Protein AF-A0A9W3TDT8-F1 (afdb_monomer_lite)

Secondary structure (DSSP, 8-state):
---SSSHHHHHHHHHHHTTSS-GGGHHHHSS--HHHHHHHHHHHHHHHHHHHHS-HHHHHHHHHHGGGGGGGHHHHHTT-HHHHHHHHHHS-TT--HHHHHHHHHHHHHHHHHHHHHHHHHHHHHHHHHHHHHHHHHHHHHHHHHHHHHHHHHGGGTTS-HHHHHHHHHHEEEE----TT------EEEESBPBPHHHHHHHHHTTSEEEETTTTEEEES-HHHHHHHHHHHHHTT---B--HHHHHHHHTTSS----S-SB-SS-EESS-HHHHHHHHHHHHHHHHHHHHHHHHHHHHHHHHHHH-SSHHHHHHHHHHTTHHHHHHHHHHHHHHHHHHHHTT-EEEEEEEPTTS-EEEEEEE-TT--EEEEEEESSHHHHHH---GGGGTTS-SEEEEEES-SSPPPPSSSGGGSEEEEEETTEEEEEE---S----SSHHHHHHHHHHHHHHHHHH--

Organism: Bacillus thuringiensis (NCBI:txid1428)

Sequence (460 aa):
MITGRDQLSQEIIKDLTDKTIKVKDVPKRYDVSLDQAKRLSRYLKITLAANKHLSESVNRKVHLMGLKVLALADLFKNEDWEGLEEILSSVNENITRDQLKQRVLSLEEKRERIQAFLEETKFKIKYLEESRKDAREKIEQLKSIQSEIKVLTNDFQKYDEITREFLLEHVGIYQRTSQGKNEATNTLILIKRLDSLFQKKLKNMGIIAYNDLKYTHEINDLDKFVRAYLERKNKRGGIIWDFEKEDRRAENKTYFAPSSPYYKKGVQLIGEILLQKMEQTKEDLKKTEEQIKETEKEIQDLRKISVKSFSEAVLASNMLSAKEIQKHGELQYKAGKWLYSKGYVVGFEVTLPNGRRVDVAGFNENREIIFVEVKASDNDFQNDKKWKEYLLYCDKFYFFGDWEFIPHSKDDKTDAGFLLKYGNTIEVCSETAIEHSAKNRDTIIFSISRAISKKLVYGY

Structure (mmCIF, N/CA/C/O backbone):
data_AF-A0A9W3TDT8-F1
#
_entry.id   AF-A0A9W3TDT8-F1
#
loop_
_atom_site.group_PDB
_atom_site.id
_atom_site.type_symbol
_atom_site.label_atom_id
_atom_site.label_alt_id
_atom_site.label_comp_id
_atom_site.label_asym_id
_atom_site.label_entity_id
_atom_site.label_seq_id
_atom_site.pdbx_PDB_ins_code
_atom_site.Cartn_x
_atom_site.Cartn_y
_atom_site.Cartn_z
_atom_site.occupancy
_atom_site.B_iso_or_equiv
_atom_site.auth_seq_id
_atom_site.auth_comp_id
_atom_site.auth_asym_id
_atom_site.auth_atom_id
_atom_site.pdbx_PDB_model_num
ATOM 1 N N . MET A 1 1 ? 46.488 4.516 -41.419 1.00 73.50 1 MET A N 1
ATOM 2 C CA . MET A 1 1 ? 45.874 3.738 -40.314 1.00 73.50 1 MET A CA 1
ATOM 3 C C . MET A 1 1 ? 44.365 3.855 -40.455 1.00 73.50 1 MET A C 1
ATOM 5 O O . MET A 1 1 ? 43.896 4.980 -40.529 1.00 73.50 1 MET A O 1
ATOM 9 N N . ILE A 1 2 ? 43.622 2.746 -40.537 1.00 88.12 2 ILE A N 1
ATOM 10 C CA . ILE A 1 2 ? 42.15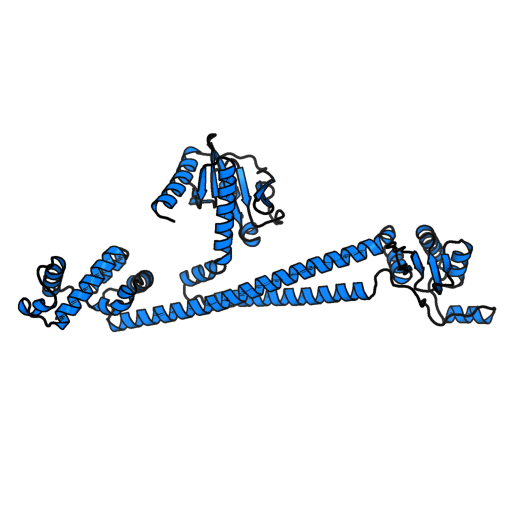9 2.815 -40.676 1.00 88.12 2 ILE A CA 1
ATOM 11 C C . ILE A 1 2 ? 41.494 3.267 -39.371 1.00 88.12 2 ILE A C 1
ATOM 13 O O . ILE A 1 2 ? 41.816 2.797 -38.278 1.00 88.12 2 ILE A O 1
ATOM 17 N N . THR A 1 3 ? 40.547 4.180 -39.489 1.00 86.75 3 THR A N 1
ATOM 18 C CA . THR A 1 3 ? 39.854 4.844 -38.381 1.00 86.75 3 THR A CA 1
ATOM 19 C C . THR A 1 3 ? 38.340 4.756 -38.513 1.00 86.75 3 THR A C 1
ATOM 21 O O . THR A 1 3 ? 37.637 5.088 -37.558 1.00 86.75 3 THR A O 1
ATOM 24 N N . GLY A 1 4 ? 37.822 4.297 -39.659 1.00 87.12 4 GLY A N 1
ATOM 25 C CA . GLY A 1 4 ? 36.386 4.293 -39.950 1.00 87.12 4 GLY A CA 1
ATOM 26 C C . GLY A 1 4 ? 35.867 5.642 -40.450 1.00 87.12 4 GLY A C 1
ATOM 27 O O . GLY A 1 4 ? 34.734 5.706 -40.901 1.00 87.12 4 GLY A O 1
ATOM 28 N N . ARG A 1 5 ? 36.682 6.704 -40.392 1.00 89.06 5 ARG A N 1
ATOM 29 C CA . ARG A 1 5 ? 36.339 8.070 -40.832 1.00 89.06 5 ARG A CA 1
ATOM 30 C C . ARG A 1 5 ? 37.253 8.585 -41.941 1.00 89.06 5 ARG A C 1
ATOM 32 O O . ARG A 1 5 ? 36.876 9.501 -42.656 1.00 89.06 5 ARG A O 1
ATOM 39 N N . ASP A 1 6 ? 38.450 8.016 -42.065 1.00 92.50 6 ASP A N 1
ATOM 40 C CA . ASP A 1 6 ? 39.355 8.304 -43.174 1.00 92.50 6 ASP A CA 1
ATOM 41 C C . ASP A 1 6 ? 38.748 7.866 -44.507 1.00 92.50 6 ASP A C 1
ATOM 43 O O . ASP A 1 6 ? 37.914 6.960 -44.565 1.00 92.50 6 ASP A O 1
ATOM 47 N N . GLN A 1 7 ? 39.211 8.507 -45.575 1.00 92.25 7 GLN A N 1
ATOM 48 C CA . GLN A 1 7 ? 38.705 8.316 -46.928 1.00 92.25 7 GLN A CA 1
ATOM 49 C C . GLN A 1 7 ? 38.711 6.841 -47.359 1.00 92.25 7 GLN A C 1
ATOM 51 O O . GLN A 1 7 ? 37.685 6.333 -47.802 1.00 92.25 7 GLN A O 1
ATOM 56 N N . LEU A 1 8 ? 39.822 6.132 -47.133 1.00 93.00 8 LEU A N 1
ATOM 57 C CA . LEU A 1 8 ? 39.950 4.711 -47.466 1.00 93.00 8 LEU A CA 1
ATOM 58 C C . LEU A 1 8 ? 38.904 3.858 -46.731 1.00 93.00 8 LEU A C 1
ATOM 60 O O . LEU A 1 8 ? 38.270 2.986 -47.321 1.00 93.00 8 LEU A O 1
ATOM 64 N N . SER A 1 9 ? 38.678 4.129 -45.443 1.00 93.25 9 SER A N 1
ATOM 65 C CA . SER A 1 9 ? 37.631 3.453 -44.672 1.00 93.25 9 SER A CA 1
ATOM 66 C C . SER A 1 9 ? 36.227 3.721 -45.226 1.00 93.25 9 SER A C 1
ATOM 68 O O . SER A 1 9 ? 35.424 2.793 -45.280 1.00 93.25 9 SER A O 1
ATOM 70 N N . GLN A 1 10 ? 35.925 4.956 -45.636 1.00 93.06 10 GLN A N 1
ATOM 71 C CA . GLN A 1 10 ? 34.615 5.336 -46.184 1.00 93.06 10 GLN A CA 1
ATOM 72 C C . GLN A 1 10 ? 34.343 4.681 -47.546 1.00 93.06 10 GLN A C 1
ATOM 74 O O . GLN A 1 10 ? 33.245 4.173 -47.769 1.00 93.06 10 GLN A O 1
ATOM 79 N N . GLU A 1 11 ? 35.351 4.607 -48.417 1.00 93.56 11 GLU A N 1
ATOM 80 C CA . GLU A 1 11 ? 35.265 3.897 -49.700 1.00 93.56 11 GLU A CA 1
ATOM 81 C C . GLU A 1 11 ? 34.970 2.404 -49.498 1.00 93.56 11 GLU A C 1
ATOM 83 O O . GLU A 1 11 ? 34.043 1.867 -50.103 1.00 93.56 11 GLU A O 1
ATOM 88 N N . ILE A 1 12 ? 35.683 1.749 -48.574 1.00 93.62 12 ILE A N 1
ATOM 89 C CA . ILE A 1 12 ? 35.451 0.337 -48.239 1.00 93.62 12 ILE A CA 1
ATOM 90 C C . ILE A 1 12 ? 34.053 0.128 -47.633 1.00 93.62 12 ILE A C 1
ATOM 92 O O . ILE A 1 12 ? 33.376 -0.844 -47.965 1.00 93.62 12 ILE A O 1
ATOM 96 N N . ILE A 1 13 ? 33.606 1.008 -46.730 1.00 93.69 13 ILE A N 1
ATOM 97 C CA . ILE A 1 13 ? 32.273 0.916 -46.112 1.00 93.69 13 ILE A CA 1
ATOM 98 C C . ILE A 1 13 ? 31.175 1.049 -47.171 1.00 93.69 13 ILE A C 1
ATOM 100 O O . ILE A 1 13 ? 30.207 0.288 -47.126 1.00 93.69 13 ILE A O 1
ATOM 104 N N . LYS A 1 14 ? 31.330 1.965 -48.133 1.00 93.56 14 LYS A N 1
ATOM 105 C CA . LYS A 1 14 ? 30.395 2.132 -49.250 1.00 93.56 14 LYS A CA 1
ATOM 106 C C . LYS A 1 14 ? 30.304 0.860 -50.091 1.00 93.56 14 LYS A C 1
ATOM 108 O O . LYS A 1 14 ? 29.216 0.319 -50.251 1.00 93.56 14 LYS A O 1
ATOM 113 N N . ASP A 1 15 ? 31.442 0.319 -50.513 1.00 93.50 15 ASP A N 1
ATOM 114 C CA . ASP A 1 15 ? 31.515 -0.927 -51.283 1.00 93.50 15 ASP A CA 1
ATOM 115 C C . ASP A 1 15 ? 30.879 -2.127 -50.546 1.00 93.50 15 ASP A C 1
ATOM 117 O O . ASP A 1 15 ? 30.190 -2.965 -51.135 1.00 93.50 15 ASP A O 1
ATOM 121 N N . LEU A 1 16 ? 31.064 -2.204 -49.223 1.00 92.56 16 LEU A N 1
ATOM 122 C CA . LEU A 1 16 ? 30.414 -3.213 -48.381 1.00 92.56 16 LEU A CA 1
ATOM 123 C C . LEU A 1 16 ? 28.898 -2.991 -48.248 1.00 92.56 16 LEU A C 1
ATOM 125 O O . LEU A 1 16 ? 28.151 -3.967 -48.158 1.00 92.56 16 LEU A O 1
ATOM 129 N N . THR A 1 17 ? 28.447 -1.736 -48.226 1.00 92.19 17 THR A N 1
ATOM 130 C CA . THR A 1 17 ? 27.026 -1.355 -48.129 1.00 92.19 17 THR A CA 1
ATOM 131 C C . THR A 1 17 ? 26.286 -1.675 -49.423 1.00 92.19 17 THR A C 1
ATOM 133 O O . THR A 1 17 ? 25.246 -2.335 -49.390 1.00 92.19 17 THR A O 1
ATOM 136 N N . ASP A 1 18 ? 26.884 -1.315 -50.559 1.00 92.06 18 ASP A N 1
ATOM 137 C CA . ASP A 1 18 ? 26.377 -1.576 -51.911 1.00 92.06 18 ASP A CA 1
ATOM 138 C C . ASP A 1 18 ? 26.528 -3.059 -52.312 1.00 92.06 18 ASP A C 1
ATOM 140 O O . ASP A 1 18 ? 26.087 -3.480 -53.381 1.00 92.06 18 ASP A O 1
ATOM 144 N N . LYS A 1 19 ? 27.142 -3.876 -51.438 1.00 89.31 19 LYS A N 1
ATOM 145 C CA . LYS A 1 19 ? 27.426 -5.309 -51.632 1.00 89.31 19 LYS A CA 1
ATOM 146 C C . LYS A 1 19 ? 28.259 -5.596 -52.888 1.00 89.31 19 LYS A C 1
ATOM 148 O O . LYS A 1 19 ? 28.207 -6.707 -53.418 1.00 89.31 19 LYS A O 1
ATOM 153 N N . THR A 1 20 ? 29.063 -4.631 -53.334 1.00 90.06 20 THR A N 1
ATOM 154 C CA . THR A 1 20 ? 29.946 -4.758 -54.505 1.00 90.06 20 THR A CA 1
ATOM 155 C C . THR A 1 20 ? 31.166 -5.633 -54.207 1.00 90.06 20 THR A C 1
ATOM 157 O O . THR A 1 20 ? 31.757 -6.206 -55.121 1.00 90.06 20 THR A O 1
ATOM 160 N N . ILE A 1 21 ? 31.518 -5.798 -52.925 1.00 92.25 21 ILE A N 1
ATOM 161 C CA . ILE A 1 21 ? 32.611 -6.657 -52.459 1.00 92.25 21 ILE A CA 1
ATOM 162 C C . ILE A 1 21 ? 32.231 -7.419 -51.182 1.00 92.25 21 ILE A C 1
ATOM 164 O O . ILE A 1 21 ? 31.498 -6.929 -50.323 1.00 92.25 21 ILE A O 1
ATOM 168 N N . LYS A 1 22 ? 32.752 -8.642 -51.020 1.00 92.81 22 LYS A N 1
ATOM 169 C CA . LYS A 1 22 ? 32.635 -9.404 -49.764 1.00 92.81 22 LYS A CA 1
ATOM 170 C C . LYS A 1 22 ? 33.793 -9.051 -48.833 1.00 92.81 22 LYS A C 1
ATOM 172 O O . LYS A 1 22 ? 34.923 -8.906 -49.281 1.00 92.81 22 LYS A O 1
ATOM 177 N N . VAL A 1 23 ? 33.550 -9.042 -47.519 1.00 93.62 23 VAL A N 1
ATOM 178 C CA . VAL A 1 23 ? 34.560 -8.709 -46.484 1.00 93.62 23 VAL A CA 1
ATOM 179 C C . VAL A 1 23 ? 35.882 -9.475 -46.660 1.00 93.62 23 VAL A C 1
ATOM 181 O O . VAL A 1 23 ? 36.952 -8.906 -46.473 1.00 93.62 23 VAL A O 1
ATOM 184 N N . LYS A 1 24 ? 35.820 -10.759 -47.042 1.00 95.00 24 LYS A N 1
ATOM 185 C CA . LYS A 1 24 ? 37.003 -11.616 -47.253 1.00 95.00 24 LYS A CA 1
ATOM 186 C C . LYS A 1 24 ? 37.871 -11.205 -48.449 1.00 95.00 24 LYS A C 1
ATOM 188 O O . LYS A 1 24 ? 39.041 -11.563 -48.492 1.00 95.00 24 LYS A O 1
ATOM 193 N N . ASP A 1 25 ? 37.286 -10.495 -49.409 1.00 95.06 25 ASP A N 1
ATOM 194 C CA . ASP A 1 25 ? 37.921 -10.103 -50.665 1.00 95.06 25 ASP A CA 1
ATOM 195 C C . ASP A 1 25 ? 38.400 -8.640 -50.632 1.00 95.06 25 ASP A C 1
ATOM 197 O O . ASP A 1 25 ? 39.139 -8.228 -51.519 1.00 95.06 25 ASP A O 1
ATOM 201 N N . VAL A 1 26 ? 38.069 -7.874 -49.581 1.00 93.56 26 VAL A N 1
ATOM 202 C CA . VAL A 1 26 ? 38.519 -6.481 -49.386 1.00 93.56 26 VAL A CA 1
ATOM 203 C C . VAL A 1 26 ? 40.047 -6.322 -49.481 1.00 93.56 26 VAL A C 1
ATOM 205 O O . VAL A 1 26 ? 40.470 -5.436 -50.221 1.00 93.56 26 VAL A O 1
ATOM 208 N N . PRO A 1 27 ? 40.888 -7.183 -48.862 1.00 95.12 27 PRO A N 1
ATOM 209 C CA . PRO A 1 27 ? 42.350 -7.069 -48.977 1.00 95.12 27 PRO A CA 1
ATOM 210 C C . PRO A 1 27 ? 42.903 -7.254 -50.397 1.00 95.12 27 PRO A C 1
ATOM 212 O O . PRO A 1 27 ? 44.055 -6.932 -50.654 1.00 95.12 27 PRO A O 1
ATOM 215 N N . LYS A 1 28 ? 42.113 -7.816 -51.326 1.00 93.56 28 LYS A N 1
ATOM 216 C CA . LYS A 1 28 ? 42.521 -7.980 -52.731 1.00 93.56 28 LYS A CA 1
ATOM 217 C C . LYS A 1 28 ? 42.345 -6.694 -53.538 1.00 93.56 28 LYS A C 1
ATOM 219 O O . LYS A 1 28 ? 42.944 -6.562 -54.598 1.00 93.56 28 LYS A O 1
ATOM 224 N N . ARG A 1 29 ? 41.474 -5.794 -53.072 1.00 91.75 29 ARG A N 1
ATOM 225 C CA . ARG A 1 29 ? 41.096 -4.553 -53.762 1.00 91.75 29 ARG A CA 1
ATOM 226 C C . ARG A 1 29 ? 41.669 -3.311 -53.086 1.00 91.75 29 ARG A C 1
ATOM 228 O O . ARG A 1 29 ? 41.930 -2.323 -53.760 1.00 91.75 29 ARG A O 1
ATOM 235 N N . TYR A 1 30 ? 41.858 -3.371 -51.775 1.00 92.25 30 TYR A N 1
ATOM 236 C CA . TYR A 1 30 ? 42.336 -2.270 -50.953 1.00 92.25 30 TYR A CA 1
ATOM 237 C C . TYR A 1 30 ? 43.552 -2.713 -50.145 1.00 92.25 30 TYR A C 1
ATOM 239 O O . TYR A 1 30 ? 43.590 -3.848 -49.669 1.00 92.25 30 TYR A O 1
ATOM 247 N N . ASP A 1 31 ? 44.505 -1.801 -49.942 1.00 90.75 31 ASP A N 1
ATOM 248 C CA . ASP A 1 31 ? 45.710 -2.034 -49.135 1.00 90.75 31 ASP A CA 1
ATOM 249 C C . ASP A 1 31 ? 45.388 -2.020 -47.627 1.00 90.75 31 ASP A C 1
ATOM 251 O O . ASP A 1 31 ? 45.697 -1.086 -46.884 1.00 90.75 31 ASP A O 1
ATOM 255 N N . VAL A 1 32 ? 44.651 -3.042 -47.182 1.00 93.06 32 VAL A N 1
ATOM 256 C CA . VAL A 1 32 ? 44.233 -3.247 -45.792 1.00 93.06 32 VAL A CA 1
ATOM 257 C C . VAL A 1 32 ? 44.267 -4.729 -45.430 1.00 93.06 32 VAL A C 1
ATOM 259 O O . VAL A 1 32 ? 44.009 -5.607 -46.251 1.00 93.06 32 VAL A O 1
ATOM 262 N N . SER A 1 33 ? 44.519 -5.035 -44.159 1.00 95.38 33 SER A N 1
ATOM 263 C CA . SER A 1 33 ? 44.481 -6.418 -43.679 1.00 95.38 33 SER A CA 1
ATOM 264 C C . SER A 1 33 ? 43.048 -6.964 -43.586 1.00 95.38 33 SER A C 1
ATOM 266 O O . SER A 1 33 ? 42.065 -6.226 -43.471 1.00 95.38 33 SER A O 1
ATOM 268 N N . LEU A 1 34 ? 42.904 -8.293 -43.551 1.00 94.69 34 LEU A N 1
ATOM 269 C CA . LEU A 1 34 ? 41.598 -8.925 -43.334 1.00 94.69 34 LEU A CA 1
ATOM 270 C C . LEU A 1 34 ? 40.973 -8.536 -41.979 1.00 94.69 34 LEU A C 1
ATOM 272 O O . LEU A 1 34 ? 39.751 -8.421 -41.878 1.00 94.69 34 LEU A O 1
ATOM 276 N N . ASP A 1 35 ? 41.780 -8.319 -40.934 1.00 94.56 35 ASP A N 1
ATOM 277 C CA . ASP A 1 35 ? 41.279 -7.825 -39.642 1.00 94.56 35 ASP A CA 1
ATOM 278 C C . ASP A 1 35 ? 40.708 -6.408 -39.770 1.00 94.56 35 ASP A C 1
ATOM 280 O O . ASP A 1 35 ? 39.601 -6.127 -39.302 1.00 94.56 35 ASP A O 1
ATOM 284 N N . GLN A 1 36 ? 41.424 -5.537 -40.480 1.00 94.38 36 GLN A N 1
ATOM 285 C CA . GLN A 1 36 ? 40.990 -4.176 -40.765 1.00 94.38 36 GLN A CA 1
ATOM 286 C C . GLN A 1 36 ? 39.651 -4.164 -41.524 1.00 94.38 36 GLN A C 1
ATOM 288 O O . GLN A 1 36 ? 38.710 -3.488 -41.099 1.00 94.38 36 GLN A O 1
ATOM 293 N N . ALA A 1 37 ? 39.505 -5.010 -42.548 1.00 94.25 37 ALA A N 1
ATOM 294 C CA . ALA A 1 37 ? 38.245 -5.207 -43.267 1.00 94.25 37 ALA A CA 1
ATOM 295 C C . ALA A 1 37 ? 37.107 -5.731 -42.363 1.00 94.25 37 ALA A C 1
ATOM 297 O O . ALA A 1 37 ? 35.983 -5.222 -42.399 1.00 94.25 37 ALA A O 1
ATOM 298 N N . LYS A 1 38 ? 37.380 -6.713 -41.489 1.00 95.38 38 LYS A N 1
ATOM 299 C CA . LYS A 1 38 ? 36.399 -7.233 -40.514 1.00 95.38 38 LYS A CA 1
ATOM 300 C C . LYS A 1 38 ? 35.955 -6.169 -39.506 1.00 95.38 38 LYS A C 1
ATOM 302 O O . LYS A 1 38 ? 34.798 -6.166 -39.083 1.00 95.38 38 LYS A O 1
ATOM 307 N N . ARG A 1 39 ? 36.853 -5.276 -39.081 1.00 96.06 39 ARG A N 1
ATOM 308 C CA . ARG A 1 39 ? 36.530 -4.154 -38.181 1.00 96.06 39 ARG A CA 1
ATOM 309 C C . ARG A 1 39 ? 35.620 -3.135 -38.858 1.00 96.06 39 ARG A C 1
ATOM 311 O O . ARG A 1 39 ? 34.632 -2.744 -38.244 1.00 96.06 39 ARG A O 1
ATOM 318 N N . LEU A 1 40 ? 35.900 -2.776 -40.111 1.00 95.81 40 LEU A N 1
ATOM 319 C CA . LEU A 1 40 ? 35.036 -1.895 -40.904 1.00 95.81 40 LEU A CA 1
ATOM 320 C C . LEU A 1 40 ? 33.653 -2.512 -41.141 1.00 95.81 40 LEU A C 1
ATOM 322 O O . LEU A 1 40 ? 32.648 -1.833 -40.967 1.00 95.81 40 LEU A O 1
ATOM 326 N N . SER A 1 41 ? 33.575 -3.819 -41.412 1.00 95.38 41 SER A N 1
ATOM 327 C CA . SER A 1 41 ? 32.284 -4.511 -41.526 1.00 95.38 41 SER A CA 1
ATOM 328 C C . SER A 1 41 ? 31.480 -4.491 -40.219 1.00 95.38 41 SER A C 1
ATOM 330 O O . SER A 1 41 ? 30.274 -4.256 -40.241 1.00 95.38 41 SER A O 1
ATOM 332 N N . ARG A 1 42 ? 32.129 -4.704 -39.063 1.00 95.94 42 ARG A N 1
ATOM 333 C CA . ARG A 1 42 ? 31.466 -4.586 -37.751 1.00 95.94 42 ARG A CA 1
ATOM 334 C C . ARG A 1 42 ? 30.990 -3.160 -37.481 1.00 95.94 42 ARG A C 1
ATOM 336 O O . ARG A 1 42 ? 29.885 -2.977 -36.986 1.00 95.94 42 ARG A O 1
ATOM 343 N N . TYR A 1 43 ? 31.798 -2.168 -37.836 1.00 96.19 43 TYR A N 1
ATOM 344 C CA . TYR A 1 43 ? 31.442 -0.760 -37.701 1.00 96.19 43 TYR A CA 1
ATOM 345 C C . TYR A 1 43 ? 30.256 -0.364 -38.594 1.00 96.19 43 TYR A C 1
ATOM 347 O O . TYR A 1 43 ? 29.349 0.319 -38.126 1.00 96.19 43 TYR A O 1
ATOM 355 N N . LEU A 1 44 ? 30.195 -0.868 -39.831 1.00 94.88 44 LEU A N 1
ATOM 356 C CA . LEU A 1 44 ? 29.031 -0.702 -40.707 1.00 94.88 44 LEU A CA 1
ATOM 357 C C . LEU A 1 44 ? 27.753 -1.262 -40.057 1.00 94.88 44 LEU A C 1
ATOM 359 O O . LEU A 1 44 ? 26.719 -0.607 -40.053 1.00 94.88 44 LEU A O 1
ATOM 363 N N . LYS A 1 45 ? 27.814 -2.444 -39.432 1.00 94.69 45 LYS A N 1
ATOM 364 C CA . LYS A 1 45 ? 26.649 -2.991 -38.712 1.00 94.69 45 LYS A CA 1
ATOM 365 C C . LYS A 1 45 ? 26.199 -2.093 -37.556 1.00 94.69 45 LYS A C 1
ATOM 367 O O . LYS A 1 45 ? 25.004 -1.879 -37.393 1.00 94.69 45 LYS A O 1
ATOM 372 N N . ILE A 1 46 ? 27.147 -1.560 -36.783 1.00 95.69 46 ILE A N 1
ATOM 373 C CA . ILE A 1 46 ? 26.859 -0.644 -35.671 1.00 95.69 46 ILE A CA 1
ATOM 374 C C . ILE A 1 46 ? 26.220 0.655 -36.169 1.00 95.69 46 ILE A C 1
ATOM 376 O O . ILE A 1 46 ? 25.220 1.080 -35.609 1.00 95.69 46 ILE A O 1
ATOM 380 N N . THR A 1 47 ? 26.759 1.274 -37.220 1.00 93.94 47 THR A N 1
ATOM 381 C CA . THR A 1 47 ? 26.219 2.535 -37.768 1.00 93.94 47 THR A CA 1
ATOM 382 C C . THR A 1 47 ? 24.811 2.358 -38.335 1.00 93.94 47 THR A C 1
ATOM 384 O O . THR A 1 47 ? 23.944 3.186 -38.076 1.00 93.94 47 THR A O 1
ATOM 387 N N . LEU A 1 48 ? 24.536 1.240 -39.015 1.00 92.25 48 LEU A N 1
ATOM 388 C CA . LEU A 1 48 ? 23.182 0.901 -39.466 1.00 92.25 48 LEU A CA 1
ATOM 389 C C . LEU A 1 48 ? 22.204 0.718 -38.295 1.00 92.25 48 LEU A C 1
ATOM 391 O O . LEU A 1 48 ? 21.078 1.207 -38.360 1.00 92.25 48 LEU A O 1
ATOM 395 N N . ALA A 1 49 ? 22.625 0.039 -37.225 1.00 89.75 49 ALA A N 1
ATOM 396 C CA . ALA A 1 49 ? 21.803 -0.133 -36.029 1.00 89.75 49 ALA A CA 1
ATOM 397 C C . ALA A 1 49 ? 21.570 1.199 -35.292 1.00 89.75 49 ALA A C 1
ATOM 399 O O . ALA A 1 49 ? 20.440 1.512 -34.925 1.00 89.75 49 ALA A O 1
ATOM 400 N N . ALA A 1 50 ? 22.618 2.015 -35.153 1.00 89.81 50 ALA A N 1
ATOM 401 C CA . ALA A 1 50 ? 22.557 3.344 -34.554 1.00 89.81 50 ALA A CA 1
ATOM 402 C C . ALA A 1 50 ? 21.582 4.266 -35.300 1.00 89.81 50 ALA A C 1
ATOM 404 O O . ALA A 1 50 ? 20.744 4.891 -34.662 1.00 89.81 50 ALA A O 1
ATOM 405 N N . ASN A 1 51 ? 21.621 4.277 -36.639 1.00 89.75 51 ASN A N 1
ATOM 406 C CA . ASN A 1 51 ? 20.691 5.044 -37.477 1.00 89.75 51 ASN A CA 1
ATOM 407 C C . ASN A 1 51 ? 19.219 4.689 -37.235 1.00 89.75 51 ASN A C 1
ATOM 409 O O . ASN A 1 51 ? 18.345 5.525 -37.443 1.00 89.75 51 ASN A O 1
ATOM 413 N N . LYS A 1 52 ? 18.941 3.441 -36.851 1.00 87.19 52 LYS A N 1
ATOM 414 C CA . LYS A 1 52 ? 17.577 2.946 -36.662 1.00 87.19 52 LYS A CA 1
ATOM 415 C C . LYS A 1 52 ? 17.048 3.184 -35.246 1.00 87.19 52 LYS A C 1
ATOM 417 O O . LYS A 1 52 ? 15.846 3.372 -35.090 1.00 87.19 52 LYS A O 1
ATOM 422 N N . HIS A 1 53 ? 17.915 3.122 -34.236 1.00 83.62 53 HIS A N 1
ATOM 423 C CA . HIS A 1 53 ? 17.491 3.007 -32.837 1.00 83.62 53 HIS A CA 1
ATOM 424 C C . HIS A 1 53 ? 17.959 4.143 -31.922 1.00 83.62 53 HIS A C 1
ATOM 426 O O . HIS A 1 53 ? 17.345 4.346 -30.879 1.00 83.62 53 HIS A O 1
ATOM 432 N N . LEU A 1 54 ? 19.018 4.876 -32.279 1.00 82.12 54 LEU A N 1
ATOM 433 C CA . LEU A 1 54 ? 19.561 5.948 -31.442 1.00 82.12 54 LEU A CA 1
ATOM 434 C C . LEU A 1 54 ? 19.052 7.318 -31.897 1.00 82.12 54 LEU A C 1
ATOM 436 O O . LEU A 1 54 ? 18.741 7.533 -33.071 1.00 82.12 54 LEU A O 1
ATOM 440 N N . SER A 1 55 ? 19.012 8.264 -30.963 1.00 80.38 55 SER A N 1
ATOM 441 C CA . SER A 1 55 ? 18.698 9.662 -31.238 1.00 80.38 55 SER A CA 1
ATOM 442 C C . SER A 1 55 ? 19.700 10.269 -32.218 1.00 80.38 55 SER A C 1
ATOM 444 O O . SER A 1 55 ? 20.872 9.890 -32.269 1.00 80.38 55 SER A O 1
ATOM 446 N N . GLU A 1 56 ? 19.262 11.263 -32.988 1.00 83.94 56 GLU A N 1
ATOM 447 C CA . GLU A 1 56 ? 20.092 11.890 -34.021 1.00 83.94 56 GLU A CA 1
ATOM 448 C C . GLU A 1 56 ? 21.415 12.450 -33.460 1.00 83.94 56 GLU A C 1
ATOM 450 O O . GLU A 1 56 ? 22.482 12.266 -34.050 1.00 83.94 56 GLU A O 1
ATOM 455 N N . SER A 1 57 ? 21.362 13.063 -32.273 1.00 83.62 57 SER A N 1
ATOM 456 C CA . SER A 1 57 ? 22.533 13.610 -31.574 1.00 83.62 57 SER A CA 1
ATOM 457 C C . SER A 1 57 ? 23.552 12.524 -31.214 1.00 83.62 57 SER A C 1
ATOM 459 O O . SER A 1 57 ? 24.746 12.655 -31.504 1.00 83.62 57 SER A O 1
ATOM 461 N N . VAL A 1 58 ? 23.092 11.416 -30.629 1.00 84.94 58 VAL A N 1
ATOM 462 C CA . VAL A 1 58 ? 23.956 10.294 -30.247 1.00 84.94 58 VAL A CA 1
ATOM 463 C C . VAL A 1 58 ? 24.474 9.547 -31.469 1.00 84.94 58 VAL A C 1
ATOM 465 O O . VAL A 1 58 ? 25.661 9.223 -31.552 1.00 84.94 58 VAL A O 1
ATOM 468 N N . ASN A 1 59 ? 23.622 9.337 -32.461 1.00 89.44 59 ASN A N 1
ATOM 469 C CA . ASN A 1 59 ? 24.000 8.703 -33.708 1.00 89.44 59 ASN A CA 1
ATOM 470 C C . ASN A 1 59 ? 25.092 9.502 -34.447 1.00 89.44 59 ASN A C 1
ATOM 472 O O . ASN A 1 59 ? 26.068 8.932 -34.945 1.00 89.44 59 ASN A O 1
ATOM 476 N N . ARG A 1 60 ? 25.020 10.840 -34.438 1.00 90.88 60 ARG A N 1
ATOM 477 C CA . ARG A 1 60 ? 26.102 11.689 -34.960 1.00 90.88 60 ARG A CA 1
ATOM 478 C C . ARG A 1 60 ? 27.426 11.424 -34.238 1.00 90.88 60 ARG A C 1
ATOM 480 O O . ARG A 1 60 ? 28.464 11.323 -34.894 1.00 90.88 60 ARG A O 1
ATOM 487 N N . LYS A 1 61 ? 27.411 11.245 -32.912 1.00 90.12 61 LYS A N 1
ATOM 488 C CA . LYS A 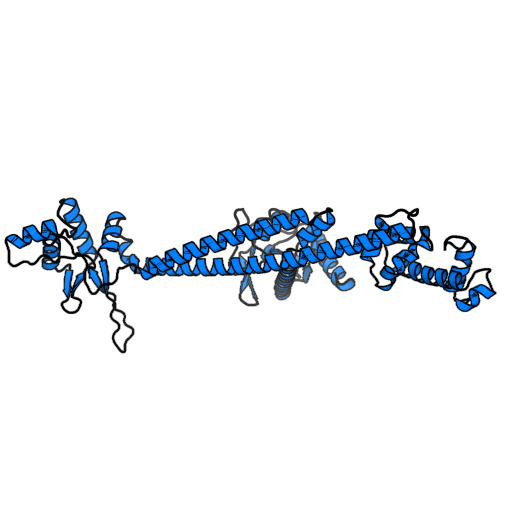1 61 ? 28.618 10.895 -32.144 1.00 90.12 61 LYS A CA 1
ATOM 489 C C . LYS A 1 61 ? 29.183 9.527 -32.542 1.00 90.12 61 LYS A C 1
ATOM 491 O O . LYS A 1 61 ? 30.396 9.415 -32.693 1.00 90.12 61 LYS A O 1
ATOM 496 N N . VAL A 1 62 ? 28.345 8.520 -32.808 1.00 91.50 62 VAL A N 1
ATOM 497 C CA . VAL A 1 62 ? 28.794 7.200 -33.312 1.00 91.50 62 VAL A CA 1
ATOM 498 C C . VAL A 1 62 ? 29.615 7.338 -34.599 1.00 91.50 62 VAL A C 1
ATOM 500 O O . VAL A 1 62 ? 30.679 6.725 -34.741 1.00 91.50 62 VAL A O 1
ATOM 503 N N . HIS A 1 63 ? 29.163 8.189 -35.521 1.00 90.81 63 HIS A N 1
ATOM 504 C CA . HIS A 1 63 ? 29.883 8.479 -36.761 1.00 90.81 63 HIS A CA 1
ATOM 505 C C . HIS A 1 63 ? 31.185 9.249 -36.493 1.00 90.81 63 HIS A C 1
ATOM 507 O O . HIS A 1 63 ? 32.250 8.875 -36.991 1.00 90.81 63 HIS A O 1
ATOM 513 N N . LEU A 1 64 ? 31.139 10.267 -35.626 1.00 90.69 64 LEU A N 1
ATOM 514 C CA . LEU A 1 64 ? 32.313 11.055 -35.240 1.00 90.69 64 LEU A CA 1
ATOM 515 C C . LEU A 1 64 ? 33.372 10.244 -34.486 1.00 90.69 64 LEU A C 1
ATOM 517 O O . LEU A 1 64 ? 34.542 10.597 -34.554 1.00 90.69 64 LEU A O 1
ATOM 521 N N . MET A 1 65 ? 33.028 9.156 -33.803 1.00 90.00 65 MET A N 1
ATOM 522 C CA . MET A 1 65 ? 33.988 8.335 -33.053 1.00 90.00 65 MET A CA 1
ATOM 523 C C . MET A 1 65 ? 34.707 7.288 -33.914 1.00 90.00 65 MET A C 1
ATOM 525 O O . MET A 1 65 ? 35.774 6.794 -33.527 1.00 90.00 65 MET A O 1
ATOM 529 N N . GLY A 1 66 ? 34.152 6.940 -35.079 1.00 92.56 66 GLY A N 1
ATOM 530 C CA . GLY A 1 66 ? 34.710 5.915 -35.960 1.00 92.56 66 GLY A CA 1
ATOM 531 C C . GLY A 1 66 ? 34.864 4.561 -35.262 1.00 92.56 66 GLY A C 1
ATOM 532 O O . GLY A 1 66 ? 34.069 4.172 -34.407 1.00 92.56 66 GLY A O 1
ATOM 533 N N . LEU A 1 67 ? 35.951 3.845 -35.558 1.00 94.31 67 LEU A N 1
ATOM 534 C CA . LEU A 1 67 ? 36.212 2.502 -35.020 1.00 94.31 67 LEU A CA 1
ATOM 535 C C . LEU A 1 67 ? 36.351 2.433 -33.491 1.00 94.31 67 LEU A C 1
ATOM 537 O O . LEU A 1 67 ? 36.366 1.326 -32.949 1.00 94.31 67 LEU A O 1
ATOM 541 N N . LYS A 1 68 ? 36.454 3.566 -32.781 1.00 93.44 68 LYS A N 1
ATOM 542 C CA . LYS A 1 68 ? 36.449 3.579 -31.309 1.00 93.44 68 LYS A CA 1
ATOM 543 C C . LYS A 1 68 ? 35.138 3.025 -30.743 1.00 93.44 68 LYS A C 1
ATOM 545 O O . LYS A 1 68 ? 35.178 2.363 -29.709 1.00 93.44 68 LYS A O 1
ATOM 550 N N . VAL A 1 69 ? 34.016 3.205 -31.452 1.00 94.12 69 VAL A N 1
ATOM 551 C CA . VAL A 1 69 ? 32.694 2.710 -31.026 1.00 94.12 69 VAL A CA 1
ATOM 552 C C . VAL A 1 69 ? 32.628 1.184 -30.935 1.00 94.12 69 VAL A C 1
ATOM 554 O O . VAL A 1 69 ? 31.772 0.645 -30.247 1.00 94.12 69 VAL A O 1
ATOM 557 N N . LEU A 1 70 ? 33.573 0.464 -31.554 1.00 95.00 70 LEU A N 1
ATOM 558 C CA . LEU A 1 70 ? 33.683 -0.987 -31.390 1.00 95.00 70 LEU A CA 1
ATOM 559 C C . LEU A 1 70 ? 33.923 -1.404 -29.927 1.00 95.00 70 LEU A C 1
ATOM 561 O O . LEU A 1 70 ? 33.716 -2.569 -29.609 1.00 95.00 70 LEU A O 1
ATOM 565 N N . ALA A 1 71 ? 34.339 -0.486 -29.042 1.00 94.31 71 ALA A N 1
ATOM 566 C CA . ALA A 1 71 ? 34.363 -0.724 -27.596 1.00 94.31 71 ALA A CA 1
ATOM 567 C C . ALA A 1 71 ? 32.976 -1.007 -26.999 1.00 94.31 71 ALA A C 1
ATOM 569 O O . ALA A 1 71 ? 32.899 -1.636 -25.954 1.00 94.31 71 ALA A O 1
ATOM 570 N N . LEU A 1 72 ? 31.911 -0.548 -27.659 1.00 95.38 72 LEU A N 1
ATOM 571 C CA . LEU A 1 72 ? 30.517 -0.709 -27.246 1.00 95.38 72 LEU A CA 1
ATOM 572 C C . LEU A 1 72 ? 29.802 -1.813 -28.042 1.00 95.38 72 LEU A C 1
ATOM 574 O O . LEU A 1 72 ? 28.583 -1.926 -27.979 1.00 95.38 72 LEU A O 1
ATOM 578 N N . ALA A 1 73 ? 30.533 -2.608 -28.834 1.00 94.38 73 ALA A N 1
ATOM 579 C CA . ALA A 1 73 ? 29.938 -3.579 -29.753 1.00 94.38 73 ALA A CA 1
ATOM 580 C C . ALA A 1 73 ? 29.032 -4.605 -29.053 1.00 94.38 73 ALA A C 1
ATOM 582 O O . ALA A 1 73 ? 28.044 -5.028 -29.649 1.00 94.38 73 ALA A O 1
ATOM 583 N N . ASP A 1 74 ? 29.342 -4.975 -27.809 1.00 94.06 74 ASP A N 1
ATOM 584 C CA . ASP A 1 74 ? 28.527 -5.911 -27.032 1.00 94.06 74 ASP A CA 1
ATOM 585 C C . ASP A 1 74 ? 27.169 -5.307 -26.646 1.00 94.06 74 ASP A C 1
ATOM 587 O O . ASP A 1 74 ? 26.156 -5.991 -26.759 1.00 94.06 74 ASP A O 1
ATOM 591 N N . LEU A 1 75 ? 27.108 -4.008 -26.324 1.00 90.94 75 LEU A N 1
ATOM 592 C CA . LEU A 1 75 ? 25.841 -3.308 -26.073 1.00 90.94 75 LEU A CA 1
ATOM 593 C C . LEU A 1 75 ? 24.970 -3.248 -27.335 1.00 90.94 75 LEU A C 1
ATOM 595 O O . LEU A 1 75 ? 23.779 -3.529 -27.274 1.00 90.94 75 LEU A O 1
ATOM 599 N N . PHE A 1 76 ? 25.568 -2.976 -28.501 1.00 92.12 76 PHE A N 1
ATOM 600 C CA . PHE A 1 76 ? 24.858 -3.036 -29.789 1.00 92.12 76 PHE A CA 1
ATOM 601 C C . PHE A 1 76 ? 24.355 -4.447 -30.113 1.00 92.12 76 PHE A C 1
ATOM 603 O O . PHE A 1 76 ? 23.274 -4.603 -30.673 1.00 92.12 76 PHE A O 1
ATOM 610 N N . LYS A 1 77 ? 25.142 -5.479 -29.792 1.00 92.62 77 LYS A N 1
ATOM 611 C CA . LYS A 1 77 ? 24.776 -6.882 -30.023 1.00 92.62 77 LYS A CA 1
ATOM 612 C C . LYS A 1 77 ? 23.624 -7.327 -29.122 1.00 92.62 77 LYS A C 1
ATOM 614 O O . LYS A 1 77 ? 22.784 -8.097 -29.574 1.00 92.62 77 LYS A O 1
ATOM 619 N N . ASN A 1 78 ? 23.610 -6.859 -27.878 1.00 89.00 78 ASN A N 1
ATOM 620 C CA . ASN A 1 78 ? 22.566 -7.152 -26.900 1.00 89.00 78 ASN A CA 1
ATOM 621 C C . ASN A 1 78 ? 21.356 -6.209 -27.024 1.00 89.00 78 ASN A C 1
ATOM 623 O O . ASN A 1 78 ? 20.454 -6.289 -26.199 1.00 89.00 78 ASN A O 1
ATOM 627 N N . GLU A 1 79 ? 21.347 -5.329 -28.033 1.00 89.38 79 GLU A N 1
ATOM 628 C CA . GLU A 1 79 ? 20.280 -4.353 -28.286 1.00 89.38 79 GLU A CA 1
ATOM 629 C C . GLU A 1 79 ? 20.006 -3.413 -27.093 1.00 89.38 79 GLU A C 1
ATOM 631 O O . GLU A 1 79 ? 18.888 -2.950 -26.884 1.00 89.38 79 GLU A O 1
ATOM 636 N N . ASP A 1 80 ? 21.043 -3.094 -26.314 1.00 82.81 80 ASP A N 1
ATOM 637 C CA . ASP A 1 80 ? 20.956 -2.205 -25.152 1.00 82.81 80 ASP A CA 1
ATOM 638 C C . ASP A 1 80 ? 20.998 -0.726 -25.573 1.00 82.81 80 ASP A C 1
ATOM 640 O O . ASP A 1 80 ? 21.978 -0.005 -25.359 1.00 82.81 80 ASP A O 1
ATOM 644 N N . TRP A 1 81 ? 19.931 -0.281 -26.237 1.00 85.50 81 TRP A N 1
ATOM 645 C CA . TRP A 1 81 ? 19.823 1.073 -26.789 1.00 85.50 81 TRP A CA 1
ATOM 646 C C . TRP A 1 81 ? 19.837 2.154 -25.706 1.00 85.50 81 TRP A C 1
ATOM 648 O O . TRP A 1 81 ? 20.439 3.205 -25.909 1.00 85.50 81 TRP A O 1
ATOM 658 N N . GLU A 1 82 ? 19.242 1.886 -24.543 1.00 77.44 82 GLU A N 1
ATOM 659 C CA . GLU A 1 82 ? 19.234 2.818 -23.410 1.00 77.44 82 GLU A CA 1
ATOM 660 C C . GLU A 1 82 ? 20.628 2.986 -22.798 1.00 77.44 82 GLU A C 1
ATOM 662 O O . GLU A 1 82 ? 21.065 4.111 -22.553 1.00 77.44 82 GLU A O 1
ATOM 667 N N . GLY A 1 83 ? 21.365 1.887 -22.602 1.00 76.31 83 GLY A N 1
ATOM 668 C CA . GLY A 1 83 ? 22.749 1.945 -22.134 1.00 76.31 83 GLY A CA 1
ATOM 669 C C . GLY A 1 83 ? 23.667 2.664 -23.125 1.00 76.31 83 GLY A C 1
ATOM 670 O O . GLY A 1 83 ? 24.534 3.449 -22.729 1.00 76.31 83 GLY A O 1
ATOM 671 N N . LEU A 1 84 ? 23.440 2.451 -24.425 1.00 83.12 84 LEU A N 1
ATOM 672 C CA . LEU A 1 84 ? 24.135 3.166 -25.494 1.00 83.12 84 LEU A CA 1
ATOM 673 C C . LEU A 1 84 ? 23.827 4.667 -25.482 1.00 83.12 84 LEU A C 1
ATOM 675 O O . LEU A 1 84 ? 24.759 5.466 -25.575 1.00 83.12 84 LEU A O 1
ATOM 679 N N . GLU A 1 85 ? 22.560 5.055 -25.333 1.00 81.56 85 GLU A N 1
ATOM 680 C CA . GLU A 1 85 ? 22.134 6.451 -25.183 1.00 81.56 85 GLU A CA 1
ATOM 681 C C . GLU A 1 85 ? 22.777 7.115 -23.960 1.00 81.56 85 GLU A C 1
ATOM 683 O O . GLU A 1 85 ? 23.346 8.201 -24.082 1.00 81.56 85 GLU A O 1
ATOM 688 N N . GLU A 1 86 ? 22.774 6.456 -22.797 1.00 79.94 86 GLU A N 1
ATOM 689 C CA . GLU A 1 86 ? 23.342 6.998 -21.556 1.00 79.94 86 GLU A CA 1
ATOM 690 C C . GLU A 1 86 ? 24.857 7.247 -21.677 1.00 79.94 86 GLU A C 1
ATOM 692 O O . GLU A 1 86 ? 25.366 8.333 -21.357 1.00 79.94 86 GLU A O 1
ATOM 697 N N . ILE A 1 87 ? 25.594 6.255 -22.186 1.00 86.44 87 ILE A N 1
ATOM 698 C CA . ILE A 1 87 ? 27.042 6.371 -22.372 1.00 86.44 87 ILE A CA 1
ATOM 699 C C . ILE A 1 87 ? 27.352 7.433 -23.428 1.00 86.44 87 ILE A C 1
ATOM 701 O O . ILE A 1 87 ? 28.156 8.330 -23.181 1.00 86.44 87 ILE A O 1
ATOM 705 N N . LEU A 1 88 ? 26.733 7.361 -24.607 1.00 85.69 88 LEU A N 1
ATOM 706 C CA . LEU A 1 88 ? 27.099 8.227 -25.729 1.00 85.69 88 LEU A CA 1
ATOM 707 C C . LEU A 1 88 ? 26.626 9.674 -25.535 1.00 85.69 88 LEU A C 1
ATOM 709 O O . LEU A 1 88 ? 27.295 10.606 -25.994 1.00 85.69 88 LEU A O 1
ATOM 713 N N . SER A 1 89 ? 25.538 9.903 -24.800 1.00 81.19 89 SER A N 1
ATOM 714 C CA . SER A 1 89 ? 25.093 11.252 -24.439 1.00 81.19 89 SER A CA 1
ATOM 715 C C . SER A 1 89 ? 26.086 11.960 -23.515 1.00 81.19 89 SER A C 1
ATOM 717 O O . SER A 1 89 ? 26.339 13.152 -23.699 1.00 81.19 89 SER A O 1
ATOM 719 N N . SER A 1 90 ? 26.720 11.230 -22.592 1.00 80.06 90 SER A N 1
ATOM 720 C CA . SER A 1 90 ? 27.612 11.785 -21.559 1.00 80.06 90 SER A CA 1
ATOM 721 C C . SER A 1 90 ? 29.089 11.918 -21.960 1.00 80.06 90 SER A C 1
ATOM 723 O O . SER A 1 90 ? 29.878 12.515 -21.224 1.00 80.06 90 SER A O 1
ATOM 725 N N . VAL A 1 91 ? 29.488 11.391 -23.120 1.00 83.75 91 VAL A N 1
ATOM 726 C CA . VAL A 1 91 ? 30.882 11.419 -23.600 1.00 83.75 91 VAL A CA 1
ATOM 727 C C . VAL A 1 91 ? 31.071 12.347 -24.802 1.00 83.75 91 VAL A C 1
ATOM 729 O O . VAL A 1 91 ? 30.130 12.654 -25.539 1.00 83.75 91 VAL A O 1
ATOM 732 N N . ASN A 1 92 ? 32.316 12.788 -25.000 1.00 85.38 92 ASN A N 1
ATOM 733 C CA . ASN A 1 92 ? 32.740 13.564 -26.166 1.00 85.38 92 ASN A CA 1
ATOM 734 C C . ASN A 1 92 ? 33.381 12.667 -27.242 1.00 85.38 92 ASN A C 1
ATOM 736 O O . ASN A 1 92 ? 33.795 11.538 -26.978 1.00 85.38 92 ASN A O 1
ATOM 740 N N . GLU A 1 93 ? 33.507 13.186 -28.459 1.00 79.56 93 GLU A N 1
ATOM 741 C CA . GLU A 1 93 ? 34.100 12.504 -29.618 1.00 79.56 93 GLU A CA 1
ATOM 742 C C . GLU A 1 93 ? 35.601 12.178 -29.456 1.00 79.56 93 GLU A C 1
ATOM 744 O O . GLU A 1 93 ? 36.143 11.294 -30.134 1.00 79.56 93 GLU A O 1
ATOM 749 N N . ASN A 1 94 ? 36.277 12.848 -28.520 1.00 84.25 94 ASN A N 1
ATOM 750 C CA . ASN A 1 94 ? 37.706 12.681 -28.259 1.00 84.25 94 ASN A CA 1
ATOM 751 C C . ASN A 1 94 ? 38.026 11.524 -27.302 1.00 84.25 94 ASN A C 1
ATOM 753 O O . ASN A 1 94 ? 39.188 11.123 -27.224 1.00 84.25 94 ASN A O 1
ATOM 757 N N . ILE A 1 95 ? 37.020 10.929 -26.655 1.00 88.94 95 ILE A N 1
ATOM 758 C CA . ILE A 1 95 ? 37.180 9.812 -25.717 1.00 88.94 95 ILE A CA 1
ATOM 759 C C . ILE A 1 95 ? 38.004 8.656 -26.307 1.00 88.94 95 ILE A C 1
ATOM 761 O O . ILE A 1 95 ? 37.966 8.371 -27.513 1.00 88.94 95 ILE A O 1
ATOM 765 N N . THR A 1 96 ? 38.793 7.988 -25.464 1.00 91.50 96 THR A N 1
ATOM 766 C CA . THR A 1 96 ? 39.597 6.828 -25.869 1.00 91.50 96 THR A CA 1
ATOM 767 C C . THR A 1 96 ? 38.798 5.526 -25.798 1.00 91.50 96 THR A C 1
ATOM 769 O O . THR A 1 96 ? 37.740 5.440 -25.174 1.00 91.50 96 THR A O 1
ATOM 772 N N . ARG A 1 97 ? 39.317 4.470 -26.437 1.00 90.88 97 ARG A N 1
ATOM 773 C CA . ARG A 1 97 ? 38.683 3.144 -26.415 1.00 90.88 97 ARG A CA 1
ATOM 774 C C . ARG A 1 97 ? 38.596 2.571 -24.998 1.00 90.88 97 ARG A C 1
ATOM 776 O O . ARG A 1 97 ? 37.593 1.953 -24.660 1.00 90.88 97 ARG A O 1
ATOM 783 N N . ASP A 1 98 ? 39.627 2.776 -24.184 1.00 91.31 98 ASP A N 1
ATOM 784 C CA . ASP A 1 98 ? 39.663 2.248 -22.819 1.00 91.31 98 ASP A CA 1
ATOM 785 C C . ASP A 1 98 ? 38.763 3.054 -21.883 1.00 91.31 98 ASP A C 1
ATOM 787 O O . ASP A 1 98 ? 38.063 2.466 -21.067 1.00 91.31 98 ASP A O 1
ATOM 791 N N . GLN A 1 99 ? 38.662 4.374 -22.075 1.00 89.75 99 GLN A N 1
ATOM 792 C CA . GLN A 1 99 ? 37.674 5.189 -21.366 1.00 89.75 99 GLN A CA 1
ATOM 793 C C . GLN A 1 99 ? 36.235 4.762 -21.691 1.00 89.75 99 GLN A C 1
ATOM 795 O O . GLN A 1 99 ? 35.405 4.725 -20.789 1.00 89.75 99 GLN A O 1
ATOM 800 N N . LEU A 1 100 ? 35.933 4.385 -22.941 1.00 91.44 100 LEU A N 1
ATOM 801 C CA . LEU A 1 100 ? 34.619 3.829 -23.290 1.00 91.44 100 LEU A CA 1
ATOM 802 C C . LEU A 1 100 ? 34.333 2.513 -22.567 1.00 91.44 100 LEU A C 1
ATOM 804 O O . LEU A 1 100 ? 33.234 2.343 -22.053 1.00 91.44 100 LEU A O 1
ATOM 808 N N . LYS A 1 101 ? 35.317 1.614 -22.466 1.00 91.75 101 LYS A N 1
ATOM 809 C CA . LYS A 1 101 ? 35.164 0.377 -21.686 1.00 91.75 101 LYS A CA 1
ATOM 810 C C . LYS A 1 101 ? 34.897 0.662 -20.208 1.00 91.75 101 LYS A C 1
ATOM 812 O O . LYS A 1 101 ? 34.039 0.020 -19.620 1.00 91.75 101 LYS A O 1
ATOM 817 N N . GLN A 1 102 ? 35.580 1.651 -19.630 1.00 89.56 102 GLN A N 1
ATOM 818 C CA . GLN A 1 102 ? 35.318 2.076 -18.252 1.00 89.56 102 GLN A CA 1
ATOM 819 C C . GLN A 1 102 ? 33.889 2.611 -18.081 1.00 89.56 102 GLN A C 1
ATOM 821 O O . GLN A 1 102 ? 33.253 2.317 -17.078 1.00 89.56 102 GLN A O 1
ATOM 826 N N . ARG A 1 103 ? 33.338 3.327 -19.074 1.00 88.12 103 ARG A N 1
ATOM 827 C CA . ARG A 1 103 ? 31.927 3.760 -19.041 1.00 88.12 103 ARG A CA 1
ATOM 828 C C . ARG A 1 103 ? 30.944 2.590 -19.047 1.00 88.12 103 ARG A C 1
ATOM 830 O O . ARG A 1 103 ? 29.934 2.685 -18.362 1.00 88.12 103 ARG A O 1
ATOM 837 N N . VAL A 1 104 ? 31.242 1.514 -19.780 1.00 88.88 104 VAL A N 1
ATOM 838 C CA . VAL A 1 104 ? 30.427 0.286 -19.762 1.00 88.88 104 VAL A CA 1
ATOM 839 C C . VAL A 1 104 ? 30.445 -0.347 -18.371 1.00 88.88 104 VAL A C 1
ATOM 841 O O . VAL A 1 104 ? 29.380 -0.581 -17.814 1.00 88.88 104 VAL A O 1
ATOM 844 N N . LEU A 1 105 ? 31.626 -0.513 -17.767 1.00 88.25 105 LEU A N 1
ATOM 845 C CA . LEU A 1 105 ? 31.747 -1.054 -16.406 1.00 88.25 105 LEU A CA 1
ATOM 846 C C . LEU A 1 105 ? 30.992 -0.196 -15.378 1.00 88.25 105 LEU A C 1
ATOM 848 O O . LEU A 1 105 ? 30.221 -0.715 -14.580 1.00 88.25 105 LEU A O 1
ATOM 852 N N . SER A 1 106 ? 31.130 1.133 -15.439 1.00 83.38 106 SER A N 1
ATOM 853 C CA . SER A 1 106 ? 30.387 2.032 -14.544 1.00 83.38 106 SER A CA 1
ATOM 854 C C . SER A 1 106 ? 28.867 1.960 -14.736 1.00 83.38 106 SER A C 1
ATOM 856 O O . SER A 1 106 ? 28.123 2.168 -13.777 1.00 83.38 106 SER A O 1
ATOM 858 N N . LEU A 1 107 ? 28.390 1.700 -15.960 1.00 82.06 107 LEU A N 1
ATOM 859 C CA . LEU A 1 107 ? 26.966 1.501 -16.241 1.00 82.06 107 LEU A CA 1
ATOM 860 C C . LEU A 1 107 ? 26.461 0.188 -15.625 1.00 82.06 107 LEU A C 1
ATOM 862 O O . LEU A 1 107 ? 25.378 0.168 -15.043 1.00 82.06 107 LEU A O 1
ATOM 866 N N . GLU A 1 108 ? 27.244 -0.887 -15.718 1.00 83.62 108 GLU A N 1
ATOM 867 C CA . GLU A 1 108 ? 26.930 -2.182 -15.103 1.00 83.62 108 GLU A CA 1
ATOM 868 C C . GLU A 1 108 ? 26.878 -2.071 -13.572 1.00 83.62 108 GLU A C 1
ATOM 870 O O . GLU A 1 108 ? 25.848 -2.385 -12.977 1.00 83.62 108 GLU A O 1
ATOM 875 N N . GLU A 1 109 ? 27.901 -1.489 -12.938 1.00 83.00 109 GLU A N 1
ATOM 876 C CA . GLU A 1 109 ? 27.923 -1.236 -11.487 1.00 83.00 109 GLU A CA 1
ATOM 877 C C . GLU A 1 109 ? 26.736 -0.371 -11.026 1.00 83.00 109 GLU A C 1
ATOM 879 O O . GLU A 1 109 ? 26.154 -0.578 -9.955 1.00 83.00 109 GLU A O 1
ATOM 884 N N . LYS A 1 110 ? 26.352 0.628 -11.834 1.00 77.38 110 LYS A N 1
ATOM 885 C CA . LYS A 1 110 ? 25.167 1.455 -11.575 1.00 77.38 110 LYS A CA 1
ATOM 886 C C . LYS A 1 110 ? 23.894 0.607 -11.603 1.00 77.38 110 LYS A C 1
ATOM 888 O O . LYS A 1 110 ? 23.070 0.744 -10.700 1.00 77.38 110 LYS A O 1
ATOM 893 N N . ARG A 1 111 ? 23.728 -0.254 -12.611 1.00 77.38 111 ARG A N 1
ATOM 894 C CA . ARG A 1 111 ? 22.558 -1.136 -12.751 1.00 77.38 111 ARG A CA 1
ATOM 895 C C . ARG A 1 111 ? 22.462 -2.140 -11.611 1.00 77.38 111 ARG A C 1
ATOM 897 O O . ARG A 1 111 ? 21.383 -2.283 -11.047 1.00 77.38 111 ARG A O 1
ATOM 904 N N . GLU A 1 112 ? 23.569 -2.766 -11.224 1.00 79.94 112 GLU A N 1
ATOM 905 C CA . GLU A 1 112 ? 23.611 -3.689 -10.083 1.00 79.94 112 GLU A CA 1
ATOM 906 C C . GLU A 1 112 ? 23.206 -2.996 -8.781 1.00 79.94 112 GLU A C 1
ATOM 908 O O . GLU A 1 112 ? 22.361 -3.505 -8.042 1.00 79.94 112 GLU A O 1
ATOM 913 N N . ARG A 1 113 ? 23.733 -1.790 -8.530 1.00 78.06 113 ARG A N 1
ATOM 9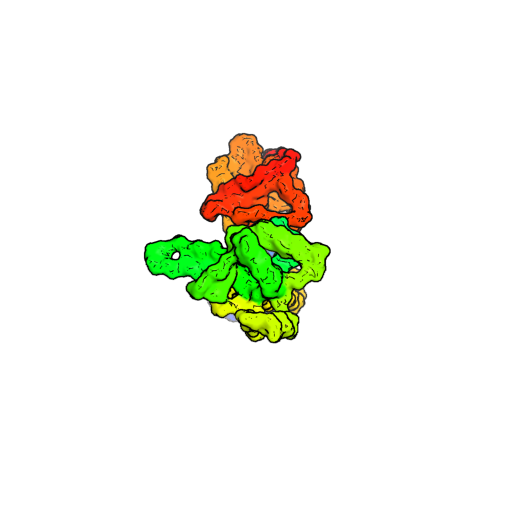14 C CA . ARG A 1 113 ? 23.346 -0.980 -7.367 1.00 78.06 113 ARG A CA 1
ATOM 915 C C . ARG A 1 113 ? 21.851 -0.665 -7.362 1.00 78.06 113 ARG A C 1
ATOM 917 O O . ARG A 1 113 ? 21.214 -0.782 -6.317 1.00 78.06 113 ARG A O 1
ATOM 924 N N . ILE A 1 114 ? 21.300 -0.247 -8.505 1.00 68.56 114 ILE A N 1
ATOM 925 C CA . ILE A 1 114 ? 19.865 0.036 -8.634 1.00 68.56 114 ILE A CA 1
ATOM 926 C C . ILE A 1 114 ? 19.072 -1.242 -8.360 1.00 68.56 114 ILE A C 1
ATOM 928 O O . ILE A 1 114 ? 18.181 -1.219 -7.521 1.00 68.56 114 ILE A O 1
ATOM 932 N N . GLN A 1 115 ? 19.426 -2.366 -8.980 1.00 70.00 115 GLN A N 1
ATOM 933 C CA . GLN A 1 115 ? 18.711 -3.627 -8.802 1.00 70.00 115 GLN A CA 1
ATOM 934 C C . GLN A 1 115 ? 18.717 -4.109 -7.345 1.00 70.00 115 GLN A C 1
ATOM 936 O O . GLN A 1 115 ? 17.673 -4.506 -6.832 1.00 70.00 115 GLN A O 1
ATOM 941 N N . ALA A 1 116 ? 19.858 -4.033 -6.656 1.00 76.19 116 ALA A N 1
ATOM 942 C CA . ALA A 1 116 ? 19.955 -4.396 -5.243 1.00 76.19 116 ALA A CA 1
ATOM 943 C C . ALA A 1 116 ? 19.033 -3.530 -4.368 1.00 76.19 116 ALA A C 1
ATOM 945 O O . ALA A 1 116 ? 18.289 -4.053 -3.536 1.00 76.19 116 ALA A O 1
ATOM 946 N N . PHE A 1 117 ? 19.015 -2.216 -4.614 1.00 71.50 117 PHE A N 1
ATOM 947 C CA . PHE A 1 117 ? 18.095 -1.295 -3.946 1.00 71.50 117 PHE A CA 1
ATOM 948 C C . PHE A 1 117 ? 16.622 -1.647 -4.213 1.00 71.50 117 PHE A C 1
ATOM 950 O O . PHE A 1 117 ? 15.792 -1.544 -3.305 1.00 71.50 117 PHE A O 1
ATOM 957 N N . LEU A 1 118 ? 16.283 -2.083 -5.431 1.00 63.75 118 LEU A N 1
ATOM 958 C CA . LEU A 1 118 ? 14.916 -2.475 -5.781 1.00 63.75 118 LEU A CA 1
ATOM 959 C C . LEU A 1 118 ? 14.455 -3.727 -5.062 1.00 63.75 118 LEU A C 1
ATOM 961 O O . LEU A 1 118 ? 13.339 -3.738 -4.545 1.00 63.75 118 LEU A O 1
ATOM 965 N N . GLU A 1 119 ? 15.295 -4.754 -5.002 1.00 71.88 119 GLU A N 1
ATOM 966 C CA . GLU A 1 119 ? 14.954 -5.985 -4.292 1.00 71.88 119 GLU A CA 1
ATOM 967 C C . GLU A 1 119 ? 14.781 -5.730 -2.789 1.00 71.88 119 GLU A C 1
ATOM 969 O O . GLU A 1 119 ? 13.783 -6.159 -2.202 1.00 71.88 119 GLU A O 1
ATOM 974 N N . GLU A 1 120 ? 15.677 -4.949 -2.176 1.00 75.25 120 GLU A N 1
ATOM 975 C CA . GLU A 1 120 ? 15.562 -4.587 -0.759 1.00 75.25 120 GLU A CA 1
ATOM 976 C C . GLU A 1 120 ? 14.292 -3.765 -0.484 1.00 75.25 120 GLU A C 1
ATOM 978 O O . GLU A 1 120 ? 13.515 -4.078 0.424 1.00 75.25 120 GLU A O 1
ATOM 983 N N . THR A 1 121 ? 14.024 -2.747 -1.306 1.00 68.12 121 THR A N 1
ATOM 984 C CA . THR A 1 121 ? 12.840 -1.889 -1.153 1.00 68.12 121 THR A CA 1
ATOM 985 C C . THR A 1 121 ? 11.548 -2.683 -1.339 1.00 68.12 121 THR A C 1
ATOM 987 O O . THR A 1 121 ? 10.603 -2.524 -0.564 1.00 68.12 121 THR A O 1
ATOM 990 N N . LYS A 1 122 ? 11.498 -3.577 -2.331 1.00 68.94 122 LYS A N 1
ATOM 991 C CA . LYS A 1 122 ? 10.342 -4.441 -2.601 1.00 68.94 122 LYS A CA 1
ATOM 992 C C . LYS A 1 122 ? 10.027 -5.352 -1.416 1.00 68.94 122 LYS A C 1
ATOM 994 O O . LYS A 1 122 ? 8.857 -5.486 -1.054 1.00 68.94 122 LYS A O 1
ATOM 999 N N . PHE A 1 123 ? 11.049 -5.947 -0.799 1.00 73.38 123 PHE A N 1
ATOM 1000 C CA . PHE A 1 123 ? 10.874 -6.773 0.394 1.00 73.38 123 PHE A CA 1
ATOM 1001 C C . PHE A 1 123 ? 10.290 -5.963 1.560 1.00 73.38 123 PHE A C 1
ATOM 1003 O O . PHE A 1 123 ? 9.292 -6.376 2.153 1.00 73.38 123 PHE A O 1
ATOM 1010 N N . LYS A 1 124 ? 10.841 -4.772 1.835 1.00 76.00 124 LYS A N 1
ATOM 1011 C CA . LYS A 1 124 ? 10.356 -3.902 2.920 1.00 76.00 124 LYS A CA 1
ATOM 1012 C C . LYS A 1 124 ? 8.935 -3.391 2.691 1.00 76.00 124 LYS A C 1
ATOM 1014 O O . LYS A 1 124 ? 8.154 -3.335 3.635 1.00 76.00 124 LYS A O 1
ATOM 1019 N N . ILE A 1 125 ? 8.562 -3.070 1.450 1.00 67.88 125 ILE A N 1
ATOM 1020 C CA . ILE A 1 125 ? 7.181 -2.685 1.111 1.00 67.88 125 ILE A CA 1
ATOM 1021 C C . ILE A 1 125 ? 6.216 -3.836 1.389 1.00 67.88 125 ILE A C 1
ATOM 1023 O O . ILE A 1 125 ? 5.174 -3.618 2.003 1.00 67.88 125 ILE A O 1
ATOM 1027 N N . LYS A 1 126 ? 6.559 -5.059 0.971 1.00 72.62 126 LYS A N 1
ATOM 1028 C CA . LYS A 1 126 ? 5.719 -6.234 1.226 1.00 72.62 126 LYS A CA 1
ATOM 1029 C C . LYS A 1 126 ? 5.515 -6.452 2.729 1.00 72.62 126 LYS A C 1
ATOM 1031 O O . LYS A 1 126 ? 4.383 -6.634 3.166 1.00 72.62 126 LYS A O 1
ATOM 1036 N N . TYR A 1 127 ? 6.593 -6.372 3.507 1.00 76.06 127 TYR A N 1
ATOM 1037 C CA . TYR A 1 127 ? 6.529 -6.463 4.965 1.00 76.06 127 TYR A CA 1
ATOM 1038 C C . TYR A 1 127 ? 5.625 -5.373 5.565 1.00 76.06 127 TYR A C 1
ATOM 1040 O O . TYR A 1 127 ? 4.731 -5.671 6.352 1.00 76.06 127 TYR A O 1
ATOM 1048 N N . LEU A 1 128 ? 5.776 -4.122 5.118 1.00 76.62 128 LEU A N 1
ATOM 1049 C CA . LEU A 1 128 ? 4.957 -2.995 5.568 1.00 76.62 128 LEU A CA 1
ATOM 1050 C C . LEU A 1 128 ? 3.457 -3.206 5.292 1.00 76.62 128 LEU A C 1
ATOM 1052 O O . LEU A 1 128 ? 2.617 -2.857 6.122 1.00 76.62 128 LEU A O 1
ATOM 1056 N N . GLU A 1 129 ? 3.101 -3.766 4.132 1.00 72.69 129 GLU A N 1
ATOM 1057 C CA . GLU A 1 129 ? 1.712 -4.100 3.795 1.00 72.69 129 GLU A CA 1
ATOM 1058 C C . GLU A 1 129 ? 1.135 -5.171 4.729 1.00 72.69 129 GLU A C 1
ATOM 1060 O O . GLU A 1 129 ? 0.004 -5.026 5.202 1.00 72.69 129 GLU A O 1
ATOM 1065 N N . GLU A 1 130 ? 1.907 -6.220 5.016 1.00 77.31 130 GLU A N 1
ATOM 1066 C CA . GLU A 1 130 ? 1.517 -7.293 5.935 1.00 77.31 130 GLU A CA 1
ATOM 1067 C C . GLU A 1 130 ? 1.324 -6.755 7.362 1.00 77.31 130 GLU A C 1
ATOM 1069 O O . GLU A 1 130 ? 0.278 -7.000 7.966 1.00 77.31 130 GLU A O 1
ATOM 1074 N N . SER A 1 131 ? 2.245 -5.924 7.865 1.00 77.38 131 SER A N 1
ATOM 1075 C CA . SER A 1 131 ? 2.113 -5.279 9.180 1.00 77.38 131 SER A CA 1
ATOM 1076 C C . SER A 1 131 ? 0.904 -4.343 9.259 1.00 77.38 131 SER A C 1
ATOM 1078 O O . SER A 1 131 ? 0.185 -4.326 10.257 1.00 77.38 131 SER A O 1
ATOM 1080 N N . ARG A 1 132 ? 0.621 -3.570 8.201 1.00 80.50 132 ARG A N 1
ATOM 1081 C CA . ARG A 1 132 ? -0.572 -2.703 8.152 1.00 80.50 132 ARG A CA 1
ATOM 1082 C C . ARG A 1 132 ? -1.868 -3.508 8.141 1.00 80.50 132 ARG A C 1
ATOM 1084 O O . ARG A 1 132 ? -2.861 -3.063 8.716 1.00 80.50 132 ARG A O 1
ATOM 1091 N N . LYS A 1 133 ? -1.881 -4.669 7.483 1.00 78.44 133 LYS A N 1
ATOM 1092 C CA . LYS A 1 133 ? -3.026 -5.584 7.505 1.00 78.44 133 LYS A CA 1
ATOM 1093 C C . LYS A 1 133 ? -3.258 -6.134 8.916 1.00 78.44 133 LYS A C 1
ATOM 1095 O O . LYS A 1 133 ? -4.377 -6.037 9.407 1.00 78.44 133 LYS A O 1
ATOM 1100 N N . ASP A 1 134 ? -2.207 -6.612 9.577 1.00 82.50 134 ASP A N 1
ATOM 1101 C CA . ASP A 1 134 ? -2.254 -7.079 10.970 1.00 82.50 134 ASP A CA 1
ATOM 1102 C C . ASP A 1 134 ? -2.771 -5.986 11.929 1.00 82.50 134 ASP A C 1
ATOM 1104 O O . ASP A 1 134 ? -3.676 -6.225 12.730 1.00 82.50 134 ASP A O 1
ATOM 1108 N N . ALA A 1 135 ? -2.300 -4.742 11.781 1.00 79.44 135 ALA A N 1
ATOM 1109 C CA . ALA A 1 135 ? -2.810 -3.612 12.560 1.00 79.44 135 ALA A CA 1
ATOM 1110 C C . ALA A 1 135 ? -4.323 -3.388 12.359 1.00 79.44 135 ALA A C 1
ATOM 1112 O O . ALA A 1 135 ? -5.050 -3.159 13.326 1.00 79.44 135 ALA A O 1
ATOM 1113 N N . ARG A 1 136 ? -4.827 -3.486 11.118 1.00 83.12 136 ARG A N 1
ATOM 1114 C CA . ARG A 1 136 ? -6.269 -3.362 10.825 1.00 83.12 136 ARG A CA 1
ATOM 1115 C C . ARG A 1 136 ? -7.085 -4.471 11.483 1.00 83.12 136 ARG A C 1
ATOM 1117 O O . ARG A 1 136 ? -8.134 -4.182 12.053 1.00 83.12 136 ARG A O 1
ATOM 1124 N N . GLU A 1 137 ? -6.605 -5.710 11.435 1.00 84.00 137 GLU A N 1
ATOM 1125 C CA . GLU A 1 137 ? -7.268 -6.851 12.077 1.00 84.00 137 GLU A CA 1
ATOM 1126 C C . GLU A 1 137 ? -7.345 -6.665 13.601 1.00 84.00 137 GLU A C 1
ATOM 1128 O O . GLU A 1 137 ? -8.409 -6.855 14.192 1.00 84.00 137 GLU A O 1
ATOM 1133 N N . LYS A 1 138 ? -6.265 -6.192 14.234 1.00 88.38 138 LYS A N 1
ATOM 1134 C CA . LYS A 1 138 ? -6.242 -5.852 15.668 1.00 88.38 138 LYS A CA 1
ATOM 1135 C C . LYS A 1 138 ? -7.203 -4.716 16.025 1.00 88.38 138 LYS A C 1
ATOM 1137 O O . LYS A 1 138 ? -7.876 -4.783 17.052 1.00 88.38 138 LYS A O 1
ATOM 1142 N N . ILE A 1 139 ? -7.315 -3.689 15.179 1.00 83.75 139 ILE A N 1
ATOM 1143 C CA . ILE A 1 139 ? -8.281 -2.595 15.371 1.00 83.75 139 ILE A CA 1
ATOM 1144 C C . ILE A 1 139 ? -9.721 -3.123 15.327 1.00 83.75 139 ILE A C 1
ATOM 1146 O O . ILE A 1 139 ? -10.530 -2.751 16.178 1.00 83.75 139 ILE A O 1
ATOM 1150 N N . GLU A 1 140 ? -10.052 -4.001 14.380 1.00 86.31 140 GLU A N 1
ATOM 1151 C CA . GLU A 1 140 ? -11.384 -4.618 14.316 1.00 86.31 140 GLU A CA 1
ATOM 1152 C C . GLU A 1 140 ? -11.665 -5.518 15.526 1.00 86.31 140 GLU A C 1
ATOM 1154 O O . GLU A 1 140 ? -12.747 -5.447 16.112 1.00 86.31 140 GLU A O 1
ATOM 1159 N N . GLN A 1 141 ? -10.675 -6.287 15.990 1.00 88.38 141 GLN A N 1
ATOM 1160 C CA . GLN A 1 141 ? -10.795 -7.051 17.236 1.00 88.38 141 GLN A CA 1
ATOM 1161 C C . GLN A 1 141 ? -11.076 -6.140 18.440 1.00 88.38 141 GLN A C 1
ATOM 1163 O O . GLN A 1 141 ? -11.975 -6.433 19.230 1.00 88.38 141 GLN A O 1
ATOM 1168 N N . LEU A 1 142 ? -10.372 -5.008 18.564 1.00 87.31 142 LEU A N 1
ATOM 1169 C CA . LEU A 1 142 ? -10.625 -4.033 19.629 1.00 87.31 142 LEU A CA 1
ATOM 1170 C C . LEU A 1 142 ? -12.039 -3.457 19.558 1.00 87.31 142 LEU A C 1
ATOM 1172 O O . LEU A 1 142 ? -12.701 -3.374 20.592 1.00 87.31 142 LEU A O 1
ATOM 1176 N N . LYS A 1 143 ? -12.530 -3.102 18.365 1.00 82.94 143 LYS A N 1
ATOM 1177 C CA . LYS A 1 143 ? -13.915 -2.635 18.187 1.00 82.94 143 LYS A CA 1
ATOM 1178 C C . LYS A 1 143 ? -14.925 -3.701 18.604 1.00 82.94 143 LYS A C 1
ATOM 1180 O O . LYS A 1 143 ? -15.894 -3.380 19.289 1.00 82.94 143 LYS A O 1
ATOM 1185 N N . SER A 1 144 ? -14.685 -4.962 18.242 1.00 83.00 144 SER A N 1
ATOM 1186 C CA . SER A 1 144 ? -15.533 -6.084 18.649 1.00 83.00 144 SER A CA 1
ATOM 1187 C C . SER A 1 144 ? -15.575 -6.221 20.172 1.00 83.00 144 SER A C 1
ATOM 1189 O O . SER A 1 144 ? -16.661 -6.240 20.749 1.00 83.00 144 SER A O 1
ATOM 1191 N N . ILE A 1 145 ? -14.416 -6.231 20.840 1.00 82.12 145 ILE A N 1
ATOM 1192 C CA . ILE A 1 145 ? -14.338 -6.317 22.308 1.00 82.12 145 ILE A CA 1
ATOM 1193 C C . ILE A 1 145 ? -15.035 -5.112 22.960 1.00 82.12 145 ILE A C 1
ATOM 1195 O O . ILE A 1 145 ? -15.808 -5.272 23.902 1.00 82.12 145 ILE A O 1
ATOM 1199 N N . GLN A 1 146 ? -14.827 -3.901 22.436 1.00 82.06 146 GLN A N 1
ATOM 1200 C CA . GLN A 1 146 ? -15.508 -2.697 22.922 1.00 82.06 146 GLN A CA 1
ATOM 1201 C C . GLN A 1 146 ? -17.029 -2.783 22.760 1.00 82.06 146 GLN A C 1
ATOM 1203 O O . GLN A 1 146 ? -17.764 -2.350 23.648 1.00 82.06 146 GLN A O 1
ATOM 1208 N N . SER A 1 147 ? -17.514 -3.349 21.653 1.00 81.06 147 SER A N 1
ATOM 1209 C CA . SER A 1 147 ? -18.946 -3.551 21.429 1.00 81.06 147 SER A CA 1
ATOM 1210 C C . SER A 1 147 ? -19.542 -4.550 22.424 1.00 81.06 147 SER A C 1
ATOM 1212 O O . SER A 1 147 ? -20.610 -4.291 22.975 1.00 81.06 147 SER A O 1
ATOM 1214 N N . GLU A 1 148 ? -18.819 -5.626 22.741 1.00 81.75 148 GLU A N 1
ATOM 1215 C CA . GLU A 1 148 ? -19.224 -6.620 23.736 1.00 81.75 148 GLU A CA 1
ATOM 1216 C C . GLU A 1 148 ? -19.300 -5.997 25.136 1.00 81.75 148 GLU A C 1
ATOM 1218 O O . GLU A 1 148 ? -20.319 -6.121 25.818 1.00 81.75 148 GLU A O 1
ATOM 1223 N N . ILE A 1 149 ? -18.282 -5.219 25.527 1.00 80.88 149 ILE A N 1
ATOM 1224 C CA . ILE A 1 149 ? -18.288 -4.449 26.781 1.00 80.88 149 ILE A CA 1
ATOM 1225 C C . ILE A 1 149 ? -19.475 -3.479 26.816 1.00 80.88 149 ILE A C 1
ATOM 1227 O O . ILE A 1 149 ? -20.155 -3.363 27.838 1.00 80.88 149 ILE A O 1
ATOM 1231 N N . LYS A 1 150 ? -19.761 -2.787 25.708 1.00 79.88 150 LYS A N 1
ATOM 1232 C CA . LYS A 1 150 ? -20.895 -1.860 25.617 1.00 79.88 150 LYS A CA 1
ATOM 1233 C C . LYS A 1 150 ? -22.232 -2.576 25.805 1.00 79.88 150 LYS A C 1
ATOM 1235 O O . LYS A 1 150 ? -23.073 -2.063 26.533 1.00 79.88 150 LYS A O 1
ATOM 1240 N N . VAL A 1 151 ? -22.424 -3.746 25.194 1.00 78.50 151 VAL A N 1
ATOM 1241 C CA . VAL A 1 151 ? -23.644 -4.555 25.361 1.00 78.50 151 VAL A CA 1
ATOM 1242 C C . VAL A 1 151 ? -23.798 -4.997 26.815 1.00 78.50 151 VAL A C 1
ATOM 1244 O O . VAL A 1 151 ? -24.862 -4.800 27.398 1.00 78.50 151 VAL A O 1
ATOM 1247 N N . LEU A 1 152 ? -22.728 -5.515 27.427 1.00 76.38 152 LEU A N 1
ATOM 1248 C CA . LEU A 1 152 ? -22.733 -5.958 28.826 1.00 76.38 152 LEU A CA 1
ATOM 1249 C C . LEU A 1 152 ? -23.024 -4.812 29.805 1.00 76.38 152 LEU A C 1
ATOM 1251 O O . LEU A 1 152 ? -23.625 -5.029 30.850 1.00 76.38 152 LEU A O 1
ATOM 1255 N N . THR A 1 153 ? -22.633 -3.585 29.465 1.00 80.00 153 THR A N 1
ATOM 1256 C CA . THR A 1 153 ? -22.804 -2.402 30.324 1.00 80.00 153 THR A CA 1
ATOM 1257 C C . THR A 1 153 ? -23.964 -1.494 29.914 1.00 80.00 153 THR A C 1
ATOM 1259 O O . THR A 1 153 ? -24.160 -0.445 30.531 1.00 80.00 153 THR A O 1
ATOM 1262 N N . ASN A 1 154 ? -24.757 -1.875 28.907 1.00 83.50 154 ASN A N 1
ATOM 1263 C CA . ASN A 1 154 ? -25.787 -1.019 28.313 1.00 83.50 154 ASN A CA 1
ATOM 1264 C C . ASN A 1 154 ? -26.797 -0.512 29.353 1.00 83.50 154 ASN A C 1
ATOM 1266 O O . ASN A 1 154 ? -27.059 0.687 29.443 1.00 83.50 154 ASN A O 1
ATOM 1270 N N . ASP A 1 155 ? -27.279 -1.410 30.213 1.00 82.50 155 ASP A N 1
ATOM 1271 C CA . ASP A 1 155 ? -28.254 -1.084 31.259 1.00 82.50 155 ASP A CA 1
ATOM 1272 C C . ASP A 1 155 ? -27.699 -0.117 32.313 1.00 82.50 155 ASP A C 1
ATOM 1274 O O . ASP A 1 155 ? -28.465 0.487 33.067 1.00 82.50 155 ASP A O 1
ATOM 1278 N N . PHE A 1 156 ? -26.372 0.043 32.375 1.00 87.69 156 PHE A N 1
ATOM 1279 C CA . PHE A 1 156 ? -25.697 0.914 33.332 1.00 87.69 156 PHE A CA 1
ATOM 1280 C C . PHE A 1 156 ? -25.398 2.294 32.735 1.00 87.69 156 PHE A C 1
ATOM 1282 O O . PHE A 1 156 ? -25.091 3.224 33.481 1.00 87.69 156 PHE A O 1
ATOM 1289 N N . GLN A 1 157 ? -25.504 2.467 31.410 1.00 85.69 157 GLN A N 1
ATOM 1290 C CA . GLN A 1 157 ? -25.198 3.741 30.744 1.00 85.69 157 GLN A CA 1
ATOM 1291 C C . GLN A 1 157 ? -26.145 4.877 31.141 1.00 85.69 157 GLN A C 1
ATOM 1293 O O . GLN A 1 157 ? -25.753 6.038 31.072 1.00 85.69 157 GLN A O 1
ATOM 1298 N N . LYS A 1 158 ? -27.361 4.551 31.600 1.00 90.25 158 LYS A N 1
ATOM 1299 C CA . LYS A 1 158 ? -28.351 5.524 32.090 1.00 90.25 158 LYS A CA 1
ATOM 1300 C C . LYS A 1 158 ? -28.020 6.139 33.457 1.00 90.25 158 LYS A C 1
ATOM 1302 O O . LYS A 1 158 ? -28.723 7.053 33.879 1.00 90.25 158 LYS A O 1
ATOM 1307 N N . TYR A 1 159 ? -27.000 5.642 34.158 1.00 91.00 159 TYR A N 1
ATOM 1308 C CA . TYR A 1 159 ? -26.593 6.153 35.470 1.00 91.00 159 TYR A CA 1
ATOM 1309 C C . TYR A 1 159 ? -25.333 7.022 35.377 1.00 91.00 159 TYR A C 1
ATOM 1311 O O . TYR A 1 159 ? -24.538 6.895 34.443 1.00 91.00 159 TYR A O 1
ATOM 1319 N N . ASP A 1 160 ? -25.150 7.905 36.364 1.00 90.88 160 ASP A N 1
ATOM 1320 C CA . ASP A 1 160 ? -23.959 8.747 36.473 1.00 90.88 160 ASP A CA 1
ATOM 1321 C C . ASP A 1 160 ? -22.680 7.915 36.669 1.00 90.88 160 ASP A C 1
ATOM 1323 O O . ASP A 1 160 ? -22.722 6.742 37.046 1.00 90.88 160 ASP A O 1
ATOM 1327 N N . GLU A 1 161 ? -21.531 8.539 36.415 1.00 84.69 161 GLU A N 1
ATOM 1328 C CA . GLU A 1 161 ? -20.225 7.876 36.421 1.00 84.69 161 GLU A CA 1
ATOM 1329 C C . GLU A 1 161 ? -19.913 7.163 37.743 1.00 84.69 161 GLU A C 1
ATOM 1331 O O . GLU A 1 161 ? -19.508 6.001 37.720 1.00 84.69 161 GLU A O 1
ATOM 1336 N N . ILE A 1 162 ? -20.194 7.805 38.881 1.00 87.44 162 ILE A N 1
ATOM 1337 C CA . ILE A 1 162 ? -19.882 7.258 40.207 1.00 87.44 162 ILE A CA 1
ATOM 1338 C C . ILE A 1 162 ? -20.784 6.056 40.515 1.00 87.44 162 ILE A C 1
ATOM 1340 O O . ILE A 1 162 ? -20.343 5.051 41.075 1.00 87.44 162 ILE A O 1
ATOM 1344 N N . THR A 1 163 ? -22.065 6.141 40.155 1.00 91.88 163 THR A N 1
ATOM 1345 C CA . THR A 1 163 ? -23.001 5.019 40.304 1.00 91.88 163 THR A CA 1
ATOM 1346 C C . THR A 1 163 ? -22.613 3.850 39.405 1.00 91.88 163 THR A C 1
ATOM 1348 O O . THR A 1 163 ? -22.639 2.699 39.842 1.00 91.88 163 THR A O 1
ATOM 1351 N N . ARG A 1 164 ? -22.223 4.124 38.158 1.00 88.81 164 ARG A N 1
ATOM 1352 C CA . ARG A 1 164 ? -21.791 3.100 37.204 1.00 88.81 164 ARG A CA 1
ATOM 1353 C C . ARG A 1 164 ? -20.535 2.371 37.679 1.00 88.81 164 ARG A C 1
ATOM 1355 O O . ARG A 1 164 ? -20.499 1.149 37.579 1.00 88.81 164 ARG A O 1
ATOM 1362 N N . GLU A 1 165 ? -19.555 3.083 38.232 1.00 85.31 165 GLU A N 1
ATOM 1363 C CA . GLU A 1 165 ? -18.345 2.486 38.813 1.00 85.31 165 GLU A CA 1
ATOM 1364 C C . GLU A 1 165 ? -18.689 1.518 39.956 1.00 85.31 165 GLU A C 1
ATOM 1366 O O . GLU A 1 165 ? -18.271 0.359 39.943 1.00 85.31 165 GLU A O 1
ATOM 1371 N N . PHE A 1 166 ? -19.565 1.940 40.875 1.00 90.75 166 PHE A N 1
ATOM 1372 C CA . PHE A 1 166 ? -20.062 1.070 41.943 1.00 90.75 166 PHE A CA 1
ATOM 1373 C C . PHE A 1 166 ? -20.735 -0.198 41.396 1.00 90.75 166 PHE A C 1
ATOM 1375 O O . PHE A 1 166 ? -20.475 -1.299 41.890 1.00 90.75 166 PHE A O 1
ATOM 1382 N N . LEU A 1 167 ? -21.591 -0.059 40.379 1.00 90.56 167 LEU A N 1
ATOM 1383 C CA . LEU A 1 167 ? -22.292 -1.194 39.784 1.00 90.56 167 LEU A CA 1
ATOM 1384 C C . LEU A 1 167 ? -21.331 -2.163 39.084 1.00 90.56 167 LEU A C 1
ATOM 1386 O O . LEU A 1 167 ? -21.467 -3.367 39.279 1.00 90.56 167 LEU A O 1
ATOM 1390 N N . LEU A 1 168 ? -20.353 -1.669 38.316 1.00 86.00 168 LEU A N 1
ATOM 1391 C CA . LEU A 1 168 ? -19.345 -2.510 37.652 1.00 86.00 168 LEU A CA 1
ATOM 1392 C C . LEU A 1 168 ? -18.527 -3.332 38.656 1.00 86.00 168 LEU A C 1
ATOM 1394 O O . LEU A 1 168 ? -18.134 -4.459 38.367 1.00 86.00 168 LEU A O 1
ATOM 1398 N N . GLU A 1 169 ? -18.295 -2.776 39.843 1.00 85.69 169 GLU A N 1
ATOM 1399 C CA . GLU A 1 169 ? -17.518 -3.422 40.893 1.00 85.69 169 GLU A CA 1
ATOM 1400 C C . GLU A 1 169 ? -18.334 -4.449 41.710 1.00 85.69 169 GLU A C 1
ATOM 1402 O O . GLU A 1 169 ? -17.787 -5.454 42.176 1.00 85.69 169 GLU A O 1
ATOM 1407 N N . HIS A 1 170 ? -19.635 -4.209 41.907 1.00 90.75 170 HIS A N 1
ATOM 1408 C CA . HIS A 1 170 ? -20.470 -4.977 42.844 1.00 90.75 170 HIS A CA 1
ATOM 1409 C C . HIS A 1 170 ? -21.500 -5.888 42.175 1.00 90.75 170 HIS A C 1
ATOM 1411 O O . HIS A 1 170 ? -22.014 -6.801 42.832 1.00 90.75 170 HIS A O 1
ATOM 1417 N N . VAL A 1 171 ? -21.784 -5.676 40.891 1.00 89.94 171 VAL A N 1
ATOM 1418 C CA . VAL A 1 171 ? -22.783 -6.415 40.118 1.00 89.94 171 VAL A CA 1
ATOM 1419 C C . VAL A 1 171 ? -22.103 -7.237 39.026 1.00 89.94 171 VAL A C 1
ATOM 1421 O O . VAL A 1 171 ? -21.187 -6.784 38.347 1.00 89.94 171 VAL A O 1
ATOM 1424 N N . GLY A 1 172 ? -22.565 -8.469 38.854 1.00 87.19 172 GLY A N 1
ATOM 1425 C CA . GLY A 1 172 ? -22.120 -9.374 37.804 1.00 87.19 172 GLY A CA 1
ATOM 1426 C C . GLY A 1 172 ? -23.282 -10.082 37.124 1.00 87.19 172 GLY A C 1
ATOM 1427 O O . GLY A 1 172 ? -24.445 -9.864 37.472 1.00 87.19 172 GLY A O 1
ATOM 1428 N N . ILE A 1 173 ? -22.963 -10.956 36.172 1.00 81.75 173 ILE A N 1
ATOM 1429 C CA . ILE A 1 173 ? -23.949 -11.787 35.472 1.00 81.75 173 ILE A CA 1
ATOM 1430 C C . ILE A 1 173 ? -23.747 -13.246 35.870 1.00 81.75 173 ILE A C 1
ATOM 1432 O O . ILE A 1 173 ? -22.630 -13.763 35.922 1.00 81.75 173 ILE A O 1
ATOM 1436 N N . TYR A 1 174 ? -24.858 -13.928 36.128 1.00 79.38 174 TYR A N 1
ATOM 1437 C CA . TYR A 1 174 ? -24.905 -15.380 36.198 1.00 79.38 174 TYR A CA 1
ATOM 1438 C C . TYR A 1 174 ? -25.494 -15.935 34.897 1.00 79.38 174 TYR A C 1
ATOM 1440 O O . TYR A 1 174 ? -26.670 -15.700 34.616 1.00 79.38 174 TYR A O 1
ATOM 1448 N N . GLN A 1 175 ? -24.694 -16.675 34.124 1.00 69.44 175 GLN A N 1
ATOM 1449 C CA . GLN A 1 175 ? -25.142 -17.392 32.925 1.00 69.44 175 GLN A CA 1
ATOM 1450 C C . GLN A 1 175 ? -25.449 -18.855 33.247 1.00 69.44 175 GLN A C 1
ATOM 1452 O O . GLN A 1 175 ? -24.677 -19.531 33.929 1.00 69.44 175 GLN A O 1
ATOM 1457 N N . ARG A 1 176 ? -26.567 -19.364 32.720 1.00 63.16 176 ARG A N 1
ATOM 1458 C CA . ARG A 1 176 ? -26.933 -20.783 32.788 1.00 63.16 176 ARG A CA 1
ATOM 1459 C C . ARG A 1 176 ? -26.885 -21.391 31.390 1.00 63.16 176 ARG A C 1
ATOM 1461 O O . ARG A 1 176 ? -27.642 -20.983 30.519 1.00 63.16 176 ARG A O 1
ATOM 1468 N N . THR A 1 177 ? -26.055 -22.409 31.199 1.00 52.75 177 THR A N 1
ATOM 1469 C CA . THR A 1 177 ? -26.150 -23.325 30.058 1.00 52.75 177 THR A CA 1
ATOM 1470 C C . THR A 1 177 ? -27.097 -24.461 30.434 1.00 52.75 177 THR A C 1
ATOM 1472 O O . THR A 1 177 ? -26.741 -25.372 31.180 1.00 52.75 177 THR A O 1
ATOM 1475 N N . SER A 1 178 ? -28.345 -24.401 29.973 1.00 48.69 178 SER A N 1
ATOM 1476 C CA . SER A 1 178 ? -29.249 -25.551 30.076 1.00 48.69 178 SER A CA 1
ATOM 1477 C C . SER A 1 178 ? -28.929 -26.532 28.952 1.00 48.69 178 SER A C 1
ATOM 1479 O O . SER A 1 178 ? -28.900 -26.146 27.784 1.00 48.69 178 SER A O 1
ATOM 1481 N N . GLN A 1 179 ? -28.695 -27.803 29.291 1.00 45.91 179 GLN A N 1
ATOM 1482 C CA . GLN A 1 179 ? -28.567 -28.872 28.300 1.00 45.91 179 GLN A CA 1
ATOM 1483 C C . GLN A 1 179 ? -29.822 -28.883 27.408 1.00 45.91 179 GLN A C 1
ATOM 1485 O O . GLN A 1 179 ? -30.915 -29.198 27.872 1.00 45.91 179 GLN A O 1
ATOM 1490 N N . GLY A 1 180 ? -29.665 -28.501 26.138 1.00 47.88 180 GLY A N 1
ATOM 1491 C CA . GLY A 1 180 ? -30.663 -28.721 25.088 1.00 47.88 180 GLY A CA 1
ATOM 1492 C C . GLY A 1 180 ? -31.484 -27.521 24.600 1.00 47.88 180 GLY A C 1
ATOM 1493 O O . GLY A 1 180 ? -32.222 -27.699 23.636 1.00 47.88 180 GLY A O 1
ATOM 1494 N N . LYS A 1 181 ? -31.365 -26.308 25.164 1.00 43.12 181 LYS A N 1
ATOM 1495 C CA . LYS A 1 181 ? -31.958 -25.090 24.565 1.00 43.12 181 LYS A CA 1
ATOM 1496 C C . LYS A 1 181 ? -31.067 -23.865 24.783 1.00 43.12 181 LYS A C 1
ATOM 1498 O O . LYS A 1 181 ? -30.729 -23.536 25.916 1.00 43.12 181 LYS A O 1
ATOM 1503 N N . ASN A 1 182 ? -30.720 -23.201 23.681 1.00 42.28 182 ASN A N 1
ATOM 1504 C CA . ASN A 1 182 ? -29.907 -21.983 23.592 1.00 42.28 182 ASN A CA 1
ATOM 1505 C C . ASN A 1 182 ? -30.635 -20.737 24.142 1.00 42.28 182 ASN A C 1
ATOM 1507 O O . ASN A 1 182 ? -30.786 -19.748 23.434 1.00 42.28 182 ASN A O 1
ATOM 1511 N N . GLU A 1 183 ? -31.090 -20.760 25.392 1.00 42.28 183 GLU A N 1
ATOM 1512 C CA . GLU A 1 183 ? -31.553 -19.555 26.090 1.00 42.28 183 GLU A CA 1
ATOM 1513 C C . GLU A 1 183 ? -30.616 -19.281 27.266 1.00 42.28 183 GLU A C 1
ATOM 1515 O O . GLU A 1 183 ? -30.800 -19.777 28.379 1.00 42.28 183 GLU A O 1
ATOM 1520 N N . ALA A 1 184 ? -29.563 -18.505 27.006 1.00 50.22 184 ALA A N 1
ATOM 1521 C CA . ALA A 1 184 ? -28.741 -17.942 28.066 1.00 50.22 184 ALA A CA 1
ATOM 1522 C C . ALA A 1 184 ? -29.547 -16.832 28.760 1.00 50.22 184 ALA A C 1
ATOM 1524 O O . ALA A 1 184 ? -29.613 -15.702 28.282 1.00 50.22 184 ALA A O 1
ATOM 1525 N N . THR A 1 185 ? -30.191 -17.143 29.884 1.00 60.19 185 THR A N 1
ATOM 1526 C CA . THR A 1 185 ? -30.798 -16.109 30.732 1.00 60.19 185 THR A CA 1
ATOM 1527 C C . THR A 1 185 ? -29.694 -15.424 31.534 1.00 60.19 185 THR A C 1
ATOM 1529 O O . THR A 1 185 ? -29.087 -16.057 32.402 1.00 60.19 185 THR A O 1
ATOM 1532 N N . ASN A 1 186 ? -29.439 -14.145 31.261 1.00 72.88 186 ASN A N 1
ATOM 1533 C CA . ASN A 1 186 ? -28.522 -13.324 32.048 1.00 72.88 186 ASN A CA 1
ATOM 1534 C C . ASN A 1 186 ? -29.257 -12.805 33.290 1.00 72.88 186 ASN A C 1
ATOM 1536 O O . ASN A 1 186 ? -30.136 -11.953 33.183 1.00 72.88 186 ASN A O 1
ATOM 1540 N N . THR A 1 187 ? -28.918 -13.316 34.475 1.00 84.06 187 THR A N 1
ATOM 1541 C CA . THR A 1 187 ? -29.432 -12.770 35.744 1.00 84.06 187 THR A CA 1
ATOM 1542 C C . THR A 1 187 ? -28.378 -11.873 36.381 1.00 84.06 187 THR A C 1
ATOM 1544 O O . THR A 1 187 ? -27.249 -12.324 36.590 1.00 84.06 187 THR A O 1
ATOM 1547 N N . LEU A 1 188 ? -28.743 -10.634 36.729 1.00 89.69 188 LEU A N 1
ATOM 1548 C CA . LEU A 1 188 ? -27.879 -9.749 37.510 1.00 89.69 188 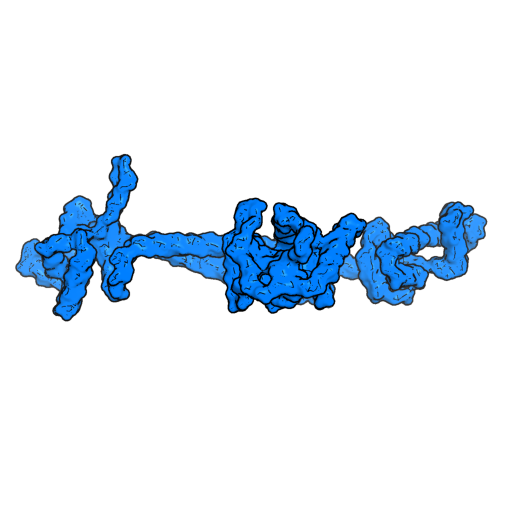LEU A CA 1
ATOM 1549 C C . LEU A 1 188 ? -27.764 -10.267 38.943 1.00 89.69 188 LEU A C 1
ATOM 1551 O O . LEU A 1 188 ? -28.764 -10.572 39.594 1.00 89.69 188 LEU A O 1
ATOM 1555 N N . ILE A 1 189 ? -26.538 -10.364 39.440 1.00 90.75 189 ILE A N 1
ATOM 1556 C CA . ILE A 1 189 ? -26.231 -10.862 40.780 1.00 90.75 189 ILE A CA 1
ATOM 1557 C C . ILE A 1 189 ? -25.242 -9.942 41.486 1.00 90.75 189 ILE A C 1
ATOM 1559 O O . ILE A 1 189 ? -24.458 -9.247 40.845 1.00 90.75 189 ILE A O 1
ATOM 1563 N N . LEU A 1 190 ? -25.225 -9.980 42.815 1.00 91.56 190 LEU A N 1
ATOM 1564 C CA . LEU A 1 190 ? -24.130 -9.400 43.583 1.00 91.56 190 LEU A CA 1
ATOM 1565 C C . LEU A 1 190 ? -22.893 -10.298 43.477 1.00 91.56 190 LEU A C 1
ATOM 1567 O O . LEU A 1 190 ? -22.947 -11.499 43.735 1.00 91.56 190 LEU A O 1
ATOM 1571 N N . ILE A 1 191 ? -21.755 -9.715 43.120 1.00 89.38 191 ILE A N 1
ATOM 1572 C CA . ILE A 1 191 ? -20.450 -10.401 43.135 1.00 89.38 191 ILE A CA 1
ATOM 1573 C C . ILE A 1 191 ? -19.617 -9.997 44.354 1.00 89.38 191 ILE A C 1
ATOM 1575 O O . ILE A 1 191 ? -18.802 -10.789 44.831 1.00 89.38 191 ILE A O 1
ATOM 1579 N N . LYS A 1 192 ? -19.910 -8.821 44.924 1.00 90.94 192 LYS A N 1
ATOM 1580 C CA . LYS A 1 192 ? -19.400 -8.340 46.210 1.00 90.94 192 LYS A CA 1
ATOM 1581 C C . LYS A 1 192 ? -20.544 -8.124 47.198 1.00 90.94 192 LYS A C 1
ATOM 1583 O O . LYS A 1 192 ? -21.629 -7.668 46.839 1.00 90.94 192 LYS A O 1
ATOM 1588 N N . ARG A 1 193 ? -20.297 -8.464 48.461 1.00 91.62 193 ARG A N 1
ATOM 1589 C CA . ARG A 1 193 ? -21.189 -8.194 49.593 1.00 91.62 193 ARG A CA 1
ATOM 1590 C C . ARG A 1 193 ? -21.317 -6.696 49.816 1.00 91.62 193 ARG A C 1
ATOM 1592 O O . ARG A 1 193 ? -20.374 -5.938 49.608 1.00 91.62 193 ARG A O 1
ATOM 1599 N N . LEU A 1 194 ? -22.486 -6.306 50.302 1.00 94.19 194 LEU A N 1
ATOM 1600 C CA . LEU A 1 194 ? -22.756 -4.961 50.791 1.00 94.19 194 LEU A CA 1
ATOM 1601 C C . LEU A 1 194 ? -22.707 -4.957 52.327 1.00 94.19 194 LEU A C 1
ATOM 1603 O O . LEU A 1 194 ? -22.735 -6.013 52.962 1.00 94.19 194 LEU A O 1
ATOM 1607 N N . ASP A 1 195 ? -22.687 -3.767 52.928 1.00 94.12 195 ASP A N 1
ATOM 1608 C CA . ASP A 1 195 ? -22.926 -3.560 54.364 1.00 94.12 195 ASP A CA 1
ATOM 1609 C C . ASP A 1 195 ? -24.176 -4.349 54.787 1.00 94.12 195 ASP A C 1
ATOM 1611 O O . ASP A 1 195 ? -25.234 -4.240 54.156 1.00 94.12 195 ASP A O 1
ATOM 1615 N N . SER A 1 196 ? -24.077 -5.159 55.845 1.00 90.50 196 SER A N 1
ATOM 1616 C CA . SER A 1 196 ? -25.120 -6.148 56.157 1.00 90.50 196 SER A CA 1
ATOM 1617 C C . SER A 1 196 ? -26.480 -5.536 56.480 1.00 90.50 196 SER A C 1
ATOM 1619 O O . SER A 1 196 ? -27.514 -6.123 56.148 1.00 90.50 196 SER A O 1
ATOM 1621 N N . LEU A 1 197 ? -26.515 -4.336 57.070 1.00 92.06 197 LEU A N 1
ATOM 1622 C CA . LEU A 1 197 ? -27.761 -3.613 57.335 1.00 92.06 197 LEU A CA 1
ATOM 1623 C C . LEU A 1 197 ? -28.398 -3.119 56.037 1.00 92.06 197 LEU A C 1
ATOM 1625 O O . LEU A 1 197 ? -29.616 -3.218 55.874 1.00 92.06 197 LEU A O 1
ATOM 1629 N N . PHE A 1 198 ? -27.586 -2.610 55.107 1.00 95.31 198 PHE A N 1
ATOM 1630 C CA . PHE A 1 198 ? -28.068 -2.209 53.789 1.00 95.31 198 PHE A CA 1
ATOM 1631 C C . PHE A 1 198 ? -28.567 -3.419 52.994 1.00 95.31 198 PHE A C 1
ATOM 1633 O O . PHE A 1 198 ? -29.700 -3.409 52.514 1.00 95.31 198 PHE A O 1
ATOM 1640 N N . GLN A 1 199 ? -27.791 -4.502 52.955 1.00 94.38 199 GLN A N 1
ATOM 1641 C CA . GLN A 1 199 ? -28.174 -5.740 52.283 1.00 94.38 199 GLN A CA 1
ATOM 1642 C C . GLN A 1 199 ? -29.468 -6.327 52.867 1.00 94.38 199 GLN A C 1
ATOM 1644 O O . GLN A 1 199 ? -30.353 -6.742 52.120 1.00 94.38 199 GLN A O 1
ATOM 1649 N N . LYS A 1 200 ? -29.631 -6.315 54.198 1.00 92.56 200 LYS A N 1
ATOM 1650 C CA . LYS A 1 200 ? -30.872 -6.741 54.863 1.00 92.56 200 LYS A CA 1
ATOM 1651 C C . LYS A 1 200 ? -32.061 -5.856 54.479 1.00 92.56 200 LYS A C 1
ATOM 1653 O O . LYS A 1 200 ? -33.132 -6.390 54.206 1.00 92.56 200 LYS A O 1
ATOM 1658 N N . LYS A 1 201 ? -31.882 -4.529 54.407 1.00 94.69 201 LYS A N 1
ATOM 1659 C CA . LYS A 1 201 ? -32.927 -3.602 53.929 1.00 94.69 201 LYS A CA 1
ATOM 1660 C C . LYS A 1 201 ? -33.347 -3.951 52.496 1.00 94.69 201 LYS A C 1
ATOM 1662 O O . LYS A 1 201 ? -34.538 -4.091 52.243 1.00 94.69 201 LYS A O 1
ATOM 1667 N N . LEU A 1 202 ? -32.386 -4.149 51.591 1.00 96.31 202 LEU A N 1
ATOM 1668 C CA . LEU A 1 202 ? -32.657 -4.512 50.194 1.00 96.31 202 LEU A CA 1
ATOM 1669 C C . LEU A 1 202 ? -33.425 -5.836 50.069 1.00 96.31 202 LEU A C 1
ATOM 1671 O O . LEU A 1 202 ? -34.366 -5.913 49.280 1.00 96.31 202 LEU A O 1
ATOM 1675 N N . LYS A 1 203 ? -33.070 -6.848 50.875 1.00 94.88 203 LYS A N 1
ATOM 1676 C CA . LYS A 1 203 ? -33.801 -8.125 50.944 1.00 94.88 203 LYS A CA 1
ATOM 1677 C C . LYS A 1 203 ? -35.242 -7.938 51.405 1.00 94.88 203 LYS A C 1
ATOM 1679 O O . LYS A 1 203 ? -36.156 -8.429 50.757 1.00 94.88 203 LYS A O 1
ATOM 1684 N N . ASN A 1 204 ? -35.448 -7.202 52.499 1.00 94.50 204 ASN A N 1
ATOM 1685 C CA . ASN A 1 204 ? -36.784 -6.955 53.047 1.00 94.50 204 ASN A CA 1
ATOM 1686 C C . ASN A 1 204 ? -37.685 -6.190 52.064 1.00 94.50 204 ASN A C 1
ATOM 1688 O O . ASN A 1 204 ? -38.898 -6.357 52.089 1.00 94.50 204 ASN A O 1
ATOM 1692 N N . MET A 1 205 ? -37.095 -5.359 51.201 1.00 94.31 205 MET A N 1
ATOM 1693 C CA . MET A 1 205 ? -37.799 -4.634 50.139 1.00 94.31 205 MET A CA 1
ATOM 1694 C C . MET A 1 205 ? -38.011 -5.468 48.862 1.00 94.31 205 MET A C 1
ATOM 1696 O O . MET A 1 205 ? -38.572 -4.952 47.898 1.00 94.31 205 MET A O 1
ATOM 1700 N N . GLY A 1 206 ? -37.524 -6.713 48.807 1.00 93.44 206 GLY A N 1
ATOM 1701 C CA . GLY A 1 206 ? -37.598 -7.570 47.620 1.00 93.44 206 GLY A CA 1
ATOM 1702 C C . GLY A 1 206 ? -36.724 -7.116 46.443 1.00 93.44 206 GLY A C 1
ATOM 1703 O O . GLY A 1 206 ? -36.864 -7.645 45.342 1.00 93.44 206 GLY A O 1
ATOM 1704 N N . ILE A 1 207 ? -35.821 -6.149 46.651 1.00 96.31 207 ILE A N 1
ATOM 1705 C CA . ILE A 1 207 ? -34.928 -5.623 45.603 1.00 96.31 207 ILE A CA 1
ATOM 1706 C C . ILE A 1 207 ? -33.859 -6.658 45.245 1.00 96.31 207 ILE A C 1
ATOM 1708 O O . ILE A 1 207 ? -33.501 -6.802 44.076 1.00 96.31 207 ILE A O 1
ATOM 1712 N N . ILE A 1 208 ? -33.372 -7.383 46.255 1.00 96.00 208 ILE A N 1
ATOM 1713 C CA . ILE A 1 208 ? -32.466 -8.515 46.070 1.00 96.00 208 ILE A CA 1
ATOM 1714 C C . ILE A 1 208 ? -33.031 -9.769 46.735 1.00 96.00 208 ILE A C 1
ATOM 1716 O O . ILE A 1 208 ? -33.641 -9.684 47.802 1.00 96.00 208 ILE A O 1
ATOM 1720 N N . ALA A 1 209 ? -32.773 -10.936 46.154 1.00 94.50 209 ALA A N 1
ATOM 1721 C CA . ALA A 1 209 ? -33.191 -12.228 46.695 1.00 94.50 209 ALA A CA 1
ATOM 1722 C C . ALA A 1 209 ? -31.994 -13.175 46.791 1.00 94.50 209 ALA A C 1
ATOM 1724 O O . ALA A 1 209 ? -31.189 -13.252 45.870 1.00 94.50 209 ALA A O 1
ATOM 1725 N N . TYR A 1 210 ? -31.837 -13.877 47.916 1.00 90.38 210 TYR A N 1
ATOM 1726 C CA . TYR A 1 210 ? -30.781 -14.886 48.019 1.00 90.38 210 TYR A CA 1
ATOM 1727 C C . TYR A 1 210 ? -31.191 -16.134 47.244 1.00 90.38 210 TYR A C 1
ATOM 1729 O O . TYR A 1 210 ? -32.304 -16.618 47.422 1.00 90.38 210 TYR A O 1
ATOM 1737 N N . ASN A 1 211 ? -30.288 -16.645 46.414 1.00 87.31 211 ASN A N 1
ATOM 1738 C CA . ASN A 1 211 ? -30.474 -17.896 45.701 1.00 87.31 211 ASN A CA 1
ATOM 1739 C C . ASN A 1 211 ? -29.549 -18.964 46.298 1.00 87.31 211 ASN A C 1
ATOM 1741 O O . ASN A 1 211 ? -28.325 -18.880 46.160 1.00 87.31 211 ASN A O 1
ATOM 1745 N N . ASP A 1 212 ? -30.140 -19.986 46.920 1.00 82.38 212 ASP A N 1
ATOM 1746 C CA . ASP A 1 212 ? -29.413 -21.066 47.600 1.00 82.38 212 ASP A CA 1
ATOM 1747 C C . ASP A 1 212 ? -28.549 -21.906 46.647 1.00 82.38 212 ASP A C 1
ATOM 1749 O O . ASP A 1 212 ? -27.468 -22.356 47.021 1.00 82.38 212 ASP A O 1
ATOM 1753 N N . LEU A 1 213 ? -28.965 -22.073 45.388 1.00 78.12 213 LEU A N 1
ATOM 1754 C CA . LEU A 1 213 ? -28.209 -22.836 44.385 1.00 78.12 213 LEU A CA 1
ATOM 1755 C C . LEU A 1 213 ? -26.965 -22.066 43.911 1.00 78.12 213 LEU A C 1
ATOM 1757 O O . LEU A 1 213 ? -25.889 -22.646 43.682 1.00 78.12 213 LEU A O 1
ATOM 1761 N N . LYS A 1 214 ? -27.115 -20.743 43.768 1.00 75.12 214 LYS A N 1
ATOM 1762 C CA . LYS A 1 214 ? -26.065 -19.827 43.303 1.00 75.12 214 LYS A CA 1
ATOM 1763 C C . LYS A 1 214 ? -25.180 -19.316 44.446 1.00 75.12 214 LYS A C 1
ATOM 1765 O O . LYS A 1 214 ? -24.124 -18.762 44.174 1.00 75.12 214 LYS A O 1
ATOM 1770 N N . TYR A 1 215 ? -25.566 -19.507 45.710 1.00 84.94 215 TYR A N 1
ATOM 1771 C CA . TYR A 1 215 ? -24.873 -18.953 46.882 1.00 84.94 215 TYR A CA 1
ATOM 1772 C C . TYR A 1 215 ? -24.576 -17.445 46.752 1.00 84.94 215 TYR A C 1
ATOM 1774 O O . TYR A 1 215 ? -23.518 -16.967 47.168 1.00 84.94 215 TYR A O 1
ATOM 1782 N N . THR A 1 216 ? -25.493 -16.697 46.134 1.00 89.00 216 THR A N 1
ATOM 1783 C CA . THR A 1 216 ? -25.391 -15.245 45.919 1.00 89.00 216 THR A CA 1
ATOM 1784 C C . THR A 1 216 ? -26.779 -14.594 45.905 1.00 89.00 216 THR A C 1
ATOM 1786 O O . THR A 1 216 ? -27.797 -15.287 45.970 1.00 89.00 216 THR A O 1
ATOM 1789 N N . HIS A 1 217 ? -26.834 -13.264 45.860 1.00 92.19 217 HIS A N 1
ATOM 1790 C CA . HIS A 1 217 ? -28.064 -12.488 45.735 1.00 92.19 217 HIS A CA 1
ATOM 1791 C C . HIS A 1 217 ? -28.320 -12.096 44.288 1.00 92.19 217 HIS A C 1
ATOM 1793 O O . HIS A 1 217 ? -27.469 -11.476 43.661 1.00 92.19 217 HIS A O 1
ATOM 1799 N N . GLU A 1 218 ? -29.508 -12.405 43.791 1.00 93.00 218 GLU A N 1
ATOM 1800 C CA . GLU A 1 218 ? -30.032 -11.888 42.529 1.00 93.00 218 GLU A CA 1
ATOM 1801 C C . GLU A 1 218 ? -30.580 -10.480 42.730 1.00 93.00 218 GLU A C 1
ATOM 1803 O O . GLU A 1 218 ? -31.171 -10.183 43.771 1.00 93.00 218 GLU A O 1
ATOM 1808 N N . ILE A 1 219 ? -30.373 -9.618 41.739 1.00 93.56 219 ILE A N 1
ATOM 1809 C CA . ILE A 1 219 ? -30.920 -8.266 41.692 1.00 93.56 219 ILE A CA 1
ATOM 1810 C C . ILE A 1 219 ? -32.169 -8.315 40.817 1.00 93.56 219 ILE A C 1
ATOM 1812 O O . ILE A 1 219 ? -32.075 -8.462 39.602 1.00 93.56 219 ILE A O 1
ATOM 1816 N N . ASN A 1 220 ? -33.336 -8.186 41.445 1.00 92.62 220 ASN A N 1
ATOM 1817 C CA . ASN A 1 220 ? -34.623 -8.325 40.761 1.00 92.62 220 ASN A CA 1
ATOM 1818 C C . ASN A 1 220 ? -34.995 -7.073 39.953 1.00 92.62 220 ASN A C 1
ATOM 1820 O O . ASN A 1 220 ? -35.719 -7.158 38.968 1.00 92.62 220 ASN A O 1
ATOM 1824 N N . ASP A 1 221 ? -34.537 -5.901 40.400 1.00 91.62 221 ASP A N 1
ATOM 1825 C CA . ASP A 1 221 ? -34.871 -4.602 39.814 1.00 91.62 221 ASP A CA 1
ATOM 1826 C C . ASP A 1 221 ? -33.682 -3.646 39.990 1.00 91.62 221 ASP A C 1
ATOM 1828 O O . ASP A 1 221 ? -33.428 -3.129 41.085 1.00 91.62 221 ASP A O 1
ATOM 1832 N N . LEU A 1 222 ? -32.926 -3.444 38.906 1.00 92.50 222 LEU A N 1
ATOM 1833 C CA . LEU A 1 222 ? -31.711 -2.627 38.901 1.00 92.50 222 LEU A CA 1
ATOM 1834 C C . LEU A 1 222 ? -32.003 -1.158 39.250 1.00 92.50 222 LEU A C 1
ATOM 1836 O O . LEU A 1 222 ? -31.259 -0.546 40.015 1.00 92.50 222 LEU A O 1
ATOM 1840 N N . ASP A 1 223 ? -33.116 -0.601 38.769 1.00 93.69 223 ASP A N 1
ATOM 1841 C CA . ASP A 1 223 ? -33.483 0.795 39.030 1.00 93.69 223 ASP A CA 1
ATOM 1842 C C . ASP A 1 223 ? -33.859 1.028 40.494 1.00 93.69 223 ASP A C 1
ATOM 1844 O O . ASP A 1 223 ? -33.555 2.078 41.070 1.00 93.69 223 ASP A O 1
ATOM 1848 N N . LYS A 1 224 ? -34.537 0.070 41.133 1.00 95.94 224 LYS A N 1
ATOM 1849 C CA . LYS A 1 224 ? -34.789 0.136 42.581 1.00 95.94 224 LYS A CA 1
ATOM 1850 C C . LYS A 1 224 ? -33.512 -0.069 43.384 1.00 95.94 224 LYS A C 1
ATOM 1852 O O . LYS A 1 224 ? -33.333 0.610 44.395 1.00 95.94 224 LYS A O 1
ATOM 1857 N N . PHE A 1 225 ? -32.622 -0.951 42.933 1.00 96.44 225 PHE A N 1
ATOM 1858 C CA . PHE A 1 225 ? -31.319 -1.156 43.559 1.00 96.44 225 PHE A CA 1
ATOM 1859 C C . PHE A 1 225 ? -30.480 0.126 43.562 1.00 96.44 225 PHE A C 1
ATOM 1861 O O . PHE A 1 225 ? -30.039 0.563 44.627 1.00 96.44 225 PHE A O 1
ATOM 1868 N N . VAL A 1 226 ? -30.353 0.791 42.410 1.00 95.81 226 VAL A N 1
ATOM 1869 C CA . VAL A 1 226 ? -29.627 2.064 42.288 1.00 95.81 226 VAL A CA 1
ATOM 1870 C C . VAL A 1 226 ? -30.270 3.164 43.132 1.00 95.81 226 VAL A C 1
ATOM 1872 O O . VAL A 1 226 ? -29.570 3.858 43.869 1.00 95.81 226 VAL A O 1
ATOM 1875 N N . ARG A 1 227 ? -31.604 3.296 43.112 1.00 95.94 227 ARG A N 1
ATOM 1876 C CA . ARG A 1 227 ? -32.308 4.271 43.964 1.00 95.94 227 ARG A CA 1
ATOM 1877 C C . ARG A 1 227 ? -32.030 4.048 45.451 1.00 95.94 227 ARG A C 1
ATOM 1879 O O . ARG A 1 227 ? -31.768 5.009 46.172 1.00 95.94 227 ARG A O 1
ATOM 1886 N N . ALA A 1 228 ? -32.038 2.796 45.906 1.00 95.81 228 ALA A N 1
ATOM 1887 C CA . ALA A 1 228 ? -31.736 2.458 47.293 1.00 95.81 228 ALA A CA 1
ATOM 1888 C C . ALA A 1 228 ? -30.264 2.730 47.660 1.00 95.81 228 ALA A C 1
ATOM 1890 O O . ALA A 1 228 ? -29.993 3.189 48.773 1.00 95.81 228 ALA A O 1
ATOM 1891 N N . TYR A 1 229 ? -29.329 2.488 46.735 1.00 95.81 229 TYR A N 1
ATOM 1892 C CA . TYR A 1 229 ? -27.914 2.849 46.880 1.00 95.81 229 TYR A CA 1
ATOM 1893 C C . TYR A 1 229 ? -27.738 4.365 47.049 1.00 95.81 229 TYR A C 1
ATOM 1895 O O . TYR A 1 229 ? -27.154 4.802 48.043 1.00 95.81 229 TYR A O 1
ATOM 1903 N N . LEU A 1 230 ? -28.305 5.168 46.144 1.00 95.06 230 LEU A N 1
ATOM 1904 C CA . LEU A 1 230 ? -28.217 6.630 46.193 1.00 95.06 230 LEU A CA 1
ATOM 1905 C C . LEU A 1 230 ? -28.848 7.196 47.473 1.00 95.06 230 LEU A C 1
ATOM 1907 O O . LEU A 1 230 ? -28.245 8.034 48.142 1.00 95.06 230 LEU A O 1
ATOM 1911 N N . GLU A 1 231 ? -30.018 6.690 47.881 1.00 95.31 231 GLU A N 1
ATOM 1912 C CA . GLU A 1 231 ? -30.675 7.092 49.134 1.00 95.31 231 GLU A CA 1
ATOM 1913 C C . GLU A 1 231 ? -29.783 6.805 50.355 1.00 95.31 231 GLU A C 1
ATOM 1915 O O . GLU A 1 231 ? -29.642 7.639 51.256 1.00 95.31 231 GLU A O 1
ATOM 1920 N N . ARG A 1 232 ? -29.154 5.622 50.390 1.00 94.88 232 ARG A N 1
ATOM 1921 C CA . ARG A 1 232 ? -28.258 5.213 51.477 1.00 94.88 232 ARG A CA 1
ATOM 1922 C C . ARG A 1 232 ? -26.999 6.077 51.518 1.00 94.88 232 ARG A C 1
ATOM 1924 O O . ARG A 1 232 ? -26.604 6.493 52.609 1.00 94.88 232 ARG A O 1
ATOM 1931 N N . LYS A 1 233 ? -26.418 6.374 50.352 1.00 92.81 233 LYS A N 1
ATOM 1932 C CA . LYS A 1 233 ? -25.237 7.233 50.183 1.00 92.81 233 LYS A CA 1
ATOM 1933 C C . LYS A 1 233 ? -25.503 8.658 50.655 1.00 92.81 233 LYS A C 1
ATOM 1935 O O . LYS A 1 233 ? -24.737 9.179 51.461 1.00 92.81 233 LYS A O 1
ATOM 1940 N N . ASN A 1 234 ? -26.630 9.245 50.252 1.00 92.25 234 ASN A N 1
ATOM 1941 C CA . ASN A 1 234 ? -27.029 10.598 50.656 1.00 92.25 234 ASN A CA 1
ATOM 1942 C C . ASN A 1 234 ? -27.224 10.719 52.174 1.00 92.25 234 ASN A C 1
ATOM 1944 O O . ASN A 1 234 ? -26.895 11.741 52.769 1.00 92.25 234 ASN A O 1
ATOM 1948 N N . LYS A 1 235 ? -27.688 9.646 52.826 1.00 93.88 235 LYS A N 1
ATOM 1949 C CA . LYS A 1 235 ? -27.810 9.556 54.291 1.00 93.88 235 LYS A CA 1
ATOM 1950 C C . LYS A 1 235 ? -26.503 9.171 55.001 1.00 93.88 235 LYS A C 1
ATOM 1952 O O . LYS A 1 235 ? -26.537 8.893 56.197 1.00 93.88 235 LYS A O 1
ATOM 1957 N N . ARG A 1 236 ? -25.370 9.108 54.286 1.00 89.44 236 ARG A N 1
ATOM 1958 C CA . ARG A 1 236 ? -24.051 8.664 54.788 1.00 89.44 236 ARG A CA 1
ATOM 1959 C C . ARG A 1 236 ? -24.093 7.296 55.485 1.00 89.44 236 ARG A C 1
ATOM 1961 O O . ARG A 1 236 ? -23.344 7.030 56.423 1.00 89.44 236 ARG A O 1
ATOM 1968 N N . GLY A 1 237 ? -25.000 6.421 55.054 1.00 88.56 237 GLY A N 1
ATOM 1969 C CA . GLY A 1 237 ? -25.099 5.066 55.581 1.00 88.56 237 GLY A CA 1
ATOM 1970 C C . GLY A 1 237 ? -23.979 4.168 55.055 1.00 88.56 237 GLY A C 1
ATOM 1971 O O . GLY A 1 237 ? -23.439 4.406 53.981 1.00 88.56 237 GLY A O 1
ATOM 1972 N N . GLY A 1 238 ? -23.664 3.093 55.786 1.00 90.25 238 GLY A N 1
ATOM 1973 C CA . GLY A 1 238 ? -22.760 2.053 55.283 1.00 90.25 238 GLY A CA 1
ATOM 1974 C C . GLY A 1 238 ? -23.314 1.389 54.018 1.00 90.25 238 GLY A C 1
ATOM 1975 O O . GLY A 1 238 ? -24.513 1.086 53.975 1.00 90.25 238 GLY A O 1
ATOM 1976 N N . ILE A 1 239 ? -22.442 1.190 53.024 1.00 92.94 239 ILE A N 1
ATOM 1977 C CA . ILE A 1 239 ? -22.753 0.588 51.714 1.00 92.94 239 ILE A CA 1
ATOM 1978 C C . ILE A 1 239 ? -21.822 -0.587 51.427 1.00 92.94 239 ILE A C 1
ATOM 1980 O O . ILE A 1 239 ? -22.303 -1.670 51.112 1.00 92.94 239 ILE A O 1
ATOM 1984 N N . ILE A 1 240 ? -20.513 -0.365 51.538 1.00 91.75 240 ILE A N 1
ATOM 1985 C CA . ILE A 1 240 ? -19.481 -1.360 51.242 1.00 91.75 240 ILE A CA 1
ATOM 1986 C C . ILE A 1 240 ? -19.338 -2.300 52.440 1.00 91.75 240 ILE A C 1
ATOM 1988 O O . ILE A 1 240 ? -19.470 -1.878 53.594 1.00 91.75 240 ILE A O 1
ATOM 1992 N N . TRP A 1 241 ? -19.118 -3.578 52.151 1.00 90.88 241 TRP A N 1
ATOM 1993 C CA . TRP A 1 241 ? -18.800 -4.578 53.159 1.00 90.88 241 TRP A CA 1
ATOM 1994 C C . TRP A 1 241 ? -17.412 -4.326 53.767 1.00 90.88 241 TRP A C 1
ATOM 1996 O O . TRP A 1 241 ? -16.454 -4.074 53.043 1.00 90.88 241 TRP A O 1
ATOM 2006 N N . ASP A 1 242 ? -17.311 -4.423 55.091 1.00 89.25 242 ASP A N 1
ATOM 2007 C CA . ASP A 1 242 ? -16.084 -4.189 55.857 1.00 89.25 242 ASP A CA 1
ATOM 2008 C C . ASP A 1 242 ? -15.998 -5.217 56.990 1.00 89.25 242 ASP A C 1
ATOM 2010 O O . ASP A 1 242 ? -16.913 -5.297 57.811 1.00 89.25 242 ASP A O 1
ATOM 2014 N N . PHE A 1 243 ? -14.932 -6.022 57.022 1.00 87.62 243 PHE A N 1
ATOM 2015 C CA . PHE A 1 243 ? -14.831 -7.141 57.962 1.00 87.62 243 PHE A CA 1
ATOM 2016 C C . PHE A 1 243 ? -14.902 -6.686 59.422 1.00 87.62 243 PHE A C 1
ATOM 2018 O O . PHE A 1 243 ? -15.735 -7.188 60.166 1.00 87.62 243 PHE A O 1
ATOM 2025 N N . GLU A 1 244 ? -14.092 -5.706 59.826 1.00 86.62 244 GLU A N 1
ATOM 2026 C CA . GLU A 1 244 ? -13.999 -5.253 61.222 1.00 86.62 244 GLU A CA 1
ATOM 2027 C C . GLU A 1 244 ? -15.321 -4.671 61.737 1.00 86.62 244 GLU A C 1
ATOM 2029 O O . GLU A 1 244 ? -15.675 -4.765 62.917 1.00 86.62 244 GLU A O 1
ATOM 2034 N N . LYS A 1 245 ? -16.070 -4.012 60.855 1.00 87.06 245 LYS A N 1
ATOM 2035 C CA . LYS A 1 245 ? -17.393 -3.479 61.166 1.00 87.06 245 LYS A CA 1
ATOM 2036 C C . LYS A 1 245 ? -18.446 -4.580 61.256 1.00 87.06 245 LYS A C 1
ATOM 2038 O O . LYS A 1 245 ? -19.371 -4.466 62.061 1.00 87.06 245 LYS A O 1
ATOM 2043 N N . GLU A 1 246 ? -18.347 -5.607 60.420 1.00 87.62 246 GLU A N 1
ATOM 2044 C CA . GLU A 1 246 ? -19.257 -6.755 60.423 1.00 87.62 246 GLU A CA 1
ATOM 2045 C C . GLU A 1 246 ? -18.996 -7.707 61.593 1.00 87.62 246 GLU A C 1
ATOM 2047 O O . GLU A 1 246 ? -19.953 -8.203 62.184 1.00 87.62 246 GLU A O 1
ATOM 2052 N N . ASP A 1 247 ? -17.737 -7.894 61.976 1.00 85.81 247 ASP A N 1
ATOM 2053 C CA . ASP A 1 247 ? -17.316 -8.728 63.102 1.00 85.81 247 ASP A CA 1
ATOM 2054 C C . ASP A 1 247 ? -17.837 -8.161 64.433 1.00 85.81 247 ASP A C 1
ATOM 2056 O O . ASP A 1 247 ? -18.578 -8.825 65.157 1.00 85.81 247 ASP A O 1
ATOM 2060 N N . ARG A 1 248 ? -17.668 -6.850 64.659 1.00 85.50 248 ARG A N 1
ATOM 2061 C CA . ARG A 1 248 ? -18.284 -6.139 65.801 1.00 85.50 248 ARG A CA 1
ATOM 2062 C C . ARG A 1 248 ? -19.813 -6.240 65.849 1.00 85.50 248 ARG A C 1
ATOM 2064 O O . ARG A 1 248 ? -20.426 -6.158 66.912 1.00 85.50 248 ARG A O 1
ATOM 2071 N N . ARG A 1 249 ? -20.481 -6.379 64.696 1.00 83.94 249 ARG A N 1
ATOM 2072 C CA . ARG A 1 249 ? -21.943 -6.596 64.640 1.00 83.94 249 ARG A CA 1
ATOM 2073 C C . ARG A 1 249 ? -22.320 -8.037 64.981 1.00 83.94 249 ARG A C 1
ATOM 2075 O O . ARG A 1 249 ? -23.439 -8.255 65.455 1.00 83.94 249 ARG A O 1
ATOM 2082 N N . ALA A 1 250 ? -21.431 -8.988 64.709 1.00 80.00 250 ALA A N 1
ATOM 2083 C CA . ALA A 1 250 ? -21.608 -10.405 64.993 1.00 80.00 250 ALA A CA 1
ATOM 2084 C C . ALA A 1 250 ? -21.471 -10.718 66.492 1.00 80.00 250 ALA A C 1
ATOM 2086 O O . ALA A 1 250 ? -22.224 -11.549 66.989 1.00 80.00 250 ALA A O 1
ATOM 2087 N N . GLU A 1 251 ? -20.636 -9.978 67.233 1.00 73.69 251 GLU A N 1
ATOM 2088 C CA . GLU A 1 251 ? -20.419 -10.153 68.685 1.00 73.69 251 GLU A CA 1
ATOM 2089 C C . GLU A 1 251 ? -21.706 -10.136 69.535 1.00 73.69 251 GLU A C 1
ATOM 2091 O O . GLU A 1 251 ? -21.756 -10.737 70.604 1.00 73.69 251 GLU A O 1
ATOM 2096 N N . ASN A 1 252 ? -22.775 -9.486 69.059 1.00 61.00 252 ASN A N 1
ATOM 2097 C CA . ASN A 1 252 ? -24.023 -9.305 69.806 1.00 61.00 252 ASN A CA 1
ATOM 2098 C C . ASN A 1 252 ? -25.229 -10.110 69.259 1.00 61.00 252 ASN A C 1
ATOM 2100 O O . ASN A 1 252 ? -26.360 -9.844 69.680 1.00 61.00 252 ASN A O 1
ATOM 2104 N N . LYS A 1 253 ? -25.063 -11.037 68.288 1.00 63.03 253 LYS A N 1
ATOM 2105 C CA . LYS A 1 253 ? -26.190 -11.726 67.595 1.00 63.03 253 LYS A CA 1
ATOM 2106 C C . LYS A 1 253 ? -25.869 -13.139 67.067 1.00 63.03 253 LYS A C 1
ATOM 2108 O O . LYS A 1 253 ? -24.723 -13.512 66.896 1.00 63.03 253 LYS A O 1
ATOM 2113 N N . THR A 1 254 ? -26.911 -13.877 66.656 1.00 65.00 254 THR A N 1
ATOM 2114 C CA . THR A 1 254 ? -26.892 -15.127 65.847 1.00 65.00 254 THR A CA 1
ATOM 2115 C C . THR A 1 254 ? -26.390 -14.948 64.396 1.00 65.00 254 THR A C 1
ATOM 2117 O O . THR A 1 254 ? -26.780 -15.684 63.490 1.00 65.00 254 THR A O 1
ATOM 2120 N N . TYR A 1 255 ? -25.560 -13.939 64.134 1.00 71.00 255 TYR A N 1
ATOM 2121 C CA . TYR A 1 255 ? -25.059 -13.587 62.804 1.00 71.00 255 TYR A CA 1
ATOM 2122 C C . TYR A 1 255 ? -23.584 -13.969 62.679 1.00 71.00 255 TYR A C 1
ATOM 2124 O O . TYR A 1 255 ? -22.799 -13.659 63.563 1.00 71.00 255 TYR A O 1
ATOM 2132 N N . PHE A 1 256 ? -23.205 -14.600 61.568 1.00 77.75 256 PHE A N 1
ATOM 2133 C CA . PHE A 1 256 ? -21.811 -14.897 61.242 1.00 77.75 256 PHE A CA 1
ATOM 2134 C C . PHE A 1 256 ? -21.324 -13.941 60.149 1.00 77.75 256 PHE A C 1
ATOM 2136 O O . PHE A 1 256 ? -21.919 -13.902 59.068 1.00 77.75 256 PHE A O 1
ATOM 2143 N N . ALA A 1 257 ? -20.253 -13.190 60.421 1.00 80.38 257 ALA A N 1
ATOM 2144 C CA . ALA A 1 257 ? -19.619 -12.303 59.451 1.00 80.38 257 ALA A CA 1
ATOM 2145 C C . ALA A 1 257 ? -18.745 -13.125 58.477 1.00 80.38 257 ALA A C 1
ATOM 2147 O O . ALA A 1 257 ? -17.752 -13.719 58.895 1.00 80.38 257 ALA A O 1
ATOM 2148 N N . PRO A 1 258 ? -19.080 -13.199 57.173 1.00 83.56 258 PRO A N 1
ATOM 2149 C CA . PRO A 1 258 ? -18.252 -13.925 56.210 1.00 83.56 258 PRO A CA 1
ATOM 2150 C C . PRO A 1 258 ? -16.893 -13.244 56.064 1.00 83.56 258 PRO A C 1
ATOM 2152 O O . PRO A 1 258 ? -16.867 -12.047 55.856 1.00 83.56 258 PRO A O 1
ATOM 2155 N N . SER A 1 259 ? -15.778 -13.972 56.073 1.00 82.75 259 SER A N 1
ATOM 2156 C CA . SER A 1 259 ? -14.431 -13.373 56.003 1.00 82.75 259 SER A CA 1
ATOM 2157 C C . SER A 1 259 ? -14.050 -12.751 54.650 1.00 82.75 259 SER A C 1
ATOM 2159 O O . SER A 1 259 ? -13.032 -12.073 54.557 1.00 82.75 259 SER A O 1
ATOM 2161 N N . SER A 1 260 ? -14.838 -12.975 53.592 1.00 86.06 260 SER A N 1
ATOM 2162 C CA . SER A 1 260 ? -14.578 -12.449 52.247 1.00 86.06 260 SER A CA 1
ATOM 2163 C C . SER A 1 260 ? -15.761 -11.629 51.728 1.00 86.06 260 SER A C 1
ATOM 2165 O O . SER A 1 260 ? -16.909 -12.086 51.834 1.00 86.06 260 SER A O 1
ATOM 2167 N N . PRO A 1 261 ? -15.507 -10.477 51.077 1.00 86.94 261 PRO A N 1
ATOM 2168 C CA . PRO A 1 261 ? -16.555 -9.723 50.407 1.00 86.94 261 PRO A CA 1
ATOM 2169 C C . PRO A 1 261 ? -17.104 -10.466 49.183 1.00 86.94 261 PRO A C 1
ATOM 2171 O O . PRO A 1 261 ? -18.263 -10.268 48.832 1.00 86.94 261 PRO A O 1
ATOM 2174 N N . TYR A 1 262 ? -16.341 -11.364 48.557 1.00 87.19 262 TYR A N 1
ATOM 2175 C CA . TYR A 1 262 ? -16.675 -11.956 47.256 1.00 87.19 262 TYR A CA 1
ATOM 2176 C C . TYR A 1 262 ? -17.563 -13.202 47.350 1.00 87.19 262 TYR A C 1
ATOM 2178 O O . TYR A 1 262 ? -17.386 -14.059 48.224 1.00 87.19 262 TYR A O 1
ATOM 2186 N N . TYR A 1 263 ? -18.566 -13.318 46.478 1.00 85.75 263 TYR A N 1
ATOM 2187 C CA . TYR A 1 263 ? -19.382 -14.536 46.354 1.00 85.75 263 TYR A CA 1
ATOM 2188 C C . TYR A 1 263 ? -18.672 -15.593 45.490 1.00 85.75 263 TYR A C 1
ATOM 2190 O O . TYR A 1 263 ? -17.887 -15.258 44.612 1.00 85.75 263 TYR A O 1
ATOM 2198 N N . LYS A 1 264 ? -18.941 -16.887 45.732 1.00 72.75 264 LYS A N 1
ATOM 2199 C CA . LYS A 1 264 ? -18.203 -18.003 45.096 1.00 72.75 264 LYS A CA 1
ATOM 2200 C C . LYS A 1 264 ? -18.621 -18.326 43.650 1.00 72.75 264 LYS A C 1
ATOM 2202 O O . LYS A 1 264 ? -17.867 -19.007 42.967 1.00 72.75 264 LYS A O 1
ATOM 2207 N N . LYS A 1 265 ? -19.823 -17.933 43.201 1.00 69.50 265 LYS A N 1
ATOM 2208 C CA . LYS A 1 265 ? -20.416 -18.389 41.921 1.00 69.50 265 LYS A CA 1
ATOM 2209 C C . LYS A 1 265 ? -20.993 -17.251 41.061 1.00 69.50 265 LYS A C 1
ATOM 2211 O O . LYS A 1 265 ? -22.145 -17.317 40.646 1.00 69.50 265 LYS A O 1
ATOM 2216 N N . GLY A 1 266 ? -20.212 -16.212 40.782 1.00 65.12 266 GLY A N 1
ATOM 2217 C CA . GLY A 1 266 ? -20.609 -15.131 39.874 1.00 65.12 266 GLY A CA 1
ATOM 2218 C C . GLY A 1 266 ? -19.457 -14.667 38.995 1.00 65.12 266 GLY A C 1
ATOM 2219 O O . GLY A 1 266 ? -18.305 -14.801 39.396 1.00 65.12 266 GLY A O 1
ATOM 2220 N N . VAL A 1 267 ? -19.766 -14.139 37.810 1.00 68.06 267 VAL A N 1
ATOM 2221 C CA . VAL A 1 267 ? -18.771 -13.544 36.906 1.00 68.06 267 VAL A CA 1
ATOM 2222 C C . VAL A 1 267 ? -18.949 -12.031 36.930 1.00 68.06 267 VAL A C 1
ATOM 2224 O O . VAL A 1 267 ? -20.083 -11.549 36.924 1.00 68.06 267 VAL A O 1
ATOM 2227 N N . GLN A 1 268 ? -17.843 -11.282 36.982 1.00 70.75 268 GLN A N 1
ATOM 2228 C CA . GLN A 1 268 ? -17.871 -9.828 36.806 1.00 70.75 268 GLN A CA 1
ATOM 2229 C C . GLN A 1 268 ? -18.606 -9.446 35.521 1.00 70.75 268 GLN A C 1
ATOM 2231 O O . GLN A 1 268 ? -18.529 -10.160 34.522 1.00 70.75 268 GLN A O 1
ATOM 2236 N N . LEU A 1 269 ? -19.315 -8.313 35.554 1.00 73.69 269 LEU A N 1
ATOM 2237 C CA . LEU A 1 269 ? -20.064 -7.822 34.398 1.00 73.69 269 LEU A CA 1
ATOM 2238 C C . LEU A 1 269 ? -19.163 -7.629 33.175 1.00 73.69 269 LEU A C 1
ATOM 2240 O O . LEU A 1 269 ? -19.546 -7.974 32.063 1.00 73.69 269 LEU A O 1
ATOM 2244 N N . ILE A 1 270 ? -17.952 -7.126 33.408 1.00 71.81 270 ILE A N 1
ATOM 2245 C CA . ILE A 1 270 ? -16.858 -7.176 32.448 1.00 71.81 270 ILE A CA 1
ATOM 2246 C C . ILE A 1 270 ? -15.909 -8.266 32.941 1.00 71.81 270 ILE A C 1
ATOM 2248 O O . ILE A 1 270 ? -15.253 -8.092 33.963 1.00 71.81 270 ILE A O 1
ATOM 2252 N N . GLY A 1 271 ? -15.861 -9.409 32.258 1.00 68.00 271 GLY A N 1
ATOM 2253 C CA . GLY A 1 271 ? -14.978 -10.497 32.674 1.00 68.00 271 GLY A CA 1
ATOM 2254 C C . GLY A 1 271 ? -13.508 -10.070 32.631 1.00 68.00 271 GLY A C 1
ATOM 2255 O O . GLY A 1 271 ? -13.086 -9.451 31.653 1.00 68.00 271 GLY A O 1
ATOM 2256 N N . GLU A 1 272 ? -12.713 -10.459 33.638 1.00 69.62 272 GLU A N 1
ATOM 2257 C CA . GLU A 1 272 ? -11.251 -10.247 33.657 1.00 69.62 272 GLU A CA 1
ATOM 2258 C C . GLU A 1 272 ? -10.601 -10.679 32.335 1.00 69.62 272 GLU A C 1
ATOM 2260 O O . GLU A 1 272 ? -9.729 -9.993 31.817 1.00 69.62 272 GLU A O 1
ATOM 2265 N N . ILE A 1 273 ? -11.107 -11.757 31.727 1.00 73.12 273 ILE A N 1
ATOM 2266 C CA . ILE A 1 273 ? -10.668 -12.265 30.422 1.00 73.12 273 ILE A CA 1
ATOM 2267 C C . ILE A 1 273 ? -10.871 -11.234 29.297 1.00 73.12 273 ILE A C 1
ATOM 2269 O O . ILE A 1 273 ? -10.002 -11.097 28.443 1.00 73.12 273 ILE A O 1
ATOM 2273 N N . LEU A 1 274 ? -12.000 -10.515 29.258 1.00 78.06 274 LEU A N 1
ATOM 2274 C CA . LEU A 1 274 ? -12.267 -9.505 28.223 1.00 78.06 274 LEU A CA 1
ATOM 2275 C C . LEU A 1 274 ? -11.378 -8.273 28.403 1.00 78.06 274 LEU A C 1
ATOM 2277 O O . LEU A 1 274 ? -10.859 -7.751 27.419 1.00 78.06 274 LEU A O 1
ATOM 2281 N N . LEU A 1 275 ? -11.159 -7.845 29.649 1.00 80.19 275 LEU A N 1
ATOM 2282 C CA . LEU A 1 275 ? -10.238 -6.748 29.957 1.00 80.19 275 LEU A CA 1
ATOM 2283 C C . LEU A 1 275 ? -8.794 -7.117 29.607 1.00 80.19 275 LEU A C 1
ATOM 2285 O O . LEU A 1 275 ? -8.120 -6.339 28.940 1.00 80.19 275 LEU A O 1
ATOM 2289 N N . GLN A 1 276 ? -8.348 -8.319 29.981 1.00 83.62 276 GLN A N 1
ATOM 2290 C CA . GLN A 1 276 ? -7.022 -8.836 29.635 1.00 83.62 276 GLN A CA 1
ATOM 2291 C C . GLN A 1 276 ? -6.836 -8.934 28.120 1.00 83.62 276 GLN A C 1
ATOM 2293 O O . GLN A 1 276 ? -5.815 -8.489 27.606 1.00 83.62 276 GLN A O 1
ATOM 2298 N N . LYS A 1 277 ? -7.832 -9.457 27.390 1.00 87.88 277 LYS A N 1
ATOM 2299 C CA . LYS A 1 277 ? -7.805 -9.495 25.921 1.00 87.88 277 LYS A CA 1
ATOM 2300 C C . LYS A 1 277 ? -7.701 -8.097 25.323 1.00 87.88 277 LYS A C 1
ATOM 2302 O O . LYS A 1 277 ? -6.859 -7.882 24.463 1.00 87.88 277 LYS A O 1
ATOM 2307 N N . MET A 1 278 ? -8.519 -7.148 25.785 1.00 87.75 278 MET A N 1
ATOM 2308 C CA . MET A 1 278 ? -8.475 -5.768 25.299 1.00 87.75 278 MET A CA 1
ATOM 2309 C C . MET A 1 278 ? -7.091 -5.145 25.509 1.00 87.75 278 MET A C 1
ATOM 2311 O O . MET A 1 278 ? -6.562 -4.514 24.596 1.00 87.75 278 MET A O 1
ATOM 2315 N N . GLU A 1 279 ? -6.516 -5.310 26.699 1.00 89.44 279 GLU A N 1
ATOM 2316 C CA . GLU A 1 279 ? -5.229 -4.707 27.036 1.00 89.44 279 GLU A CA 1
ATOM 2317 C C . GLU A 1 279 ? -4.081 -5.351 26.252 1.00 89.44 279 GLU A C 1
ATOM 2319 O O . GLU A 1 279 ? -3.264 -4.640 25.668 1.00 89.44 279 GLU A O 1
ATOM 2324 N N . GLN A 1 280 ? -4.098 -6.679 26.113 1.00 91.94 280 GLN A N 1
ATOM 2325 C CA . GLN A 1 280 ? -3.148 -7.408 25.278 1.00 91.94 280 GLN A CA 1
ATOM 2326 C C . GLN A 1 280 ? -3.221 -6.956 23.811 1.00 91.94 280 GLN A C 1
ATOM 2328 O O . GLN A 1 280 ? -2.198 -6.616 23.219 1.00 91.94 280 GLN A O 1
ATOM 2333 N N . THR A 1 281 ? -4.423 -6.875 23.225 1.00 91.06 281 THR A N 1
ATOM 2334 C CA . THR A 1 281 ? -4.588 -6.440 21.829 1.00 91.06 281 THR A CA 1
ATOM 2335 C C . THR A 1 281 ? -4.132 -4.993 21.619 1.00 91.06 281 THR A C 1
ATOM 2337 O O . THR A 1 281 ? -3.558 -4.685 20.575 1.00 91.06 281 THR A O 1
ATOM 2340 N N . LYS A 1 282 ? -4.335 -4.093 22.594 1.00 91.38 282 LYS A N 1
ATOM 2341 C CA . LYS A 1 282 ? -3.801 -2.720 22.526 1.00 91.38 282 LYS A CA 1
ATOM 2342 C C . LYS A 1 282 ? -2.277 -2.697 22.533 1.00 91.38 282 LYS A C 1
ATOM 2344 O O . LYS A 1 282 ? -1.683 -1.943 21.764 1.00 91.38 282 LYS A O 1
ATOM 2349 N N . GLU A 1 283 ? -1.647 -3.488 23.396 1.00 94.88 283 GLU A N 1
ATOM 2350 C CA . GLU A 1 283 ? -0.189 -3.535 23.471 1.00 94.88 283 GLU A CA 1
ATOM 2351 C C . GLU A 1 283 ? 0.420 -4.112 22.187 1.00 94.88 283 GLU A C 1
ATOM 2353 O O . GLU A 1 283 ? 1.383 -3.558 21.651 1.00 94.88 283 GLU A O 1
ATOM 2358 N N . ASP A 1 284 ? -0.187 -5.162 21.639 1.00 92.62 284 ASP A N 1
ATOM 2359 C CA . ASP A 1 284 ? 0.242 -5.753 20.372 1.00 92.62 284 ASP A CA 1
ATOM 2360 C C . ASP A 1 284 ? 0.029 -4.803 19.187 1.00 92.62 284 ASP A C 1
ATOM 2362 O O . ASP A 1 284 ? 0.867 -4.753 18.287 1.00 92.62 284 ASP A O 1
ATOM 2366 N N . LEU A 1 285 ? -1.054 -4.015 19.185 1.00 92.12 285 LEU A N 1
ATOM 2367 C CA . LEU A 1 285 ? -1.276 -2.968 18.184 1.00 92.12 285 LEU A CA 1
ATOM 2368 C C . LEU A 1 285 ? -0.185 -1.896 18.259 1.00 92.12 285 LEU A C 1
ATOM 2370 O O . LEU A 1 285 ? 0.384 -1.536 17.232 1.00 92.12 285 LEU A O 1
ATOM 2374 N N . LYS A 1 286 ? 0.152 -1.430 19.467 1.00 93.19 286 LYS A N 1
ATOM 2375 C CA . LYS A 1 286 ? 1.210 -0.434 19.670 1.00 93.19 286 LYS A CA 1
ATOM 2376 C C . LYS A 1 286 ? 2.561 -0.928 19.140 1.00 93.19 286 LYS A C 1
ATOM 2378 O O . LYS A 1 286 ? 3.249 -0.182 18.448 1.00 93.19 286 LYS A O 1
ATOM 2383 N N . LYS A 1 287 ? 2.914 -2.192 19.408 1.00 93.75 287 LYS A N 1
ATOM 2384 C CA . LYS A 1 287 ? 4.138 -2.820 18.876 1.00 93.75 287 LYS A CA 1
ATOM 2385 C C . LYS A 1 287 ? 4.131 -2.865 17.346 1.00 93.75 287 LYS A C 1
ATOM 2387 O O . LYS A 1 287 ? 5.124 -2.489 16.726 1.00 93.75 287 LYS A O 1
ATOM 2392 N N . THR A 1 288 ? 3.014 -3.261 16.729 1.00 87.25 288 THR A N 1
ATOM 2393 C CA . THR A 1 288 ? 2.879 -3.257 15.262 1.00 87.25 288 THR A CA 1
ATOM 2394 C C . THR A 1 288 ? 3.020 -1.841 14.686 1.00 87.25 288 THR A C 1
ATOM 2396 O O . THR A 1 288 ? 3.704 -1.647 13.683 1.00 87.25 288 THR A O 1
ATOM 2399 N N . GLU A 1 289 ? 2.420 -0.826 15.311 1.00 85.00 289 GLU A N 1
ATOM 2400 C CA . GLU A 1 289 ? 2.534 0.571 14.866 1.00 85.00 289 GLU A CA 1
ATOM 2401 C C . GLU A 1 289 ? 3.966 1.119 14.966 1.00 85.00 289 GLU A C 1
ATOM 2403 O O . GLU A 1 289 ? 4.401 1.868 14.087 1.00 85.00 289 GLU A O 1
ATOM 2408 N N . GLU A 1 290 ? 4.710 0.753 16.012 1.00 92.12 290 GLU A N 1
ATOM 2409 C CA . GLU A 1 290 ? 6.127 1.107 16.159 1.00 92.12 290 GLU A CA 1
ATOM 2410 C C . GLU A 1 290 ? 6.975 0.476 15.042 1.00 92.12 290 GLU A C 1
ATOM 2412 O O . GLU A 1 290 ? 7.745 1.186 14.390 1.00 92.12 290 GLU A O 1
ATOM 2417 N N . GLN A 1 291 ? 6.754 -0.805 14.729 1.00 88.31 291 GLN A N 1
ATOM 2418 C CA . GLN A 1 291 ? 7.433 -1.499 13.625 1.00 88.31 291 GLN A CA 1
ATOM 2419 C C . GLN A 1 291 ? 7.123 -0.889 12.251 1.00 88.31 291 GLN A C 1
ATOM 2421 O O . GLN A 1 291 ? 8.016 -0.761 11.409 1.00 88.31 291 GLN A O 1
ATOM 2426 N N . ILE A 1 292 ? 5.868 -0.488 12.013 1.00 77.75 292 ILE A N 1
ATOM 2427 C CA . ILE A 1 292 ? 5.459 0.212 10.784 1.00 77.75 292 ILE A CA 1
ATOM 2428 C C . ILE A 1 292 ? 6.264 1.505 10.628 1.00 77.75 292 ILE A C 1
ATOM 2430 O O . ILE A 1 292 ? 6.846 1.738 9.569 1.00 77.75 292 ILE A O 1
ATOM 2434 N N . LYS A 1 293 ? 6.345 2.323 11.686 1.00 80.44 293 LYS A N 1
ATOM 2435 C CA . LYS A 1 293 ? 7.089 3.594 11.661 1.00 80.44 293 LYS A CA 1
ATOM 2436 C C . LYS A 1 293 ? 8.583 3.388 11.421 1.00 80.44 293 LYS A C 1
ATOM 2438 O O . LYS A 1 293 ? 9.191 4.153 10.674 1.00 80.44 293 LYS A O 1
ATOM 2443 N N . GLU A 1 294 ? 9.176 2.377 12.048 1.00 88.31 294 GLU A N 1
ATOM 2444 C CA . GLU A 1 294 ? 10.587 2.037 11.852 1.00 88.31 294 GLU A CA 1
ATOM 2445 C C . GLU A 1 294 ? 10.858 1.615 10.403 1.00 88.31 294 GLU A C 1
ATOM 2447 O O . GLU A 1 294 ? 11.724 2.188 9.745 1.00 88.31 294 GLU A O 1
ATOM 2452 N N . THR A 1 295 ? 10.032 0.719 9.858 1.00 75.31 295 THR A N 1
ATOM 2453 C CA . THR A 1 295 ? 10.141 0.252 8.466 1.00 75.31 295 THR A CA 1
ATOM 2454 C C . THR A 1 295 ? 9.974 1.402 7.465 1.00 75.31 295 THR A C 1
ATOM 2456 O O . THR A 1 295 ? 10.714 1.497 6.484 1.00 75.31 295 THR A O 1
ATOM 2459 N N . GLU A 1 296 ? 9.029 2.318 7.701 1.00 76.69 296 GLU A N 1
ATOM 2460 C CA . GLU A 1 296 ? 8.844 3.515 6.868 1.00 76.69 296 GLU A CA 1
ATOM 2461 C C . GLU A 1 296 ? 10.083 4.414 6.871 1.00 76.69 296 GLU A C 1
ATOM 2463 O O . GLU A 1 296 ? 10.506 4.894 5.813 1.00 76.69 296 GLU A O 1
ATOM 2468 N N . LYS A 1 297 ? 10.690 4.612 8.046 1.00 79.69 297 LYS A N 1
ATOM 2469 C CA . LYS A 1 297 ? 11.924 5.385 8.192 1.00 79.69 297 LYS A CA 1
ATOM 2470 C C . LYS A 1 297 ? 13.087 4.720 7.459 1.00 79.69 297 LYS A C 1
ATOM 2472 O O . LYS A 1 297 ? 13.804 5.398 6.729 1.00 79.69 297 LYS A O 1
ATOM 2477 N N . GLU A 1 298 ? 13.239 3.405 7.578 1.00 79.38 298 GLU A N 1
ATOM 2478 C CA . GLU A 1 298 ? 14.267 2.663 6.849 1.00 79.38 298 GLU A CA 1
ATOM 2479 C C . GLU A 1 298 ? 14.103 2.783 5.331 1.00 79.38 298 GLU A C 1
ATOM 2481 O O . GLU A 1 298 ? 15.081 3.024 4.627 1.00 79.38 298 GLU A O 1
ATOM 2486 N N . ILE A 1 299 ? 12.875 2.666 4.810 1.00 69.75 299 ILE A N 1
ATOM 2487 C CA . ILE A 1 299 ? 12.596 2.882 3.381 1.00 69.75 299 ILE A CA 1
ATOM 2488 C C . ILE A 1 299 ? 12.982 4.312 2.980 1.00 69.75 299 ILE A C 1
ATOM 2490 O O . ILE A 1 299 ? 13.575 4.523 1.921 1.00 69.75 299 ILE A O 1
ATOM 2494 N N . GLN A 1 300 ? 12.666 5.307 3.811 1.00 69.38 300 GLN A N 1
ATOM 2495 C CA . GLN A 1 300 ? 13.030 6.697 3.549 1.00 69.38 300 GLN A CA 1
ATOM 2496 C C . GLN A 1 300 ? 14.552 6.906 3.539 1.00 69.38 300 GLN A C 1
ATOM 2498 O O . GLN A 1 300 ? 15.060 7.650 2.699 1.00 69.38 300 GLN A O 1
ATOM 2503 N N . ASP A 1 301 ? 15.281 6.259 4.442 1.00 75.81 301 ASP A N 1
ATOM 2504 C CA . ASP A 1 301 ? 16.734 6.374 4.533 1.00 75.81 301 ASP A CA 1
ATOM 2505 C C . ASP A 1 301 ? 17.438 5.617 3.393 1.00 75.81 301 ASP A C 1
ATOM 2507 O O . ASP A 1 301 ? 18.358 6.163 2.779 1.00 75.81 301 ASP A O 1
ATOM 2511 N N . LEU A 1 302 ? 16.931 4.448 2.984 1.00 67.75 302 LEU A N 1
ATOM 2512 C CA . LEU A 1 302 ? 17.394 3.737 1.785 1.00 67.75 302 LEU A CA 1
ATOM 2513 C C . LEU A 1 302 ? 17.259 4.589 0.513 1.00 67.75 302 LEU A C 1
ATOM 2515 O O . LEU A 1 302 ? 18.149 4.578 -0.343 1.00 67.75 302 LEU A O 1
ATOM 2519 N N . ARG A 1 303 ? 16.188 5.387 0.391 1.00 61.41 303 ARG A N 1
ATOM 2520 C CA . ARG A 1 303 ? 16.038 6.344 -0.723 1.00 61.41 303 ARG A CA 1
ATOM 2521 C C . ARG A 1 303 ? 17.108 7.433 -0.713 1.00 61.41 303 ARG A C 1
ATOM 2523 O O . ARG A 1 303 ? 17.481 7.910 -1.773 1.00 61.41 303 ARG A O 1
ATOM 2530 N N . LYS A 1 304 ? 17.602 7.857 0.452 1.00 65.50 304 LYS A N 1
ATOM 2531 C CA . LYS A 1 304 ? 18.655 8.887 0.525 1.00 65.50 304 LYS A CA 1
ATOM 2532 C C . LYS A 1 304 ? 20.018 8.328 0.121 1.00 65.50 304 LYS A C 1
ATOM 2534 O O . LYS A 1 304 ? 20.804 9.038 -0.493 1.00 65.50 304 LYS A O 1
ATOM 2539 N N . ILE A 1 305 ? 20.293 7.069 0.465 1.00 63.19 305 ILE A N 1
ATOM 2540 C CA . ILE A 1 305 ? 21.591 6.418 0.227 1.00 63.19 305 ILE A CA 1
ATOM 2541 C C . ILE A 1 305 ? 21.753 5.985 -1.242 1.00 63.19 305 ILE A C 1
ATOM 2543 O O . ILE A 1 305 ? 22.851 6.053 -1.793 1.00 63.19 305 ILE A O 1
ATOM 2547 N N . SER A 1 306 ? 20.670 5.548 -1.891 1.00 54.31 306 SER A N 1
ATOM 2548 C CA . SER A 1 306 ? 20.702 4.995 -3.257 1.00 54.31 306 SER A CA 1
ATOM 2549 C C . SER A 1 306 ? 20.755 6.041 -4.378 1.00 54.31 306 SER A C 1
ATOM 2551 O O . SER A 1 306 ? 21.105 5.706 -5.511 1.00 54.31 306 SER A O 1
ATOM 2553 N N . VAL A 1 307 ? 20.449 7.305 -4.078 1.00 52.62 307 VAL A N 1
ATOM 2554 C CA . VAL A 1 307 ? 20.312 8.377 -5.071 1.00 52.62 307 VAL A CA 1
ATOM 2555 C C . VAL A 1 307 ? 21.641 9.109 -5.264 1.00 52.62 307 VAL A C 1
ATOM 2557 O O . VAL A 1 307 ? 22.036 9.927 -4.436 1.00 52.62 307 VAL A O 1
ATOM 2560 N N . LYS A 1 308 ? 22.330 8.856 -6.388 1.00 55.84 308 LYS A N 1
ATOM 2561 C CA . LYS A 1 308 ? 23.503 9.639 -6.824 1.00 55.84 308 LYS A CA 1
ATOM 2562 C C . LYS A 1 308 ? 23.166 10.652 -7.928 1.00 55.84 308 LYS A C 1
ATOM 2564 O O . LYS A 1 308 ? 23.987 11.519 -8.219 1.00 55.84 308 LYS A O 1
ATOM 2569 N N . SER A 1 309 ? 21.972 10.585 -8.529 1.00 50.19 309 SER A N 1
ATOM 2570 C CA . SER A 1 309 ? 21.491 11.527 -9.556 1.00 50.19 309 SER A CA 1
ATOM 2571 C C . SER A 1 309 ? 19.973 11.766 -9.494 1.00 50.19 309 SER A C 1
ATOM 2573 O O . SER A 1 309 ? 19.222 10.938 -8.987 1.00 50.19 309 SER A O 1
ATOM 2575 N N . PHE A 1 310 ? 19.498 12.890 -10.044 1.00 33.94 310 PHE A N 1
ATOM 2576 C CA . PHE A 1 310 ? 18.068 13.243 -10.079 1.00 33.94 310 PHE A CA 1
ATOM 2577 C C . PHE A 1 310 ? 17.202 12.183 -10.788 1.00 33.94 310 PHE A C 1
ATOM 2579 O O . PHE A 1 310 ? 16.100 11.890 -10.339 1.00 33.94 310 PHE A O 1
ATOM 2586 N N . SER A 1 311 ? 17.705 11.555 -11.854 1.00 39.12 311 SER A N 1
ATOM 2587 C CA . SER A 1 311 ? 17.008 10.473 -12.564 1.00 39.12 311 SER A CA 1
ATOM 2588 C C . SER A 1 311 ? 16.899 9.190 -11.733 1.00 39.12 311 SER A C 1
ATOM 2590 O O . SER A 1 311 ? 15.856 8.541 -11.757 1.00 39.12 311 SER A O 1
ATOM 2592 N N . GLU A 1 312 ? 17.918 8.857 -10.934 1.00 49.22 312 GLU A N 1
ATOM 2593 C CA . GLU A 1 312 ? 17.842 7.768 -9.947 1.00 49.22 312 GLU A CA 1
ATOM 2594 C C . GLU A 1 312 ? 16.844 8.094 -8.823 1.00 49.22 312 GLU A C 1
ATOM 2596 O O . GLU A 1 312 ? 16.112 7.209 -8.388 1.00 49.22 312 GLU A O 1
ATOM 2601 N N . ALA A 1 313 ? 16.739 9.363 -8.408 1.00 45.41 313 ALA A N 1
ATOM 2602 C CA . ALA A 1 313 ? 15.731 9.822 -7.445 1.00 45.41 313 ALA A CA 1
ATOM 2603 C C . ALA A 1 313 ? 14.302 9.644 -7.974 1.00 45.41 313 ALA A C 1
ATOM 2605 O O . ALA A 1 313 ? 13.413 9.213 -7.242 1.00 45.41 313 ALA A O 1
ATOM 2606 N N . VAL A 1 314 ? 14.091 9.955 -9.256 1.00 43.28 314 VAL A N 1
ATOM 2607 C CA . VAL A 1 314 ? 12.801 9.801 -9.938 1.00 43.28 314 VAL A CA 1
ATOM 2608 C C . VAL A 1 314 ? 12.453 8.322 -10.120 1.00 43.28 314 VAL A C 1
ATOM 2610 O O . VAL A 1 314 ? 11.331 7.941 -9.814 1.00 43.28 314 VAL A O 1
ATOM 2613 N N . LEU A 1 315 ? 13.396 7.464 -10.525 1.00 47.91 315 LEU A N 1
ATOM 2614 C CA . LEU A 1 315 ? 13.175 6.013 -10.617 1.00 47.91 315 LEU A CA 1
ATOM 2615 C C . LEU A 1 315 ? 12.877 5.387 -9.246 1.00 47.91 315 LEU A C 1
ATOM 2617 O O . LEU A 1 315 ? 11.904 4.651 -9.118 1.00 47.91 315 LEU A O 1
ATOM 2621 N N . ALA A 1 316 ? 13.630 5.745 -8.202 1.00 45.69 316 ALA A N 1
ATOM 2622 C CA . ALA A 1 316 ? 13.379 5.292 -6.832 1.00 45.69 316 ALA A CA 1
ATOM 2623 C C . ALA A 1 316 ? 12.034 5.798 -6.278 1.00 45.69 316 ALA A C 1
ATOM 2625 O O . ALA A 1 316 ? 11.336 5.060 -5.585 1.00 45.69 316 ALA A O 1
ATOM 2626 N N . SER A 1 317 ? 11.636 7.030 -6.615 1.00 43.06 317 SER A N 1
ATOM 2627 C CA . SER A 1 317 ? 10.315 7.580 -6.283 1.00 43.06 317 SER A CA 1
ATOM 2628 C C . SER A 1 317 ? 9.190 6.889 -7.061 1.00 43.06 317 SER A C 1
ATOM 2630 O O . SER A 1 317 ? 8.117 6.670 -6.506 1.00 43.06 317 SER A O 1
ATOM 2632 N N . ASN A 1 318 ? 9.440 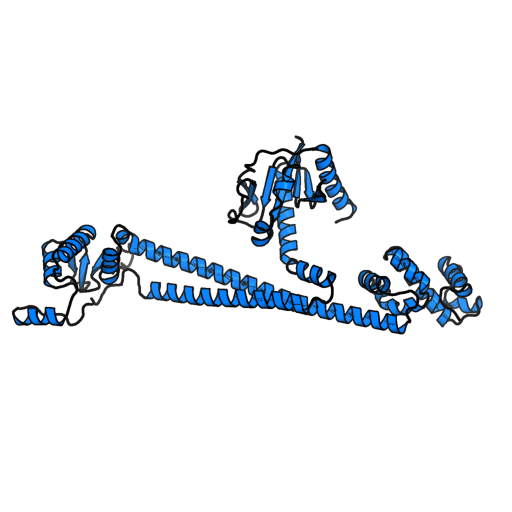6.500 -8.314 1.00 45.06 318 ASN A N 1
ATOM 2633 C CA . ASN A 1 318 ? 8.494 5.788 -9.171 1.00 45.06 318 ASN A CA 1
ATOM 2634 C C . ASN A 1 318 ? 8.420 4.283 -8.847 1.00 45.06 318 ASN A C 1
ATOM 2636 O O . ASN A 1 318 ? 7.437 3.636 -9.180 1.00 45.06 318 ASN A O 1
ATOM 2640 N N . MET A 1 319 ? 9.404 3.677 -8.181 1.00 49.34 319 MET A N 1
ATOM 2641 C CA . MET A 1 319 ? 9.429 2.223 -7.942 1.00 49.34 319 MET A CA 1
ATOM 2642 C C . MET A 1 319 ? 8.657 1.757 -6.703 1.00 49.34 319 MET A C 1
ATOM 2644 O O . MET A 1 319 ? 8.306 0.581 -6.621 1.00 49.34 319 MET A O 1
ATOM 2648 N N . LEU A 1 320 ? 8.232 2.676 -5.828 1.00 47.34 320 LEU A N 1
ATOM 2649 C CA . LEU A 1 320 ? 7.107 2.395 -4.919 1.00 47.34 320 LEU A CA 1
ATOM 2650 C C . LEU A 1 320 ? 5.785 2.193 -5.657 1.00 47.34 320 LEU A C 1
ATOM 2652 O O . LEU A 1 320 ? 4.840 1.655 -5.087 1.00 47.34 320 LEU A O 1
ATOM 2656 N N . SER A 1 321 ? 5.751 2.544 -6.942 1.00 52.25 321 SER A N 1
ATOM 2657 C CA . SER A 1 321 ? 4.567 2.462 -7.767 1.00 52.25 321 SER A CA 1
ATOM 2658 C C . SER A 1 321 ? 4.568 1.296 -8.751 1.00 52.25 321 SER A C 1
ATOM 2660 O O . SER A 1 321 ? 3.750 1.296 -9.639 1.00 52.25 321 SER A O 1
ATOM 2662 N N . ALA A 1 322 ? 5.363 0.227 -8.624 1.00 48.91 322 ALA A N 1
ATOM 2663 C CA . ALA A 1 322 ? 5.127 -0.934 -9.507 1.00 48.91 322 ALA A CA 1
ATOM 2664 C C . ALA A 1 322 ? 3.730 -1.553 -9.263 1.00 48.91 322 ALA A C 1
ATOM 2666 O O . ALA A 1 322 ? 2.973 -1.805 -10.198 1.00 48.91 322 ALA A O 1
ATOM 2667 N N . LYS A 1 323 ? 3.351 -1.707 -7.986 1.00 49.34 323 LYS A N 1
ATOM 2668 C CA . LYS A 1 323 ? 2.017 -2.168 -7.574 1.00 49.34 323 LYS A CA 1
ATOM 2669 C C . LYS A 1 323 ? 0.982 -1.044 -7.599 1.00 49.34 323 LYS A C 1
ATOM 2671 O O . LYS A 1 323 ? -0.165 -1.314 -7.924 1.00 49.34 323 LYS A O 1
ATOM 2676 N N . GLU A 1 324 ? 1.363 0.202 -7.299 1.00 55.03 324 GLU A N 1
ATOM 2677 C CA . GLU A 1 324 ? 0.438 1.340 -7.409 1.00 55.03 324 GLU A CA 1
ATOM 2678 C C . GLU A 1 324 ? 0.164 1.730 -8.867 1.00 55.03 324 GLU A C 1
ATOM 2680 O O . GLU A 1 324 ? -0.985 1.994 -9.151 1.00 55.03 324 GLU A O 1
ATOM 2685 N N . ILE A 1 325 ? 1.123 1.674 -9.801 1.00 59.19 325 ILE A N 1
ATOM 2686 C CA . ILE A 1 325 ? 0.921 1.805 -11.263 1.00 59.19 325 ILE A CA 1
ATOM 2687 C C . ILE A 1 325 ? 0.094 0.634 -11.770 1.00 59.19 325 ILE A C 1
ATOM 2689 O O . ILE A 1 325 ? -0.835 0.851 -12.538 1.00 59.19 325 ILE A O 1
ATOM 2693 N N . GLN A 1 326 ? 0.390 -0.602 -11.349 1.00 62.59 326 GLN A N 1
ATOM 2694 C CA . GLN A 1 326 ? -0.437 -1.744 -11.738 1.00 62.59 326 GLN A CA 1
ATOM 2695 C C . GLN A 1 326 ? -1.880 -1.555 -11.250 1.00 62.59 326 GLN A C 1
ATOM 2697 O O . GLN A 1 326 ? -2.817 -1.680 -12.033 1.00 62.59 326 GLN A O 1
ATOM 2702 N N . LYS A 1 327 ? -2.063 -1.190 -9.977 1.00 76.19 327 LYS A N 1
ATOM 2703 C CA . LYS A 1 327 ? -3.375 -0.923 -9.381 1.00 76.19 327 LYS A CA 1
ATOM 2704 C C . LYS A 1 327 ? -4.055 0.291 -10.014 1.00 76.19 327 LYS A C 1
ATOM 2706 O O . LYS A 1 327 ? -5.252 0.243 -10.264 1.00 76.19 327 LYS A O 1
ATOM 2711 N N . HIS A 1 328 ? -3.316 1.357 -10.299 1.00 81.25 328 HIS A N 1
ATOM 2712 C CA . HIS A 1 328 ? -3.788 2.565 -10.977 1.00 81.25 328 HIS A CA 1
ATOM 2713 C C . HIS A 1 328 ? -4.268 2.212 -12.384 1.00 81.25 328 HIS A C 1
ATOM 2715 O O . HIS A 1 328 ? -5.421 2.475 -12.698 1.00 81.25 328 HIS A O 1
ATOM 2721 N N . GLY A 1 329 ? -3.486 1.460 -13.160 1.00 72.06 329 GLY A N 1
ATOM 2722 C CA . GLY A 1 329 ? -3.885 0.940 -14.469 1.00 72.06 329 GLY A CA 1
ATOM 2723 C C . GLY A 1 329 ? -5.099 0.001 -14.418 1.00 72.06 329 GLY A C 1
ATOM 2724 O O . GLY A 1 329 ? -5.996 0.096 -15.259 1.00 72.06 329 GLY A O 1
ATOM 2725 N N . GLU A 1 330 ? -5.192 -0.877 -13.413 1.00 80.31 330 GLU A N 1
ATOM 2726 C CA . GLU A 1 330 ? -6.373 -1.724 -13.184 1.00 80.31 330 GLU A CA 1
ATOM 2727 C C . GLU A 1 330 ? -7.625 -0.892 -12.857 1.00 80.31 330 GLU A C 1
ATOM 2729 O O . GLU A 1 330 ? -8.715 -1.179 -13.364 1.00 80.31 330 GLU A O 1
ATOM 2734 N N . LEU A 1 331 ? -7.483 0.147 -12.029 1.00 88.69 331 LEU A N 1
ATOM 2735 C CA . LEU A 1 331 ? -8.562 1.068 -11.672 1.00 88.69 331 LEU A CA 1
ATOM 2736 C C . LEU A 1 331 ? -8.993 1.919 -12.867 1.00 88.69 331 LEU A C 1
ATOM 2738 O O . LEU A 1 331 ? -10.194 2.012 -13.123 1.00 88.69 331 LEU A O 1
ATOM 2742 N N . GLN A 1 332 ? -8.045 2.457 -13.641 1.00 85.94 332 GLN A N 1
ATOM 2743 C CA . GLN A 1 332 ? -8.312 3.155 -14.900 1.00 85.94 332 GLN A CA 1
ATOM 2744 C C . GLN A 1 332 ? -9.138 2.260 -15.818 1.00 85.94 332 GLN A C 1
ATOM 2746 O O . GLN A 1 332 ? -10.217 2.643 -16.266 1.00 85.94 332 GLN A O 1
ATOM 2751 N N . TYR A 1 333 ? -8.680 1.028 -16.049 1.00 79.88 333 TYR A N 1
ATOM 2752 C CA . TYR A 1 333 ? -9.365 0.082 -16.921 1.00 79.88 333 TYR A CA 1
ATOM 2753 C C . TYR A 1 333 ? -10.796 -0.225 -16.454 1.00 79.88 333 TYR A C 1
ATOM 2755 O O . TYR A 1 333 ? -11.714 -0.279 -17.277 1.00 79.88 333 TYR A O 1
ATOM 2763 N N . LYS A 1 334 ? -11.017 -0.386 -15.144 1.00 85.62 334 LYS A N 1
ATOM 2764 C CA . LYS A 1 334 ? -12.359 -0.587 -14.573 1.00 85.62 334 LYS A CA 1
ATOM 2765 C C . LYS A 1 334 ? -13.256 0.640 -14.746 1.00 85.62 334 LYS A C 1
ATOM 2767 O O . LYS A 1 334 ? -14.387 0.483 -15.201 1.00 85.62 334 LYS A O 1
ATOM 2772 N N . ALA A 1 335 ? -12.755 1.839 -14.451 1.00 90.56 335 ALA A N 1
ATOM 2773 C CA . ALA A 1 335 ? -13.482 3.089 -14.668 1.00 90.56 335 ALA A CA 1
ATOM 2774 C C . ALA A 1 335 ? -13.845 3.282 -16.149 1.00 90.56 335 ALA A C 1
ATOM 2776 O O . ALA A 1 335 ? -14.984 3.615 -16.477 1.00 90.56 335 ALA A O 1
ATOM 2777 N N . GLY A 1 336 ? -12.914 2.981 -17.056 1.00 86.31 336 GLY A N 1
ATOM 2778 C CA . GLY A 1 336 ? -13.160 3.035 -18.493 1.00 86.31 336 GLY A CA 1
ATOM 2779 C C . GLY A 1 336 ? -14.210 2.024 -18.958 1.00 86.31 336 GLY A C 1
ATOM 2780 O O . GLY A 1 336 ? -15.099 2.377 -19.728 1.00 86.31 336 GLY A O 1
ATOM 2781 N N . LYS A 1 337 ? -14.181 0.784 -18.448 1.00 81.31 337 LYS A N 1
ATOM 2782 C CA . LYS A 1 337 ? -15.245 -0.204 -18.708 1.00 81.31 337 LYS A CA 1
ATOM 2783 C C . LYS A 1 337 ? -16.610 0.267 -18.226 1.00 81.31 337 LYS A C 1
ATOM 2785 O O . LYS A 1 337 ? -17.602 0.067 -18.923 1.00 81.31 337 LYS A O 1
ATOM 2790 N N . TRP A 1 338 ? -16.660 0.877 -17.047 1.00 92.62 338 TRP A N 1
ATOM 2791 C CA . TRP A 1 338 ? -17.895 1.421 -16.501 1.00 92.62 338 TRP A CA 1
ATOM 2792 C C . TRP A 1 338 ? -18.442 2.548 -17.385 1.00 92.62 338 TRP A C 1
ATOM 2794 O O . TRP A 1 338 ? -19.593 2.454 -17.806 1.00 92.62 338 TRP A O 1
ATOM 2804 N N . LEU A 1 339 ? -17.616 3.524 -17.779 1.00 91.62 339 LEU A N 1
ATOM 2805 C CA . LEU A 1 339 ? -18.018 4.579 -18.720 1.00 91.62 339 LEU A CA 1
ATOM 2806 C C . LEU A 1 339 ? -18.507 4.006 -20.057 1.00 91.62 339 LEU A C 1
ATOM 2808 O O . LEU A 1 339 ? -19.569 4.388 -20.546 1.00 91.62 339 LEU A O 1
ATOM 2812 N N . TYR A 1 340 ? -17.782 3.040 -20.623 1.00 87.94 340 TYR A N 1
ATOM 2813 C CA . TYR A 1 340 ? -18.180 2.392 -21.871 1.00 87.94 340 TYR A CA 1
ATOM 2814 C C . TYR A 1 340 ? -19.538 1.686 -21.751 1.00 87.94 340 TYR A C 1
ATOM 2816 O O . TYR A 1 340 ? -20.387 1.815 -22.629 1.00 87.94 340 TYR A O 1
ATOM 2824 N N . SER A 1 341 ? -19.797 1.014 -20.622 1.00 85.44 341 SER A N 1
ATOM 2825 C CA . SER A 1 341 ? -21.090 0.364 -20.355 1.00 85.44 341 SER A CA 1
ATOM 2826 C C . SER A 1 341 ? -22.262 1.349 -20.246 1.00 85.44 341 SER A C 1
ATOM 2828 O O . SER A 1 341 ? -23.416 0.953 -20.387 1.00 85.44 341 SER A O 1
ATOM 2830 N N . LYS A 1 342 ? -21.969 2.634 -20.013 1.00 89.44 342 LYS A N 1
ATOM 2831 C CA . LYS A 1 342 ? -22.934 3.739 -19.974 1.00 89.44 342 LYS A CA 1
ATOM 2832 C C . LYS A 1 342 ? -23.083 4.465 -21.318 1.00 89.44 342 LYS A C 1
ATOM 2834 O O . LYS A 1 342 ? -23.791 5.463 -21.373 1.00 89.44 342 LYS A O 1
ATOM 2839 N N . GLY A 1 343 ? -22.447 3.980 -22.389 1.00 90.00 343 GLY A N 1
ATOM 2840 C CA . GLY A 1 343 ? -22.566 4.561 -23.732 1.00 90.00 343 GLY A CA 1
ATOM 2841 C C . GLY A 1 343 ? -21.559 5.672 -24.050 1.00 90.00 343 GLY A C 1
ATOM 2842 O O . GLY A 1 343 ? -21.783 6.437 -24.984 1.00 90.00 343 GLY A O 1
ATOM 2843 N N . TYR A 1 344 ? -20.460 5.782 -23.296 1.00 96.19 344 TYR A N 1
ATOM 2844 C CA . TYR A 1 344 ? -19.403 6.762 -23.570 1.00 96.19 344 TYR A CA 1
ATOM 2845 C C . TYR A 1 344 ? -18.274 6.151 -24.409 1.00 96.19 344 TYR A C 1
ATOM 2847 O O . TYR A 1 344 ? -17.871 5.002 -24.224 1.00 96.19 344 TYR A O 1
ATOM 2855 N N . VAL A 1 345 ? -17.696 6.967 -25.284 1.00 94.69 345 VAL A N 1
ATOM 2856 C CA . VAL A 1 345 ? -16.396 6.735 -25.917 1.00 94.69 345 VAL A CA 1
ATOM 2857 C C . VAL A 1 345 ? -15.307 7.167 -24.939 1.00 94.69 345 VAL A C 1
ATOM 2859 O O . VAL A 1 345 ? -15.355 8.289 -24.444 1.00 94.69 345 VAL A O 1
ATOM 2862 N N . VAL A 1 346 ? -14.332 6.295 -24.659 1.00 92.94 346 VAL A N 1
ATOM 2863 C CA . VAL A 1 346 ? -13.395 6.458 -23.532 1.00 92.94 346 VAL A CA 1
ATOM 2864 C C . VAL A 1 346 ? -11.945 6.594 -23.993 1.00 92.94 346 VAL A C 1
ATOM 2866 O O . VAL A 1 346 ? -11.443 5.748 -24.732 1.00 92.94 346 VAL A O 1
ATOM 2869 N N . GLY A 1 347 ? -11.256 7.622 -23.495 1.00 90.38 347 GLY A N 1
ATOM 2870 C CA . GLY A 1 347 ? -9.810 7.809 -23.598 1.00 90.38 347 GLY A CA 1
ATOM 2871 C C . GLY A 1 347 ? -9.123 7.714 -22.234 1.00 90.38 347 GLY A C 1
ATOM 2872 O O . GLY A 1 347 ? -9.703 8.060 -21.206 1.00 90.38 347 GLY A O 1
ATOM 2873 N N . PHE A 1 348 ? -7.872 7.258 -22.245 1.00 87.62 348 PHE A N 1
ATOM 2874 C CA . PHE A 1 348 ? -7.013 7.157 -21.063 1.00 87.62 348 PHE A CA 1
ATOM 2875 C C . PHE A 1 348 ? -5.887 8.184 -21.148 1.00 87.62 348 PHE A C 1
ATOM 2877 O O . PHE A 1 348 ? -5.410 8.462 -22.251 1.00 87.62 348 PHE A O 1
ATOM 2884 N N . GLU A 1 349 ? -5.446 8.697 -19.999 1.00 86.38 349 GLU A N 1
ATOM 2885 C CA . GLU A 1 349 ? -4.286 9.590 -19.877 1.00 86.38 349 GLU A CA 1
ATOM 2886 C C . GLU A 1 349 ? -4.391 10.823 -20.799 1.00 86.38 349 GLU A C 1
ATOM 2888 O O . GLU A 1 349 ? -3.457 11.210 -21.512 1.00 86.38 349 GLU A O 1
ATOM 2893 N N . VAL A 1 350 ? -5.575 11.442 -20.816 1.00 91.75 350 VAL A N 1
ATOM 2894 C CA . VAL A 1 350 ? -5.924 12.499 -21.770 1.00 91.75 350 VAL A CA 1
ATOM 2895 C C . VAL A 1 350 ? -5.312 13.823 -21.331 1.00 91.75 350 VAL A C 1
ATOM 2897 O O . VAL A 1 350 ? -5.609 14.342 -20.258 1.00 91.75 350 VAL A O 1
ATOM 2900 N N . THR A 1 351 ? -4.462 14.403 -22.181 1.00 90.81 351 THR A N 1
ATOM 2901 C CA . THR A 1 351 ? -3.873 15.728 -21.934 1.00 90.81 351 THR A CA 1
ATOM 2902 C C . THR A 1 351 ? -4.866 16.841 -22.282 1.00 90.81 351 THR A C 1
ATOM 2904 O O . THR A 1 351 ? -5.409 16.889 -23.389 1.00 90.81 351 THR A 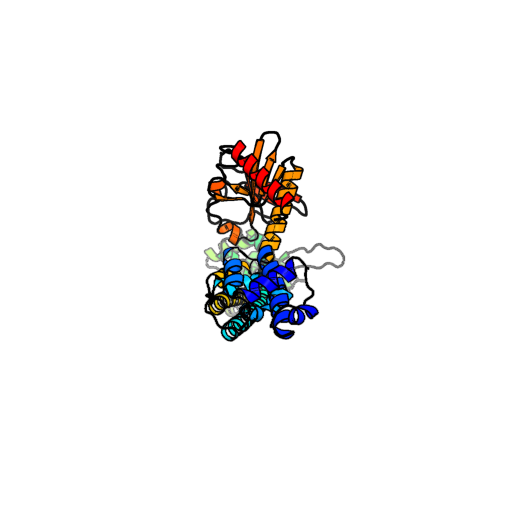O 1
ATOM 2907 N N . LEU A 1 352 ? -5.085 17.749 -21.335 1.00 92.25 352 LEU A N 1
ATOM 2908 C CA . LEU A 1 352 ? -6.029 18.863 -21.397 1.00 92.25 352 LEU A CA 1
ATOM 2909 C C . LEU A 1 352 ? -5.344 20.169 -21.851 1.00 92.25 352 LEU A C 1
ATOM 2911 O O . LEU A 1 352 ? -4.117 20.278 -21.782 1.00 92.25 352 LEU A O 1
ATOM 2915 N N . PRO A 1 353 ? -6.107 21.199 -22.277 1.00 88.81 353 PRO A N 1
ATOM 2916 C CA . PRO A 1 353 ? -5.545 22.468 -22.759 1.00 88.81 353 PRO A CA 1
ATOM 2917 C C . PRO A 1 353 ? -4.653 23.219 -21.757 1.00 88.81 353 PRO A C 1
ATOM 2919 O O . PRO A 1 353 ? -3.766 23.959 -22.166 1.00 88.81 353 PRO A O 1
ATOM 2922 N N . ASN A 1 354 ? -4.851 23.017 -20.452 1.00 85.56 354 ASN A N 1
ATOM 2923 C CA . ASN A 1 354 ? -3.998 23.582 -19.398 1.00 85.56 354 ASN A CA 1
ATOM 2924 C C . ASN A 1 354 ? -2.704 22.781 -19.148 1.00 85.56 354 ASN A C 1
ATOM 2926 O O . ASN A 1 354 ? -1.996 23.057 -18.182 1.00 85.56 354 ASN A O 1
ATOM 2930 N N . GLY A 1 355 ? -2.407 21.765 -19.964 1.00 85.94 355 GLY A N 1
ATOM 2931 C CA . GLY A 1 355 ? -1.241 20.895 -19.804 1.00 85.94 355 GLY A CA 1
ATOM 2932 C C . GLY A 1 355 ? -1.379 19.848 -18.695 1.00 85.94 355 GLY A C 1
ATOM 2933 O O . GLY A 1 355 ? -0.441 19.084 -18.469 1.00 85.94 355 GLY A O 1
ATOM 2934 N N . ARG A 1 356 ? -2.528 19.781 -18.005 1.00 87.62 356 ARG A N 1
ATOM 2935 C CA . ARG A 1 356 ? -2.842 18.685 -17.078 1.00 87.62 356 ARG A CA 1
ATOM 2936 C C . ARG A 1 356 ? -3.222 17.425 -17.844 1.00 87.62 356 ARG A C 1
ATOM 2938 O O . ARG A 1 356 ? -3.544 17.477 -19.029 1.00 87.62 356 ARG A O 1
ATOM 2945 N N . ARG A 1 357 ? -3.227 16.297 -17.144 1.00 90.31 357 ARG A N 1
ATOM 2946 C CA . ARG A 1 357 ? -3.626 15.001 -17.678 1.00 90.31 357 ARG A CA 1
ATOM 2947 C C . ARG A 1 357 ? -4.676 14.403 -16.756 1.00 90.31 357 ARG A C 1
ATOM 2949 O O . ARG A 1 357 ? -4.461 14.418 -15.552 1.00 90.31 357 ARG A O 1
ATOM 2956 N N . VAL A 1 358 ? -5.787 13.953 -17.326 1.00 93.50 358 VAL A N 1
ATOM 2957 C CA . VAL A 1 358 ? -6.834 13.227 -16.598 1.00 93.50 358 VAL A CA 1
ATOM 2958 C C . VAL A 1 358 ? -6.689 11.735 -16.865 1.00 93.50 358 VAL A C 1
ATOM 2960 O O . VAL A 1 358 ? -6.410 11.336 -18.001 1.00 93.50 358 VAL A O 1
ATOM 2963 N N . ASP A 1 359 ? -6.882 10.923 -15.829 1.00 93.81 359 ASP A N 1
ATOM 2964 C CA . ASP A 1 359 ? -6.685 9.474 -15.902 1.00 93.81 359 ASP A CA 1
ATOM 2965 C C . ASP A 1 359 ? -7.633 8.797 -16.900 1.00 93.81 359 ASP A C 1
ATOM 2967 O O . ASP A 1 359 ? -7.196 8.066 -17.794 1.00 93.81 359 ASP A O 1
ATOM 2971 N N . VAL A 1 360 ? -8.938 9.054 -16.771 1.00 96.38 360 VAL A N 1
ATOM 2972 C CA . VAL A 1 360 ? -9.973 8.508 -17.653 1.00 96.38 360 VAL A CA 1
ATOM 2973 C C . VAL A 1 360 ? -10.960 9.607 -18.031 1.00 96.38 360 VAL A C 1
ATOM 2975 O O . VAL A 1 360 ? -11.506 10.298 -17.173 1.00 96.38 360 VAL A O 1
ATOM 2978 N N . ALA A 1 361 ? -11.229 9.749 -19.326 1.00 97.38 361 ALA A N 1
ATOM 2979 C CA . ALA A 1 361 ? -12.207 10.695 -19.850 1.00 97.38 361 ALA A CA 1
ATOM 2980 C C . ALA A 1 361 ? -13.155 10.007 -20.833 1.00 97.38 361 ALA A C 1
ATOM 2982 O O . ALA A 1 361 ? -12.716 9.231 -21.682 1.00 97.38 361 ALA A O 1
ATOM 2983 N N . GLY A 1 362 ? -14.448 10.313 -20.741 1.00 97.12 362 GLY A N 1
ATOM 2984 C CA . GLY A 1 362 ? -15.480 9.796 -21.632 1.00 97.12 362 GLY A CA 1
ATOM 2985 C C . GLY A 1 362 ? -16.340 10.899 -22.238 1.00 97.12 362 GLY A C 1
ATOM 2986 O O . GLY A 1 362 ? -16.608 11.893 -21.569 1.00 97.12 362 GLY A O 1
ATOM 2987 N N . PHE A 1 363 ? -16.811 10.711 -23.474 1.00 97.88 363 PHE A N 1
ATOM 2988 C CA . PHE A 1 363 ? -17.886 11.526 -24.057 1.00 97.88 363 PHE A CA 1
ATOM 2989 C C . PHE A 1 363 ? -18.959 10.659 -24.734 1.00 97.88 363 PHE A C 1
ATOM 2991 O O . PHE A 1 363 ? -18.639 9.589 -25.247 1.00 97.88 363 PHE A O 1
ATOM 2998 N N . ASN A 1 364 ? -20.220 11.095 -24.733 1.00 96.12 364 ASN A N 1
ATOM 2999 C CA . ASN A 1 364 ? -21.342 10.369 -25.354 1.00 96.12 364 ASN A CA 1
ATOM 3000 C C . ASN A 1 364 ? -21.938 11.117 -26.565 1.00 96.12 364 ASN A C 1
ATOM 3002 O O . ASN A 1 364 ? -21.461 12.186 -26.951 1.00 96.12 364 ASN A O 1
ATOM 3006 N N . GLU A 1 365 ? -22.997 10.562 -27.165 1.00 94.19 365 GLU A N 1
ATOM 3007 C CA . GLU A 1 365 ? -23.704 11.147 -28.321 1.00 94.19 365 GLU A CA 1
ATOM 3008 C C . GLU A 1 365 ? -24.293 12.538 -28.029 1.00 94.19 365 GLU A C 1
ATOM 3010 O O . GLU A 1 365 ? -24.355 13.388 -28.917 1.00 94.19 365 GLU A O 1
ATOM 3015 N N . ASN A 1 366 ? -24.630 12.813 -26.765 1.00 95.12 366 ASN A N 1
ATOM 3016 C CA . ASN A 1 366 ? -25.098 14.123 -26.306 1.00 95.12 366 ASN A CA 1
ATOM 3017 C C . ASN A 1 366 ? -23.953 15.122 -26.066 1.00 95.12 366 ASN A C 1
ATOM 3019 O O . ASN A 1 366 ? -24.197 16.247 -25.628 1.00 95.12 366 ASN A O 1
ATOM 3023 N N . ARG A 1 367 ? -22.701 14.733 -26.347 1.00 94.81 367 ARG A N 1
ATOM 3024 C CA . ARG A 1 367 ? -21.481 15.517 -26.088 1.00 94.81 367 ARG A CA 1
ATOM 3025 C C . ARG A 1 367 ? -21.288 15.867 -24.609 1.00 94.81 367 ARG A C 1
ATOM 3027 O O . ARG A 1 367 ? -20.582 16.832 -24.302 1.00 94.81 367 ARG A O 1
ATOM 3034 N N . GLU A 1 368 ? -21.899 15.098 -23.709 1.00 96.94 368 GLU A N 1
ATOM 3035 C CA . GLU A 1 368 ? -21.623 15.162 -22.274 1.00 96.94 368 GLU A CA 1
ATOM 3036 C C . GLU A 1 368 ? -20.248 14.548 -22.016 1.00 96.94 368 GLU A C 1
ATOM 3038 O O . GLU A 1 368 ? -19.938 13.488 -22.561 1.00 96.94 368 GLU A O 1
ATOM 3043 N N . ILE A 1 369 ? -19.425 15.216 -21.211 1.00 97.94 369 ILE A N 1
ATOM 3044 C CA . ILE A 1 369 ? -18.045 14.833 -20.925 1.00 97.94 369 ILE A CA 1
ATOM 3045 C C . ILE A 1 369 ? -17.924 14.462 -19.449 1.00 97.94 369 ILE A C 1
ATOM 3047 O O . ILE A 1 369 ? -18.181 15.284 -18.573 1.00 97.94 369 ILE A O 1
ATOM 3051 N N . ILE A 1 370 ? -17.471 13.243 -19.171 1.00 97.75 370 ILE A N 1
ATOM 3052 C CA . ILE A 1 370 ? -17.230 12.759 -17.810 1.00 97.75 370 ILE A CA 1
ATOM 3053 C C . ILE A 1 370 ? -15.749 12.489 -17.617 1.00 97.75 370 ILE A C 1
ATOM 3055 O O . ILE A 1 370 ? -15.133 11.792 -18.425 1.00 97.75 370 ILE A O 1
ATOM 3059 N N . PHE A 1 371 ? -15.200 12.991 -16.517 1.00 97.88 371 PHE A N 1
ATOM 3060 C CA . PHE A 1 371 ? -13.854 12.673 -16.060 1.00 97.88 371 PHE A CA 1
ATOM 3061 C C . PHE A 1 371 ? -13.897 11.778 -14.825 1.00 97.88 371 PHE A C 1
ATOM 3063 O O . PHE A 1 371 ? -14.694 11.993 -13.911 1.00 97.88 371 PHE A O 1
ATOM 3070 N N . VAL A 1 372 ? -13.015 10.781 -14.803 1.00 96.75 372 VAL A N 1
ATOM 3071 C CA . VAL A 1 372 ? -12.776 9.925 -13.644 1.00 96.75 372 VAL A CA 1
ATOM 3072 C C . VAL A 1 372 ? -11.288 9.954 -13.328 1.00 96.75 372 VAL A C 1
ATOM 3074 O O . VAL A 1 372 ? -10.469 9.514 -14.134 1.00 96.75 372 VAL A O 1
ATOM 3077 N N . GLU A 1 373 ? -10.955 10.468 -12.150 1.00 95.94 373 GLU A N 1
ATOM 3078 C CA . GLU A 1 373 ? -9.598 10.485 -11.614 1.00 95.94 373 GLU A CA 1
ATOM 3079 C C . GLU A 1 373 ? -9.426 9.297 -10.666 1.00 95.94 373 GLU A C 1
ATOM 3081 O O . GLU A 1 373 ? -10.170 9.165 -9.683 1.00 95.94 373 GLU A O 1
ATOM 3086 N N . VAL A 1 374 ? -8.465 8.417 -10.954 1.00 92.19 374 VAL A N 1
ATOM 3087 C CA . VAL A 1 374 ? -8.281 7.202 -10.166 1.00 92.19 374 VAL A CA 1
ATOM 3088 C C . VAL A 1 374 ? -7.198 7.379 -9.115 1.00 92.19 374 VAL A C 1
ATOM 3090 O O . VAL A 1 374 ? -6.149 7.961 -9.367 1.00 92.19 374 VAL A O 1
ATOM 3093 N N . LYS A 1 375 ? -7.438 6.855 -7.914 1.00 90.94 375 LYS A N 1
ATOM 3094 C CA . LYS A 1 375 ? -6.510 6.961 -6.787 1.00 90.94 375 LYS A CA 1
ATOM 3095 C C . LYS A 1 375 ? -6.149 5.573 -6.283 1.00 90.94 375 LYS A C 1
ATOM 3097 O O . LYS A 1 375 ? -6.990 4.835 -5.766 1.00 90.94 375 LYS A O 1
ATOM 3102 N N . ALA A 1 376 ? -4.883 5.199 -6.457 1.00 81.44 376 ALA A N 1
ATOM 3103 C CA . ALA A 1 376 ? -4.396 3.865 -6.096 1.00 81.44 376 ALA A CA 1
ATOM 3104 C C . ALA A 1 376 ? -4.210 3.690 -4.577 1.00 81.44 376 ALA A C 1
ATOM 3106 O O . ALA A 1 376 ? -4.247 2.559 -4.074 1.00 81.44 376 ALA A O 1
ATOM 3107 N N . SER A 1 377 ? -4.054 4.800 -3.848 1.00 79.38 377 SER A N 1
ATOM 3108 C CA . SER A 1 377 ? -3.904 4.838 -2.394 1.00 79.38 377 SER A CA 1
ATOM 3109 C C . SER A 1 377 ? -4.591 6.056 -1.767 1.00 79.38 377 SER A C 1
ATOM 3111 O O . SER A 1 377 ? -4.832 7.072 -2.421 1.00 79.38 377 SER A O 1
ATOM 3113 N N . ASP A 1 378 ? -4.885 5.976 -0.466 1.00 77.69 378 ASP A N 1
ATOM 3114 C CA . ASP A 1 378 ? -5.502 7.088 0.272 1.00 77.69 378 ASP A CA 1
ATOM 3115 C C . ASP A 1 378 ? -4.599 8.328 0.283 1.00 77.69 378 ASP A C 1
ATOM 3117 O O . ASP A 1 378 ? -5.083 9.455 0.223 1.00 77.69 378 ASP A O 1
ATOM 3121 N N . ASN A 1 379 ? -3.277 8.134 0.315 1.00 70.88 379 ASN A N 1
ATOM 3122 C CA . ASN A 1 379 ? -2.312 9.230 0.273 1.00 70.88 379 ASN A CA 1
ATOM 3123 C C . ASN A 1 379 ? -2.333 9.967 -1.079 1.00 70.88 379 ASN A C 1
ATOM 3125 O O . ASN A 1 379 ? -2.233 11.193 -1.100 1.00 70.88 379 ASN A O 1
ATOM 3129 N N . ASP A 1 380 ? -2.495 9.249 -2.192 1.00 74.19 380 ASP A N 1
ATOM 3130 C CA . ASP A 1 380 ? -2.678 9.844 -3.523 1.00 74.19 380 ASP A CA 1
ATOM 3131 C C . ASP A 1 380 ? -3.956 10.707 -3.566 1.00 74.19 380 ASP A C 1
ATOM 3133 O O . ASP A 1 380 ? -3.928 11.881 -3.942 1.00 74.19 380 ASP A O 1
ATOM 3137 N N . PHE A 1 381 ? -5.060 10.191 -3.017 1.00 85.25 381 PHE A N 1
ATOM 3138 C CA . PHE A 1 381 ? -6.313 10.941 -2.885 1.00 85.25 381 PHE A CA 1
ATOM 3139 C C . PHE A 1 381 ? -6.195 12.200 -2.005 1.00 85.25 381 PHE A C 1
ATOM 3141 O O . PHE A 1 381 ? -6.708 13.265 -2.368 1.00 85.25 381 PHE A O 1
ATOM 3148 N N . GLN A 1 382 ? -5.506 12.134 -0.858 1.00 80.25 382 GLN A N 1
ATOM 3149 C CA . GLN A 1 382 ? -5.323 13.314 0.002 1.00 80.25 382 GLN A CA 1
ATOM 3150 C C . GLN A 1 382 ? -4.522 14.415 -0.701 1.00 80.25 382 GLN A C 1
ATOM 3152 O O . GLN A 1 382 ? -4.883 15.591 -0.615 1.00 80.25 382 GLN A O 1
ATOM 3157 N N . ASN A 1 383 ? -3.461 14.041 -1.418 1.00 78.00 383 ASN A N 1
ATOM 3158 C CA . ASN A 1 383 ? -2.530 14.992 -2.022 1.00 78.00 383 ASN A CA 1
ATOM 3159 C C . ASN A 1 383 ? -3.049 15.646 -3.310 1.00 78.00 383 ASN A C 1
ATOM 3161 O O . ASN A 1 383 ? -2.498 16.669 -3.727 1.00 78.00 383 ASN A O 1
ATOM 3165 N N . ASP A 1 384 ? -4.128 15.133 -3.910 1.00 81.69 384 ASP A N 1
ATOM 3166 C CA . ASP A 1 384 ? -4.749 15.768 -5.071 1.00 81.69 384 ASP A CA 1
ATOM 3167 C C . ASP A 1 384 ? -5.522 17.039 -4.685 1.00 81.69 384 ASP A C 1
ATOM 3169 O O . ASP A 1 384 ? -6.728 17.044 -4.439 1.00 81.69 384 ASP A O 1
ATOM 3173 N N . LYS A 1 385 ? -4.797 18.151 -4.592 1.00 83.69 385 LYS A N 1
ATOM 3174 C CA . LYS A 1 385 ? -5.352 19.472 -4.268 1.00 83.69 385 LYS A CA 1
ATOM 3175 C C . LYS A 1 385 ? -5.814 20.252 -5.498 1.00 83.69 385 LYS A C 1
ATOM 3177 O O . LYS A 1 385 ? -6.303 21.368 -5.353 1.00 83.69 385 LYS A O 1
ATOM 3182 N N . LYS A 1 386 ? -5.628 19.705 -6.703 1.00 86.12 386 LYS A N 1
ATOM 3183 C CA . LYS A 1 386 ? -5.784 20.445 -7.967 1.00 86.12 386 LYS A CA 1
ATOM 3184 C C . LYS A 1 386 ? -6.965 19.982 -8.803 1.00 86.12 386 LYS A C 1
ATOM 3186 O O . LYS A 1 386 ? -7.218 20.561 -9.853 1.00 86.12 386 LYS A O 1
ATOM 3191 N N . TRP A 1 387 ? -7.724 19.008 -8.313 1.00 90.62 387 TRP A N 1
ATOM 3192 C CA . TRP A 1 387 ? -8.862 18.431 -9.020 1.00 90.62 387 TRP A CA 1
ATOM 3193 C C . TRP A 1 387 ? -9.889 19.459 -9.537 1.00 90.62 387 TRP A C 1
ATOM 3195 O O . TRP A 1 387 ? -10.440 19.287 -10.621 1.00 90.62 387 TRP A O 1
ATOM 3205 N N . LYS A 1 388 ? -10.096 20.582 -8.830 1.00 91.75 388 LYS A N 1
ATOM 3206 C CA . LYS A 1 388 ? -11.007 21.658 -9.269 1.00 91.75 388 LYS A CA 1
ATOM 3207 C C . LYS A 1 388 ? -10.589 22.294 -10.606 1.00 91.75 388 LYS A C 1
ATOM 3209 O O . LYS A 1 388 ? -11.441 22.816 -11.319 1.00 91.75 388 LYS A O 1
ATOM 3214 N N . GLU A 1 389 ? -9.310 22.214 -10.991 1.00 92.19 389 GLU A N 1
ATOM 3215 C CA . GLU A 1 389 ? -8.825 22.672 -12.303 1.00 92.19 389 GLU A CA 1
ATOM 3216 C C . GLU A 1 389 ? -9.428 21.856 -13.467 1.00 92.19 389 GLU A C 1
ATOM 3218 O O . GLU A 1 389 ? -9.468 22.347 -14.597 1.00 92.19 389 GLU A O 1
ATOM 3223 N N . TYR A 1 390 ? -9.915 20.635 -13.209 1.00 93.50 390 TYR A N 1
ATOM 3224 C CA . TYR A 1 390 ? -10.528 19.762 -14.215 1.00 93.50 390 TYR A CA 1
ATOM 3225 C C . TYR A 1 390 ? -11.983 20.123 -14.541 1.00 93.50 390 TYR A C 1
ATOM 3227 O O . TYR A 1 390 ? -12.456 19.831 -15.640 1.00 93.50 390 TYR A O 1
ATOM 3235 N N . LEU A 1 391 ? -12.681 20.807 -13.629 1.00 93.62 391 LEU A N 1
ATOM 3236 C CA . LEU A 1 391 ? -14.111 21.129 -13.747 1.00 93.62 391 LEU A CA 1
ATOM 3237 C C . LEU A 1 391 ? -14.427 22.093 -14.897 1.00 93.62 391 LEU A C 1
ATOM 3239 O O . LEU A 1 391 ? -15.561 22.204 -15.339 1.00 93.62 391 LEU A O 1
ATOM 3243 N N . LEU A 1 392 ? -13.426 22.787 -15.436 1.00 94.44 392 LEU A N 1
ATOM 3244 C CA . LEU A 1 392 ? -13.611 23.620 -16.627 1.00 94.44 392 LEU A CA 1
ATOM 3245 C C . LEU A 1 392 ? -13.725 22.801 -17.922 1.00 94.44 392 LEU A C 1
ATOM 3247 O O . LEU A 1 392 ? -14.016 23.378 -18.968 1.00 94.44 392 LEU A O 1
ATOM 3251 N N . TYR A 1 393 ? -13.474 21.490 -17.876 1.00 95.94 393 TYR A N 1
ATOM 3252 C CA . TYR A 1 393 ? -13.323 20.631 -19.053 1.00 95.94 393 TYR A CA 1
ATOM 3253 C C . TYR A 1 393 ? -14.237 19.398 -19.049 1.00 95.94 393 TYR A C 1
ATOM 3255 O O . TYR A 1 393 ? -14.195 18.624 -20.002 1.00 95.94 393 TYR A O 1
ATOM 3263 N N . CYS A 1 394 ? -15.063 19.216 -18.018 1.00 96.31 394 CYS A N 1
ATOM 3264 C CA . CYS A 1 394 ? -16.033 18.127 -17.909 1.00 96.31 394 CYS A CA 1
ATOM 3265 C C . CYS A 1 394 ? -17.376 18.649 -17.383 1.00 96.31 394 CYS A C 1
ATOM 3267 O O . CYS A 1 394 ? -17.463 19.771 -16.893 1.00 96.31 394 CYS A O 1
ATOM 3269 N N . ASP A 1 395 ? -18.425 17.852 -17.548 1.00 95.94 395 ASP A N 1
ATOM 3270 C CA . ASP A 1 395 ? -19.752 18.092 -16.969 1.00 95.94 395 ASP A CA 1
ATOM 3271 C C . ASP A 1 395 ? -19.935 17.359 -15.648 1.00 95.94 395 ASP A C 1
ATOM 3273 O O . ASP A 1 395 ? -20.721 17.780 -14.802 1.00 95.94 395 ASP A O 1
ATOM 3277 N N . LYS A 1 396 ? -19.216 16.245 -15.486 1.00 95.88 396 LYS A N 1
ATOM 3278 C CA . LYS A 1 396 ? -19.151 15.489 -14.241 1.00 95.88 396 LYS A CA 1
ATOM 3279 C C . LYS A 1 396 ? -17.726 15.043 -13.978 1.00 95.88 396 LYS A C 1
ATOM 3281 O O . LYS A 1 396 ? -17.007 14.628 -14.893 1.00 95.88 396 LYS A O 1
ATOM 3286 N N . PHE A 1 397 ? -17.359 15.082 -12.707 1.00 96.38 397 PHE A N 1
ATOM 3287 C CA . PHE A 1 397 ? -16.056 14.676 -12.213 1.00 96.38 397 PHE A CA 1
ATOM 3288 C C . PHE A 1 397 ? -16.221 13.684 -11.068 1.00 96.38 397 PHE A C 1
ATOM 3290 O O . PHE A 1 397 ? -16.869 13.991 -10.061 1.00 96.38 397 PHE A O 1
ATOM 3297 N N . TYR A 1 398 ? -15.580 12.526 -11.197 1.00 96.44 398 TYR A N 1
ATOM 3298 C CA . TYR A 1 398 ? -15.582 11.503 -10.163 1.00 96.44 398 TYR A CA 1
ATOM 3299 C C . TYR A 1 398 ? -14.174 11.149 -9.702 1.00 96.44 398 TYR A C 1
ATOM 3301 O O . TYR A 1 398 ? -13.271 10.963 -10.517 1.00 96.44 398 TYR A O 1
ATOM 3309 N N . PHE A 1 399 ? -14.016 10.948 -8.398 1.00 95.50 399 PHE A N 1
ATOM 3310 C CA . PHE A 1 399 ? -12.924 10.144 -7.870 1.00 95.50 399 PHE A CA 1
ATOM 3311 C C . PHE A 1 399 ? -13.311 8.667 -7.866 1.00 95.50 399 PHE A C 1
ATOM 3313 O O . PHE A 1 399 ? -14.440 8.308 -7.521 1.00 95.50 399 PHE A O 1
ATOM 3320 N N . PHE A 1 400 ? -12.354 7.808 -8.199 1.00 93.75 400 PHE A N 1
ATOM 3321 C CA . PHE A 1 400 ? -12.508 6.363 -8.092 1.00 93.75 400 PHE A CA 1
ATOM 3322 C C . PHE A 1 400 ? -11.259 5.729 -7.485 1.00 93.75 400 PHE A C 1
ATOM 3324 O O . PHE A 1 400 ? -10.137 6.009 -7.888 1.00 93.75 400 PHE A O 1
ATOM 3331 N N . GLY A 1 401 ? -11.443 4.827 -6.535 1.00 90.31 401 GLY A N 1
ATOM 3332 C CA . GLY A 1 401 ? -10.360 4.039 -5.967 1.00 90.31 401 GLY A CA 1
ATOM 3333 C C . GLY A 1 401 ? -10.836 2.635 -5.643 1.00 90.31 401 GLY A C 1
ATOM 3334 O O . GLY A 1 401 ? -12.002 2.288 -5.833 1.00 90.31 401 GLY A O 1
ATOM 3335 N N . ASP A 1 402 ? -9.932 1.807 -5.131 1.00 83.88 402 ASP A N 1
ATOM 3336 C CA . ASP A 1 402 ? -10.292 0.489 -4.594 1.00 83.88 402 ASP A CA 1
ATOM 3337 C C . ASP A 1 402 ? -10.873 0.657 -3.183 1.00 83.88 402 ASP A C 1
ATOM 3339 O O . ASP A 1 402 ? -10.259 0.275 -2.186 1.00 83.88 402 ASP A O 1
ATOM 3343 N N . TRP A 1 403 ? -12.021 1.331 -3.120 1.00 83.19 403 TRP A N 1
ATOM 3344 C CA . TRP A 1 403 ? -12.690 1.752 -1.899 1.00 83.19 403 TRP A CA 1
ATOM 3345 C C . TRP A 1 403 ? -14.079 1.119 -1.808 1.00 83.19 403 TRP A C 1
ATOM 3347 O O . TRP A 1 403 ? -14.851 1.155 -2.768 1.00 83.19 403 TRP A O 1
ATOM 3357 N N . GLU A 1 404 ? -14.401 0.578 -0.634 1.00 76.88 404 GLU A N 1
ATOM 3358 C CA . GLU A 1 404 ? -15.762 0.140 -0.279 1.00 76.88 404 GLU A CA 1
ATOM 3359 C C . GLU A 1 404 ? -16.573 1.275 0.370 1.00 76.88 404 GLU A C 1
ATOM 3361 O O . GLU A 1 404 ? -17.798 1.234 0.392 1.00 76.88 404 GLU A O 1
ATOM 3366 N N . PHE A 1 405 ? -15.890 2.319 0.854 1.00 79.06 405 PHE A N 1
ATOM 3367 C CA . PHE A 1 405 ? -16.471 3.517 1.464 1.00 79.06 405 PHE A CA 1
ATOM 3368 C C . PHE A 1 405 ? -15.674 4.753 1.041 1.00 79.06 405 PHE A C 1
ATOM 3370 O O . PHE A 1 405 ? -14.476 4.647 0.786 1.00 79.06 405 PHE A O 1
ATOM 3377 N N . ILE A 1 406 ? -16.306 5.931 1.010 1.00 79.25 406 ILE A N 1
ATOM 3378 C CA . ILE A 1 406 ? -15.614 7.184 0.671 1.00 79.25 406 ILE A CA 1
ATOM 3379 C C . ILE A 1 406 ? -14.484 7.439 1.692 1.00 79.25 406 ILE A C 1
ATOM 3381 O O . ILE A 1 406 ? -14.757 7.498 2.898 1.00 79.25 406 ILE A O 1
ATOM 3385 N N . PRO A 1 407 ? -13.219 7.597 1.254 1.00 76.00 407 PRO A N 1
ATOM 3386 C CA . PRO A 1 407 ? -12.119 7.900 2.159 1.00 76.00 407 PRO A CA 1
ATOM 3387 C C . PRO A 1 407 ? -12.328 9.248 2.847 1.00 76.00 407 PRO A C 1
ATOM 3389 O O . PRO A 1 407 ? -12.758 10.220 2.229 1.00 76.00 407 PRO A O 1
ATOM 3392 N N . HIS A 1 408 ? -11.957 9.339 4.122 1.00 70.62 408 HIS A N 1
ATOM 3393 C CA . HIS A 1 408 ? -12.015 10.608 4.843 1.00 70.62 408 HIS A CA 1
ATOM 3394 C C . HIS A 1 408 ? -10.954 11.563 4.285 1.00 70.62 408 HIS A C 1
ATOM 3396 O O . HIS A 1 408 ? -9.762 11.280 4.404 1.00 70.62 408 HIS A O 1
ATOM 3402 N N . SER A 1 409 ? -11.349 12.697 3.699 1.00 64.62 409 SER A N 1
ATOM 3403 C CA . SER A 1 409 ? -10.425 13.792 3.372 1.00 64.62 409 SER A CA 1
ATOM 3404 C C . SER A 1 409 ? -10.407 14.854 4.463 1.00 64.62 409 SER A C 1
ATOM 3406 O O . SER A 1 409 ? -11.429 15.147 5.075 1.00 64.62 409 SER A O 1
ATOM 3408 N N . LYS A 1 410 ? -9.231 15.446 4.705 1.00 48.19 410 LYS A N 1
ATOM 3409 C CA . LYS A 1 410 ? -9.100 16.616 5.595 1.00 48.19 410 LYS A CA 1
ATOM 3410 C C . LYS A 1 410 ? -9.580 17.930 4.951 1.00 48.19 410 LYS A C 1
ATOM 3412 O O . LYS A 1 410 ? -9.835 18.875 5.685 1.00 48.19 410 LYS A O 1
ATOM 3417 N N . ASP A 1 411 ? -9.716 17.957 3.621 1.00 56.03 411 ASP A N 1
ATOM 3418 C CA . ASP A 1 411 ? -10.036 19.139 2.801 1.00 56.03 411 ASP A CA 1
ATOM 3419 C C . ASP A 1 411 ? -11.327 18.944 1.959 1.00 56.03 411 ASP A C 1
ATOM 3421 O O . ASP A 1 411 ? -11.739 17.801 1.733 1.00 56.03 411 ASP A O 1
ATOM 3425 N N . ASP A 1 412 ? -11.878 20.065 1.452 1.00 59.41 412 ASP A N 1
ATOM 3426 C CA . ASP A 1 412 ? -13.080 20.361 0.619 1.00 59.41 412 ASP A CA 1
ATOM 3427 C C . ASP A 1 412 ? -13.352 19.488 -0.640 1.00 59.41 412 ASP A C 1
ATOM 3429 O O . ASP A 1 412 ? -13.711 19.994 -1.710 1.00 59.41 412 ASP A O 1
ATOM 3433 N N . LYS A 1 413 ? -13.153 18.168 -0.577 1.00 80.75 413 LYS A N 1
ATOM 3434 C CA . LYS A 1 413 ? -13.463 17.233 -1.677 1.00 80.75 413 LYS A CA 1
ATOM 3435 C C . LYS A 1 413 ? -14.901 16.705 -1.644 1.00 80.75 413 LYS A C 1
ATOM 3437 O O . LYS A 1 413 ? -15.256 15.893 -2.490 1.00 80.75 413 LYS A O 1
ATOM 3442 N N . THR A 1 414 ? -15.726 17.175 -0.708 1.00 78.88 414 THR A N 1
ATOM 3443 C CA . THR A 1 414 ? -17.149 16.806 -0.587 1.00 78.88 414 THR A CA 1
ATOM 3444 C C . THR A 1 414 ? -17.966 17.157 -1.824 1.00 78.88 414 THR A C 1
ATOM 3446 O O . THR A 1 414 ? -18.986 16.525 -2.070 1.00 78.88 414 THR A O 1
ATOM 3449 N N . ASP A 1 415 ? -17.506 18.132 -2.611 1.00 85.69 415 ASP A N 1
ATOM 3450 C CA . ASP A 1 415 ? -18.222 18.591 -3.801 1.00 85.69 415 ASP A CA 1
ATOM 3451 C C . ASP A 1 415 ? -17.925 17.755 -5.059 1.00 85.69 415 ASP A C 1
ATOM 3453 O O . ASP A 1 415 ? -18.535 17.972 -6.108 1.00 85.69 415 ASP A O 1
ATOM 3457 N N . ALA A 1 416 ? -16.971 16.822 -4.983 1.00 90.69 416 ALA A N 1
ATOM 3458 C CA . ALA A 1 416 ? -16.665 15.893 -6.064 1.00 90.69 416 ALA A CA 1
ATOM 3459 C C . ALA A 1 416 ? -17.670 14.729 -6.100 1.00 90.69 416 ALA A C 1
ATOM 3461 O O . ALA A 1 416 ? -18.268 14.366 -5.088 1.00 90.69 416 ALA A O 1
ATOM 3462 N N . GLY A 1 417 ? -17.822 14.106 -7.270 1.00 93.69 417 GLY A N 1
ATOM 3463 C CA . GLY A 1 417 ? -18.515 12.826 -7.367 1.00 93.69 417 GLY A CA 1
ATOM 3464 C C . GLY A 1 417 ? -17.622 11.688 -6.870 1.00 93.69 417 GLY A C 1
ATOM 3465 O O . GLY A 1 417 ? -16.395 11.756 -6.986 1.00 93.69 417 GLY A O 1
ATOM 3466 N N . PHE A 1 418 ? -18.225 10.618 -6.356 1.00 93.94 418 PHE A N 1
ATOM 3467 C CA . PHE A 1 418 ? -17.500 9.436 -5.888 1.00 93.94 418 PHE A CA 1
ATOM 3468 C C . PHE A 1 418 ? -18.068 8.156 -6.490 1.00 93.94 418 PHE A C 1
ATOM 3470 O O . PHE A 1 418 ? -19.270 7.888 -6.422 1.00 93.94 418 PHE A O 1
ATOM 3477 N N . LEU A 1 419 ? -17.170 7.343 -7.040 1.00 92.75 419 LEU A N 1
ATOM 3478 C CA . LEU A 1 419 ? -17.452 5.994 -7.507 1.00 92.75 419 LEU A CA 1
ATOM 3479 C C . LEU A 1 419 ? -16.915 4.992 -6.483 1.00 92.75 419 LEU A C 1
ATOM 3481 O O . LEU A 1 419 ? -15.770 5.105 -6.041 1.00 92.75 419 LEU A O 1
ATOM 3485 N N . LEU A 1 420 ? -17.731 4.002 -6.128 1.00 88.94 420 LEU A N 1
ATOM 3486 C CA . LEU A 1 420 ? -17.347 2.913 -5.233 1.00 88.94 420 LEU A CA 1
ATOM 3487 C C . LEU A 1 420 ? -17.378 1.579 -5.962 1.00 88.94 420 LEU A C 1
ATOM 3489 O O . LEU A 1 420 ? -18.144 1.360 -6.904 1.00 88.94 420 LEU A O 1
ATOM 3493 N N . LYS A 1 421 ? -16.522 0.673 -5.505 1.00 79.56 421 LYS A N 1
ATOM 3494 C CA . LYS A 1 421 ? -16.492 -0.698 -5.993 1.00 79.56 421 LYS A CA 1
ATOM 3495 C C . LYS A 1 421 ? -17.504 -1.525 -5.206 1.00 79.56 421 LYS A C 1
ATOM 3497 O O . LYS A 1 421 ? -17.419 -1.602 -3.986 1.00 79.56 421 LYS A O 1
ATOM 3502 N N . TYR A 1 422 ? -18.404 -2.201 -5.913 1.00 72.81 422 TYR A N 1
ATOM 3503 C CA . TYR A 1 422 ? -19.327 -3.173 -5.330 1.00 72.81 422 TYR A CA 1
ATOM 3504 C C . TYR A 1 422 ? -19.102 -4.532 -5.998 1.00 72.81 422 TYR A C 1
ATOM 3506 O O . TYR A 1 422 ? -19.493 -4.764 -7.141 1.00 72.81 422 TYR A O 1
ATOM 3514 N N . GLY A 1 423 ? -18.362 -5.425 -5.332 1.00 66.88 423 GLY A N 1
ATOM 3515 C CA . GLY A 1 423 ? -17.904 -6.676 -5.942 1.00 66.88 423 GLY A CA 1
ATOM 3516 C C . GLY A 1 423 ? -17.056 -6.434 -7.203 1.00 66.88 423 GLY A C 1
ATOM 3517 O O . GLY A 1 423 ? -15.945 -5.904 -7.122 1.00 66.88 423 GLY A O 1
ATOM 3518 N N . ASN A 1 424 ? -17.584 -6.825 -8.370 1.00 64.69 424 ASN A N 1
ATOM 3519 C CA . ASN A 1 424 ? -16.953 -6.619 -9.682 1.00 64.69 424 ASN A CA 1
ATOM 3520 C C . ASN A 1 424 ? -17.530 -5.430 -10.477 1.00 64.69 424 ASN A C 1
ATOM 3522 O O . ASN A 1 424 ? -17.094 -5.198 -11.607 1.00 64.69 424 ASN A O 1
ATOM 3526 N N . THR A 1 425 ? -18.487 -4.681 -9.922 1.00 72.38 425 THR A N 1
ATOM 3527 C CA . THR A 1 425 ? -19.126 -3.523 -10.566 1.00 72.38 425 THR A CA 1
ATOM 3528 C C . THR A 1 425 ? -18.717 -2.203 -9.907 1.00 72.38 425 THR A C 1
ATOM 3530 O O . THR A 1 425 ? -18.108 -2.185 -8.836 1.00 72.38 425 THR A O 1
ATOM 3533 N N . ILE A 1 426 ? -19.022 -1.091 -10.581 1.00 86.75 426 ILE A N 1
ATOM 3534 C CA . ILE A 1 426 ? -18.830 0.272 -10.071 1.00 86.75 426 ILE A CA 1
ATOM 3535 C C . ILE A 1 426 ? -20.203 0.918 -9.902 1.00 86.75 426 ILE A C 1
ATOM 3537 O O . ILE A 1 426 ? -21.014 0.897 -10.834 1.00 86.75 426 ILE A O 1
ATOM 3541 N N . GLU A 1 427 ? -20.433 1.516 -8.737 1.00 86.56 427 GLU A N 1
ATOM 3542 C CA . GLU A 1 427 ? -21.642 2.269 -8.414 1.00 86.56 427 GLU A CA 1
ATOM 3543 C C . GLU A 1 427 ? -21.315 3.735 -8.131 1.00 86.56 427 GLU A C 1
ATOM 3545 O O . GLU A 1 427 ? -20.254 4.066 -7.595 1.00 86.56 427 GLU A O 1
ATOM 3550 N N . VAL A 1 428 ? -22.242 4.620 -8.501 1.00 92.06 428 VAL A N 1
ATOM 3551 C CA . VAL A 1 428 ? -22.169 6.040 -8.147 1.00 92.06 428 VAL A CA 1
ATOM 3552 C C . VAL A 1 428 ? -22.631 6.175 -6.704 1.00 92.06 428 VAL A C 1
ATOM 3554 O O . VAL A 1 428 ? -23.802 5.955 -6.408 1.00 92.06 428 VAL A O 1
ATOM 3557 N N . CYS A 1 429 ? -21.710 6.515 -5.806 1.00 89.38 429 CYS A N 1
ATOM 3558 C CA . CYS A 1 429 ? -22.030 6.767 -4.404 1.00 89.38 429 CYS A CA 1
ATOM 3559 C C . CYS A 1 429 ? -22.544 8.195 -4.207 1.00 89.38 429 CYS A C 1
ATOM 3561 O O . CYS A 1 429 ? -23.515 8.413 -3.485 1.00 89.38 429 CYS A O 1
ATOM 3563 N N . SER A 1 430 ? -21.929 9.159 -4.894 1.00 90.56 430 SER A N 1
ATOM 3564 C CA . SER A 1 430 ? -22.410 10.536 -4.951 1.00 90.56 430 SER A CA 1
ATOM 3565 C C . SER A 1 430 ? -22.104 11.169 -6.303 1.00 90.56 430 SER A C 1
ATOM 3567 O O . SER A 1 430 ? -21.076 10.894 -6.928 1.00 90.56 430 SER A O 1
ATOM 3569 N N . GLU A 1 431 ? -23.012 12.030 -6.748 1.00 92.81 431 GLU A N 1
ATOM 3570 C CA . GLU A 1 431 ? -22.816 12.871 -7.926 1.00 92.81 431 GLU A CA 1
ATOM 3571 C C . GLU A 1 431 ? -21.922 14.071 -7.600 1.00 92.81 431 GLU A C 1
ATOM 3573 O O . GLU A 1 431 ? -21.795 14.466 -6.439 1.00 92.81 431 GLU A O 1
ATOM 3578 N N . THR A 1 432 ? -21.303 14.662 -8.625 1.00 89.12 432 THR A N 1
ATOM 3579 C CA . THR A 1 432 ? -20.566 15.921 -8.464 1.00 89.12 432 THR A CA 1
ATOM 3580 C C . THR A 1 432 ? -21.531 17.017 -8.011 1.00 89.12 432 THR A C 1
ATOM 3582 O O . THR A 1 432 ? -22.465 17.352 -8.735 1.00 89.12 432 THR A O 1
ATOM 3585 N N . ALA A 1 433 ? -21.323 17.561 -6.812 1.00 86.25 433 ALA A N 1
ATOM 3586 C CA . ALA A 1 433 ? -22.242 18.527 -6.212 1.00 86.25 433 ALA A CA 1
ATOM 3587 C C . ALA A 1 433 ? -21.951 19.974 -6.638 1.00 86.25 433 ALA A C 1
ATOM 3589 O O . ALA A 1 433 ? -22.849 20.813 -6.618 1.00 86.25 433 ALA A O 1
ATOM 3590 N N . ILE A 1 434 ? -20.710 20.279 -7.035 1.00 86.62 434 ILE A N 1
ATOM 3591 C CA . ILE A 1 434 ? -20.360 21.605 -7.554 1.00 86.62 434 ILE A CA 1
ATOM 3592 C C . ILE A 1 434 ? -20.942 21.814 -8.955 1.00 86.62 434 ILE A C 1
ATOM 3594 O O . ILE A 1 434 ? -20.705 21.023 -9.869 1.00 86.62 434 ILE A O 1
ATOM 3598 N N . GLU A 1 435 ? -21.674 22.911 -9.145 1.00 88.94 435 GLU A N 1
ATOM 3599 C CA . GLU A 1 435 ? -22.229 23.278 -10.447 1.00 88.94 435 GLU A CA 1
ATOM 3600 C C . GLU A 1 435 ? -21.112 23.736 -11.400 1.00 88.94 435 GLU A C 1
ATOM 3602 O O . GLU A 1 435 ? -20.392 24.702 -11.137 1.00 88.94 435 GLU A O 1
ATOM 3607 N N . HIS A 1 436 ? -20.941 23.016 -12.507 1.00 91.94 436 HIS A N 1
ATOM 3608 C CA . HIS A 1 436 ? -19.942 23.298 -13.537 1.00 91.94 436 HIS A CA 1
ATOM 3609 C C . HIS A 1 436 ? -20.369 22.688 -14.880 1.00 91.94 436 HIS A C 1
ATOM 3611 O O . HIS A 1 436 ? -21.332 21.929 -14.958 1.00 91.94 436 HIS A O 1
ATOM 3617 N N . SER A 1 437 ? -19.672 23.049 -15.959 1.00 92.19 437 SER A N 1
ATOM 3618 C CA . SER A 1 437 ? -19.841 22.414 -17.269 1.00 92.19 437 SER A CA 1
ATOM 3619 C C . SER A 1 437 ? -18.583 22.553 -18.118 1.00 92.19 437 SER A C 1
ATOM 3621 O O . SER A 1 437 ? -17.796 23.496 -17.953 1.00 92.19 437 SER A O 1
ATOM 3623 N N . ALA A 1 438 ? -18.416 21.631 -19.066 1.00 93.75 438 ALA A N 1
ATOM 3624 C CA . ALA A 1 438 ? -17.252 21.614 -19.935 1.00 93.75 438 ALA A CA 1
ATOM 3625 C C . ALA A 1 438 ? -17.229 22.834 -20.871 1.00 93.75 438 ALA A C 1
ATOM 3627 O O . ALA A 1 438 ? -18.104 23.012 -21.726 1.00 93.75 438 ALA A O 1
ATOM 3628 N N . LYS A 1 439 ? -16.173 23.647 -20.774 1.00 92.62 439 LYS A N 1
ATOM 3629 C CA . LYS A 1 439 ? -15.866 24.709 -21.738 1.00 92.62 439 LYS A CA 1
ATOM 3630 C C . LYS A 1 439 ? -15.112 24.125 -22.931 1.00 92.62 439 LYS A C 1
ATOM 3632 O O . LYS A 1 439 ? -14.293 23.223 -22.780 1.00 92.62 439 LYS A O 1
ATOM 3637 N N . ASN A 1 440 ? -15.349 24.680 -24.121 1.00 89.12 440 ASN A N 1
ATOM 3638 C CA . ASN A 1 440 ? -14.669 24.285 -25.364 1.00 89.12 440 ASN A CA 1
ATOM 3639 C C . ASN A 1 440 ? -14.758 22.773 -25.658 1.00 89.12 440 ASN A C 1
ATOM 3641 O O . ASN A 1 440 ? -13.748 22.125 -25.934 1.00 89.12 440 ASN A O 1
ATOM 3645 N N . ARG A 1 441 ? -15.977 22.216 -25.605 1.00 95.06 441 ARG A N 1
ATOM 3646 C CA . ARG A 1 441 ? -16.266 20.775 -25.767 1.00 95.06 441 ARG A CA 1
ATOM 3647 C C . ARG A 1 441 ? -15.581 20.137 -26.970 1.00 95.06 441 ARG A C 1
ATOM 3649 O O . ARG A 1 441 ? -15.020 19.058 -26.830 1.00 95.06 441 ARG A O 1
ATOM 3656 N N . ASP A 1 442 ? -15.590 20.803 -28.123 1.00 95.25 442 ASP A N 1
ATOM 3657 C CA . ASP A 1 442 ? -14.948 20.297 -29.344 1.00 95.25 442 ASP A CA 1
ATOM 3658 C C . ASP A 1 442 ? -13.457 20.030 -29.150 1.00 95.25 442 ASP A C 1
ATOM 3660 O O . ASP A 1 442 ? -12.955 18.981 -29.550 1.00 95.25 442 ASP A O 1
ATOM 3664 N N . THR A 1 443 ? -12.761 20.930 -28.459 1.00 95.25 443 THR A N 1
ATOM 3665 C CA . THR A 1 443 ? -11.343 20.767 -28.136 1.00 95.25 443 THR A CA 1
ATOM 3666 C C . THR A 1 443 ? -11.118 19.572 -27.214 1.00 95.25 443 THR A C 1
ATOM 3668 O O . THR A 1 443 ? -10.166 18.820 -27.407 1.00 95.25 443 THR A O 1
ATOM 3671 N N . ILE A 1 444 ? -11.993 19.363 -26.228 1.00 96.50 444 ILE A N 1
ATOM 3672 C CA . ILE A 1 444 ? -11.859 18.252 -25.277 1.00 96.50 444 ILE A CA 1
ATOM 3673 C C . ILE A 1 444 ? -12.180 16.914 -25.940 1.00 96.50 444 ILE A C 1
ATOM 3675 O O . ILE A 1 444 ? -11.403 15.970 -25.807 1.00 96.50 444 ILE A O 1
ATOM 3679 N N . ILE A 1 445 ? -13.250 16.844 -26.733 1.00 97.19 445 ILE A N 1
ATOM 3680 C CA . ILE A 1 445 ? -13.591 15.667 -27.543 1.00 97.19 445 ILE A CA 1
ATOM 3681 C C . ILE A 1 445 ? -12.449 15.339 -28.510 1.00 97.19 445 ILE A C 1
ATOM 3683 O O . ILE A 1 445 ? -12.075 14.171 -28.646 1.00 97.19 445 ILE A O 1
ATOM 3687 N N . PHE A 1 446 ? -11.840 16.349 -29.137 1.00 95.56 446 PHE A N 1
ATOM 3688 C CA . PHE A 1 446 ? -10.661 16.158 -29.977 1.00 95.56 446 PHE A CA 1
ATOM 3689 C C . PHE A 1 446 ? -9.470 15.604 -29.180 1.00 95.56 446 PHE A C 1
ATOM 3691 O O . PHE A 1 446 ? -8.836 14.652 -29.633 1.00 95.56 446 PHE A O 1
ATOM 3698 N N . SER A 1 447 ? -9.185 16.128 -27.982 1.00 94.62 447 SER A N 1
ATOM 3699 C CA . SER A 1 447 ? -8.129 15.598 -27.105 1.00 94.62 447 SER A CA 1
ATOM 3700 C C . SER A 1 447 ? -8.366 14.137 -26.715 1.00 94.62 447 SER A C 1
ATOM 3702 O O . SER A 1 447 ? -7.438 13.330 -26.802 1.00 94.62 447 SER A O 1
ATOM 3704 N N . ILE A 1 448 ? -9.600 13.776 -26.341 1.00 95.31 448 ILE A N 1
ATOM 3705 C CA . ILE A 1 448 ? -9.980 12.392 -26.016 1.00 95.31 448 ILE A CA 1
ATOM 3706 C C . ILE A 1 448 ? -9.788 11.498 -27.250 1.00 95.31 448 ILE A C 1
ATOM 3708 O O . ILE A 1 448 ? -9.111 10.473 -27.181 1.00 95.31 448 ILE A O 1
ATOM 3712 N N . SER A 1 449 ? -10.303 11.921 -28.406 1.00 94.00 449 SER A N 1
ATOM 3713 C CA . SER A 1 449 ? -10.205 11.177 -29.670 1.00 94.00 449 SER A CA 1
ATOM 3714 C C . SER A 1 449 ? -8.754 10.979 -30.117 1.00 94.00 449 SER A C 1
ATOM 3716 O O . SER A 1 449 ? -8.366 9.896 -30.558 1.00 94.00 449 SER A O 1
ATOM 3718 N N . ARG A 1 450 ? -7.913 12.006 -29.951 1.00 89.31 450 ARG A N 1
ATOM 3719 C CA . ARG A 1 450 ? -6.476 11.945 -30.233 1.00 89.31 450 ARG A CA 1
ATOM 3720 C C . ARG A 1 450 ? -5.759 10.963 -29.306 1.00 89.31 450 ARG A C 1
ATOM 3722 O O . ARG A 1 450 ? -4.897 10.231 -29.785 1.00 89.31 450 ARG A O 1
ATOM 3729 N N . ALA A 1 451 ? -6.098 10.929 -28.016 1.00 84.69 451 ALA A N 1
ATOM 3730 C CA . ALA A 1 451 ? -5.521 9.972 -27.069 1.00 84.69 451 ALA A CA 1
ATOM 3731 C C . ALA A 1 451 ? -5.871 8.522 -27.446 1.00 84.69 451 ALA A C 1
ATOM 3733 O O . ALA A 1 451 ? -4.988 7.665 -27.478 1.00 84.69 451 ALA A O 1
ATOM 3734 N N . ILE A 1 452 ? -7.129 8.268 -27.829 1.00 85.44 452 ILE A N 1
ATOM 3735 C CA . ILE A 1 452 ? -7.588 6.956 -28.315 1.00 85.44 452 ILE A CA 1
ATOM 3736 C C . ILE A 1 452 ? -6.817 6.543 -29.572 1.00 85.44 452 ILE A C 1
ATOM 3738 O O . ILE A 1 452 ? -6.253 5.451 -29.622 1.00 85.44 452 ILE A O 1
ATOM 3742 N N . SER A 1 453 ? -6.759 7.430 -30.571 1.00 80.56 453 SER A N 1
ATOM 3743 C CA . SER A 1 453 ? -6.067 7.168 -31.836 1.00 80.56 453 SER A CA 1
ATOM 3744 C C . SER A 1 453 ? -4.579 6.889 -31.620 1.00 80.56 453 SER A C 1
ATOM 3746 O O . SER A 1 453 ? -4.055 5.898 -32.124 1.00 80.56 453 SER A O 1
ATOM 3748 N N . LYS A 1 454 ? -3.904 7.692 -30.787 1.00 67.56 454 LYS A N 1
ATOM 3749 C CA . LYS A 1 454 ? -2.494 7.480 -30.443 1.00 67.56 454 LYS A CA 1
ATOM 3750 C C . LYS A 1 454 ? -2.269 6.090 -29.840 1.00 67.56 454 LYS A C 1
ATOM 3752 O O . LYS A 1 454 ? -1.382 5.375 -30.298 1.00 67.56 454 LYS A O 1
ATOM 3757 N N . LYS A 1 455 ? -3.098 5.686 -28.873 1.00 66.38 455 LYS A N 1
ATOM 3758 C CA . LYS A 1 455 ? -2.989 4.373 -28.225 1.00 66.38 455 LYS A CA 1
ATOM 3759 C C . LYS A 1 455 ? -3.239 3.222 -29.202 1.00 66.38 455 LYS A C 1
ATOM 3761 O O . LYS A 1 455 ? -2.524 2.228 -29.155 1.00 66.38 455 LYS A O 1
ATOM 3766 N N . LEU A 1 456 ? -4.210 3.364 -30.108 1.00 62.44 456 LEU A N 1
ATOM 3767 C CA . LEU A 1 456 ? -4.509 2.364 -31.139 1.00 62.44 456 LEU A CA 1
ATOM 3768 C C . LEU A 1 456 ? -3.346 2.191 -32.130 1.00 62.44 456 LEU A C 1
ATOM 3770 O O . LEU A 1 456 ? -3.018 1.071 -32.507 1.00 62.44 456 LEU A O 1
ATOM 3774 N N . VAL A 1 457 ? -2.737 3.300 -32.557 1.00 57.88 457 VAL A N 1
ATOM 3775 C CA . VAL A 1 457 ? -1.700 3.307 -33.600 1.00 57.88 457 VAL A CA 1
ATOM 3776 C C . VAL A 1 457 ? -0.326 2.925 -33.048 1.00 57.88 457 VAL A C 1
ATOM 3778 O O . VAL A 1 457 ? 0.415 2.205 -33.712 1.00 57.88 457 VAL A O 1
ATOM 3781 N N . TYR A 1 458 ? 0.027 3.402 -31.852 1.00 51.75 458 TYR A N 1
ATOM 3782 C CA . TYR A 1 458 ? 1.384 3.281 -31.307 1.00 51.75 458 TYR A CA 1
ATOM 3783 C C . TYR A 1 458 ? 1.497 2.318 -30.119 1.00 51.75 458 TYR A C 1
ATOM 3785 O O . TYR A 1 458 ? 2.609 1.973 -29.730 1.00 51.75 458 TYR A O 1
ATOM 3793 N N . GLY A 1 459 ? 0.378 1.853 -29.555 1.00 36.56 459 GLY A N 1
ATOM 3794 C CA . GLY A 1 459 ? 0.361 0.895 -28.445 1.00 36.56 459 GLY A CA 1
ATOM 3795 C C . GLY A 1 459 ? 0.666 1.482 -27.060 1.00 36.56 459 GLY A C 1
ATOM 3796 O O . GLY A 1 459 ? 0.631 0.730 -26.087 1.00 36.56 459 GLY A O 1
ATOM 3797 N N . TYR A 1 460 ? 0.930 2.791 -26.950 1.00 44.25 460 TYR A N 1
ATOM 3798 C CA . TYR A 1 460 ? 1.159 3.511 -25.689 1.00 44.25 460 TYR A CA 1
ATOM 3799 C C . TYR A 1 460 ? 0.637 4.955 -25.709 1.00 44.25 460 TYR A C 1
ATOM 3801 O O . TYR A 1 460 ? 0.797 5.676 -26.729 1.00 44.25 460 TYR A O 1
#

InterPro domains:
  IPR009394 DNA repair protein MmcB-like [PF06319] (340-456)

Radius of gyration: 40.26 Å; chains: 1; bounding box: 84×54×124 Å

pLDDT: mean 83.44, std 13.12, range [33.94, 97.94]

Foldseek 3Di:
DDFCQDPLLVVLLVCVVVVVDDLCCCVVVDVDDSVSSVLSVLLSLLLVLCVVQPDPVLSVLSNLQGSLCVLCSVCSVVVVRVLSRVLSVPDDSPDGSVNSVVSVVVVVVLVVLLVVLLVVLVVLVVVLVVLVVVLVVLVVVLVVLVVLLCVLCVVVPPDDPVLSVVCLVFKFWAFDDDPPDPDTDTWIWTFFAWDVVLVVVCVVVVQWDQDPVQRTITGPDVVVVSVSVVVCVVVVHGTHDDQVVVVVVVVVDPDDRDPGRGGDHGARSSHPVSVVSSVVSVVVSVVSVVVSVVSVVVLVVSLVVSDPDPVSNVVSVCSVCPVLVVQLVVQLVQVQVQLVVVAWDKFAQFQDPVRDTFGMWTAHPVLAIETEHEGADPVSVQPPPPQVVCLQAHQAYEYEYQDQDDDDHPDDCPQHWYWYDDPSHIDTPGTRNDGGHHDPSVRSVVRRVVRVVCCVVPVD